Protein AF-A0A9P7G192-F1 (afdb_monomer)

Organism: NCBI:txid117018

Secondary structure (DSSP, 8-state):
--HHHHHHHHHHHHHHHHHHHHHHHHHHHHHHHS--HHHHS--SSEE-SPPPPPPTT---PPPPEEEEEEESS--IIIIIHHHHHHHHHHHHHHHTTT--EEEEEEEGGGGTS-HHHHHHHHHHHHHTT-EEEEPPPTT--S--PPPTT-TTSSSSSS----------------PPPPPP---SSSSHHHHHHHHHHHHHHHHHHHHHHHHHHHHHHHHHHHHHHHHHHHHHHTT-S--PPPPPPPP---------------------------------PPP----------------------------------PPPPS---PPP---HHHHHHHHHHHHHHHTSTTS----EEE-TTTTS--SEEEE--TT-B--TTHHHHHHHHHHH-TTEEEEEEP--EEE-SS--HHHHHHHHHHHHHHHHHHH--TTSS--GGGTPPPP--SSSEEEEHHHHHHT-EE-TTT--EESS-SS-S-HHHHHHHHHHHTT-EEEEE-TTTT-SEEEPPSSHHHHHHHHHHHHHHHHHHHB--GGGHHHH-SB-HHHHHHHTSSS-HHHHHHHHHHHHHHHHHHHHHHHHHHHHHHHHTT-S-HHHHHHHHHHHHHHHIIIIIIHHHHHHHHHHHTTSS-SSSSSSS---

Sequence (644 aa):
MDTRRYAGALRAARCGSAFFFALQIIQNLSMILGPIEQYHANSKYYSAIKPRPLAQGGEHALPHVTIQMPVYKEGLSGVLAPSITSLKRAMQTYARQGGTSSLFVNDDGLRLLPPAARKERLEFYALHSIGWVARPPHGSLGEDEAPNGFVGSEVLDGSEDASSGGGDEEKGHKTQPTPFVRAGRFKKASNMNYALALSMKLEHHLARLIAEQKEAEKEDVEELEQAQAQGQEEGGGTSTPPPPPVPTRTRSAPNLALLGAPAPSTPHSNLNANSSGTSTPPSRDLAPSPSPSAVGPGKTPEDPSSSSSPSPSPSSSPSPSPNTKTPIPVCLEDQALALAVEETWAESVGGAHRPWAGNGRAARMGEIVLIVDSDTVVPEDCLRDAAREMGACPSVAIIQHESADVMQVAHHYFENGIAYFTRRINKCISMGTINDPPACANGEVAPFVGHNAFLRWRALQDAAFVDPADGKEKIWSESNVSEDFDMALRLMGCGYIIRWATYSEGGFKEGVSLSVDDELNRWQKYSYGCSELLFNPIIEWFRRGPFAQQIHRFMWSNAPLHYKVSMMAYMFSYYGIAASVTISVINYILLGFQFGVDGFYMHSFEIWLATTVVFFGSGTVGYSLLQYRLGQKQLVCNNLLWDW

Nearest PDB structures (foldseek):
  4p02-assembly1_A  TM=5.668E-01  e=1.467E-07  Cereibacter sphaeroides 2.4.1
  5ej1-assembly1_A  TM=5.769E-01  e=4.510E-07  Cereibacter sphaeroides 2.4.1
  7sp8-assembly1_A  TM=6.239E-01  e=2.568E-04  Paramecium bursaria Chlorella virus CZ-2
  7sp7-assembly1_A  TM=4.350E-01  e=1.385E-04  Paramecium bursaria Chlorella virus CZ-2
  8viw-assembly1_A  TM=6.783E-01  e=1.167E+00  Pasteurella multocida

Solvent-accessible surface area (backbone atoms only — not comparable to full-atom values): 37774 Å² total; per-residue (Å²): 132,69,66,71,63,54,52,50,57,53,48,53,53,49,51,52,53,52,48,53,53,50,46,50,52,53,34,28,49,39,43,62,71,44,88,61,64,48,63,65,38,67,54,92,15,16,35,33,61,70,58,72,80,78,66,93,86,66,92,70,74,50,65,38,35,19,35,41,29,61,40,55,83,77,46,58,80,82,29,39,49,59,19,51,52,30,46,49,50,18,46,51,54,30,41,77,73,63,25,45,68,36,39,25,34,35,31,47,29,60,73,73,44,56,72,69,64,30,48,56,51,50,51,51,32,57,77,66,63,35,5,38,36,28,58,66,57,71,64,39,55,48,88,76,87,79,64,93,82,41,56,65,72,82,77,69,84,81,76,91,83,81,78,93,75,91,78,80,92,74,88,68,82,76,73,75,63,61,54,37,74,70,49,40,90,80,42,56,41,36,45,51,39,53,48,50,52,43,27,54,39,18,54,52,41,33,54,50,54,53,49,55,51,57,48,52,56,46,52,54,50,52,51,52,52,50,53,54,55,55,61,61,66,75,62,84,65,96,74,83,83,82,82,80,87,79,83,85,85,84,87,83,85,88,83,91,86,87,90,82,87,88,85,90,85,87,87,85,88,80,90,81,88,90,82,89,81,89,82,85,86,85,86,83,89,82,87,89,85,84,87,87,84,91,84,89,89,83,84,86,86,82,87,88,85,90,83,92,88,86,88,85,89,85,84,92,78,85,84,81,81,95,82,77,86,70,75,74,83,73,52,64,41,35,55,13,35,30,52,25,40,50,52,52,16,66,71,24,71,87,58,34,51,59,58,47,50,37,51,28,74,21,43,49,83,33,60,30,34,36,34,37,55,49,53,30,39,50,42,46,60,49,65,51,43,51,50,45,45,44,66,77,35,76,59,46,32,34,44,25,48,47,53,50,29,62,47,78,86,80,82,42,73,69,39,52,51,49,45,52,51,50,34,51,50,45,48,40,36,47,54,16,51,101,78,43,67,44,15,15,34,75,66,28,65,34,78,59,82,75,41,53,26,41,33,30,40,66,49,46,60,74,43,41,43,67,39,89,89,78,68,45,80,37,65,46,45,31,89,48,77,45,30,37,53,52,46,52,52,39,33,46,73,75,68,39,38,42,26,33,31,52,51,62,74,31,39,34,22,38,61,64,59,84,45,70,66,56,43,50,54,51,51,50,49,53,55,47,27,48,43,56,42,48,28,42,61,78,88,43,26,89,81,68,38,57,56,18,70,62,42,55,52,54,75,73,40,94,63,59,69,68,51,53,54,38,51,51,51,55,56,49,44,59,53,51,58,56,45,51,57,54,52,51,52,54,49,52,52,46,55,73,70,64,52,94,49,64,87,63,42,60,63,49,48,52,51,49,53,52,45,50,49,44,55,59,51,46,38,41,50,14,51,37,47,30,38,32,75,73,70,76,44,63,79,86,66,70,51,92,49,83,83,124

pLDDT: mean 71.47, std 22.07, range [24.11, 96.81]

Radius of gyration: 35.16 Å; Cα contacts (8 Å, |Δi|>4): 776; chains: 1; bounding box: 112×97×99 Å

Mean predicted aligned error: 15.81 Å

InterPro domains:
  IPR001173 Glycosyltransferase 2-like [PF13632] (368-590)
  IPR029044 Nucleotide-diphosph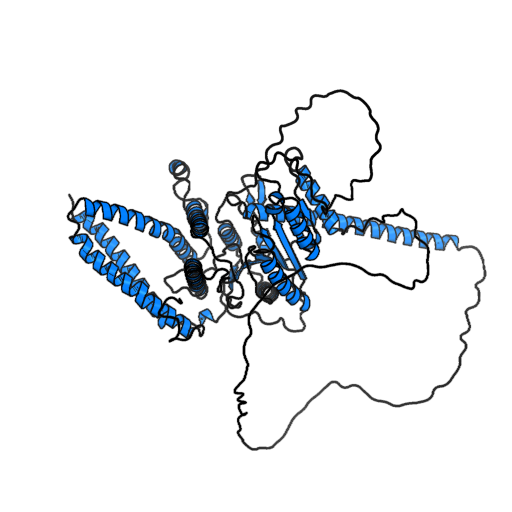o-sugar transferases [G3DSA:3.90.550.10] (335-505)
  IPR029044 Nucleotide-diphospho-sugar transferases [SSF53448] (365-563)

Structure (mmCIF, N/CA/C/O backbone):
data_AF-A0A9P7G192-F1
#
_entry.id   AF-A0A9P7G192-F1
#
loop_
_atom_site.group_PDB
_atom_site.id
_atom_site.type_symbol
_atom_site.label_atom_id
_atom_site.label_alt_id
_atom_site.label_comp_id
_atom_site.label_asym_id
_atom_site.label_entity_id
_atom_site.label_seq_id
_atom_site.pdbx_PDB_ins_code
_atom_site.Cartn_x
_atom_site.Cartn_y
_atom_site.Cartn_z
_atom_site.occupancy
_atom_site.B_iso_or_equiv
_atom_site.auth_seq_id
_atom_site.auth_comp_id
_atom_site.auth_asym_id
_atom_site.auth_atom_id
_atom_site.pdbx_PDB_model_num
ATOM 1 N N . MET A 1 1 ? 49.481 16.734 -20.759 1.00 41.91 1 MET A N 1
ATOM 2 C CA . MET A 1 1 ? 48.474 16.255 -19.786 1.00 41.91 1 MET A CA 1
ATOM 3 C C . MET A 1 1 ? 48.236 14.769 -20.035 1.00 41.91 1 MET A C 1
ATOM 5 O O . MET A 1 1 ? 48.055 14.385 -21.181 1.00 41.91 1 MET A O 1
ATOM 9 N N . ASP A 1 2 ? 48.352 13.946 -18.991 1.00 38.53 2 ASP A N 1
ATOM 10 C CA . ASP A 1 2 ? 48.507 12.480 -19.029 1.00 38.53 2 ASP A CA 1
ATOM 11 C C . ASP A 1 2 ? 47.360 11.704 -19.705 1.00 38.53 2 ASP A C 1
ATOM 13 O O . ASP A 1 2 ? 46.375 11.325 -19.068 1.00 38.53 2 ASP A O 1
ATOM 17 N N . THR A 1 3 ? 47.537 11.332 -20.972 1.00 47.59 3 THR A N 1
ATOM 18 C CA . THR A 1 3 ? 46.657 10.405 -21.714 1.00 47.59 3 THR A CA 1
ATOM 19 C C . THR A 1 3 ? 46.554 9.014 -21.069 1.00 47.59 3 THR A C 1
ATOM 21 O O . THR A 1 3 ? 45.553 8.319 -21.243 1.00 47.59 3 THR A O 1
ATOM 24 N N . ARG A 1 4 ? 47.536 8.606 -20.251 1.00 47.78 4 ARG A N 1
ATOM 25 C CA . ARG A 1 4 ? 47.527 7.313 -19.538 1.00 47.78 4 ARG A CA 1
ATOM 26 C C . ARG A 1 4 ? 46.536 7.255 -18.371 1.00 47.78 4 ARG A C 1
ATOM 28 O O . ARG A 1 4 ? 45.987 6.183 -18.120 1.00 47.78 4 ARG A O 1
ATOM 35 N N . ARG A 1 5 ? 46.263 8.378 -17.691 1.00 45.97 5 ARG A N 1
ATOM 36 C CA . ARG A 1 5 ? 45.274 8.438 -16.594 1.00 45.97 5 ARG A CA 1
ATOM 37 C C . ARG A 1 5 ? 43.837 8.403 -17.127 1.00 45.97 5 ARG A C 1
ATOM 39 O O . ARG A 1 5 ? 43.021 7.648 -16.605 1.00 45.97 5 ARG A O 1
ATOM 46 N N . TYR A 1 6 ? 43.564 9.097 -18.235 1.00 47.22 6 TYR A N 1
ATOM 47 C CA . TYR A 1 6 ? 42.263 9.037 -18.920 1.00 47.22 6 TYR A CA 1
ATOM 48 C C . TYR A 1 6 ? 41.971 7.655 -19.522 1.00 47.22 6 TYR A C 1
ATOM 50 O O . TYR A 1 6 ? 40.838 7.184 -19.466 1.00 47.22 6 TYR A O 1
ATOM 58 N N . ALA A 1 7 ? 42.994 6.944 -20.009 1.00 49.84 7 ALA A N 1
ATOM 59 C CA . ALA A 1 7 ? 42.837 5.590 -20.541 1.00 49.84 7 ALA A CA 1
ATOM 60 C C . ALA A 1 7 ? 42.388 4.555 -19.489 1.00 49.84 7 ALA A C 1
ATOM 62 O O . ALA A 1 7 ? 41.826 3.525 -19.856 1.00 49.84 7 ALA A O 1
ATOM 63 N N . GLY A 1 8 ? 42.652 4.777 -18.196 1.00 48.34 8 GLY A N 1
ATOM 64 C CA . GLY A 1 8 ? 42.184 3.899 -17.114 1.00 48.34 8 GLY A CA 1
ATOM 65 C C . GLY A 1 8 ? 40.683 4.050 -16.860 1.00 48.34 8 GLY A C 1
ATOM 66 O O . GLY A 1 8 ? 39.946 3.069 -16.926 1.00 48.34 8 GLY A O 1
ATOM 67 N N . ALA A 1 9 ? 40.226 5.290 -16.667 1.00 50.97 9 ALA A N 1
ATOM 68 C CA . A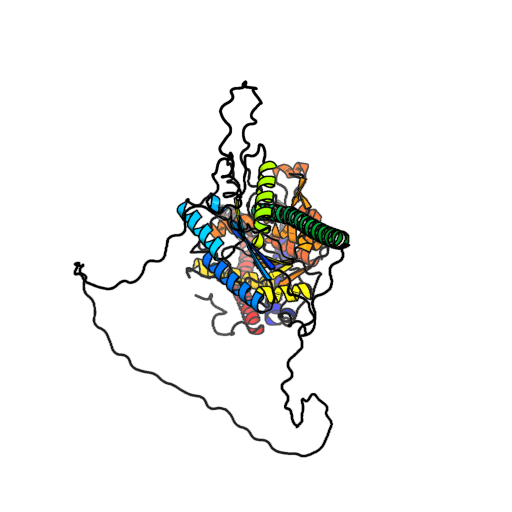LA A 1 9 ? 38.810 5.607 -16.473 1.00 50.97 9 ALA A CA 1
ATOM 69 C C . ALA A 1 9 ? 37.960 5.229 -17.699 1.00 50.97 9 ALA A C 1
ATOM 71 O O . ALA A 1 9 ? 36.893 4.638 -17.557 1.00 50.97 9 ALA A O 1
ATOM 72 N N . LEU A 1 10 ? 38.474 5.473 -18.909 1.00 48.81 10 LEU A N 1
ATOM 73 C CA . LEU A 1 10 ? 37.795 5.105 -20.152 1.00 48.81 10 LEU A CA 1
ATOM 74 C C . LEU A 1 10 ? 37.709 3.580 -20.338 1.00 48.81 10 LEU A C 1
ATOM 76 O O . LEU A 1 10 ? 36.708 3.081 -20.840 1.00 48.81 10 LEU A O 1
ATOM 80 N N . ARG A 1 11 ? 38.723 2.815 -19.901 1.00 52.22 11 ARG A N 1
ATOM 81 C CA . ARG A 1 11 ? 38.672 1.340 -19.904 1.00 52.22 11 ARG A CA 1
ATOM 82 C C . ARG A 1 11 ? 37.676 0.794 -18.884 1.00 52.22 11 ARG A C 1
ATOM 84 O O . ARG A 1 11 ? 36.950 -0.136 -19.214 1.00 52.22 11 ARG A O 1
ATOM 91 N N . ALA A 1 12 ? 37.598 1.386 -17.694 1.00 51.59 12 ALA A N 1
ATOM 92 C CA . ALA A 1 12 ? 36.605 1.012 -16.688 1.00 51.59 12 ALA A CA 1
ATOM 93 C C . ALA A 1 12 ? 35.170 1.309 -17.164 1.00 51.59 12 ALA A C 1
ATOM 95 O O . ALA A 1 12 ? 34.309 0.436 -17.084 1.00 51.59 12 ALA A O 1
ATOM 96 N N . ALA A 1 13 ? 34.933 2.486 -17.756 1.00 52.81 13 ALA A N 1
ATOM 97 C CA . ALA A 1 13 ? 33.640 2.852 -18.342 1.00 52.81 13 ALA A CA 1
ATOM 98 C C . ALA A 1 13 ? 33.243 1.942 -19.524 1.00 52.81 13 ALA A C 1
ATOM 100 O O . ALA A 1 13 ? 32.083 1.542 -19.651 1.00 52.81 13 ALA A O 1
ATOM 101 N N . ARG A 1 14 ? 34.210 1.547 -20.365 1.00 55.25 14 ARG A N 1
ATOM 102 C CA . ARG A 1 14 ? 34.002 0.559 -21.441 1.00 55.25 14 ARG A CA 1
ATOM 103 C C . ARG A 1 14 ? 33.676 -0.834 -20.906 1.00 55.25 14 ARG A C 1
ATOM 105 O O . ARG A 1 14 ? 32.807 -1.504 -21.446 1.00 55.25 14 ARG A O 1
ATOM 112 N N . CYS A 1 15 ? 34.339 -1.265 -19.836 1.00 52.72 15 CYS A N 1
ATOM 113 C CA . CYS A 1 15 ? 34.053 -2.553 -19.208 1.00 52.72 15 CYS A CA 1
ATOM 114 C C . CYS A 1 15 ? 32.639 -2.568 -18.600 1.00 52.72 15 CYS A C 1
ATOM 116 O O . CYS A 1 15 ? 31.897 -3.524 -18.799 1.00 52.72 15 CYS A O 1
ATOM 118 N N . GLY A 1 16 ? 32.231 -1.476 -17.942 1.00 56.81 16 GLY A N 1
ATOM 119 C CA . GLY A 1 16 ? 30.886 -1.335 -17.375 1.00 56.81 16 GLY A CA 1
ATOM 120 C C . GLY A 1 16 ? 29.772 -1.338 -18.427 1.00 56.81 16 GLY A C 1
ATOM 121 O O . GLY A 1 16 ? 28.773 -2.030 -18.259 1.00 56.81 16 GLY A O 1
ATOM 122 N N . SER A 1 17 ? 29.960 -0.628 -19.544 1.00 57.53 17 SER A N 1
ATOM 123 C CA . SER A 1 17 ? 28.989 -0.613 -20.654 1.00 57.53 17 SER A CA 1
ATOM 124 C C . SER A 1 17 ? 28.904 -1.956 -21.388 1.00 57.53 17 SER A C 1
ATOM 126 O O . SER A 1 17 ? 27.804 -2.419 -21.682 1.00 57.53 17 SER A O 1
ATOM 128 N N . ALA A 1 18 ? 30.036 -2.628 -21.617 1.00 60.69 18 ALA A N 1
ATOM 129 C CA . ALA A 1 18 ? 30.051 -3.978 -22.180 1.00 60.69 18 ALA A CA 1
ATOM 130 C C . ALA A 1 18 ? 29.389 -5.006 -21.244 1.00 60.69 18 ALA A C 1
ATOM 132 O O . ALA A 1 18 ? 28.679 -5.893 -21.715 1.00 60.69 18 ALA A O 1
ATOM 133 N N . PHE A 1 19 ? 29.576 -4.868 -19.927 1.00 65.25 19 PHE A N 1
ATOM 134 C CA . PHE A 1 19 ? 28.919 -5.718 -18.936 1.00 65.25 19 PHE A CA 1
ATOM 135 C C . PHE A 1 19 ? 27.403 -5.508 -18.942 1.00 65.25 19 PHE A C 1
ATOM 137 O O . PHE A 1 19 ? 26.665 -6.479 -19.043 1.00 65.25 19 PHE A O 1
ATOM 144 N N . PHE A 1 20 ? 26.931 -4.258 -18.946 1.00 65.62 20 PHE A N 1
ATOM 145 C CA . PHE A 1 20 ? 25.502 -3.940 -19.040 1.00 65.62 20 PHE A CA 1
ATOM 146 C C . PHE A 1 20 ? 24.861 -4.493 -20.323 1.00 65.62 20 PHE A C 1
ATOM 148 O O . PHE A 1 20 ? 23.789 -5.093 -20.287 1.00 65.62 20 PHE A O 1
ATOM 155 N N . PHE A 1 21 ? 25.558 -4.377 -21.454 1.00 66.94 21 PHE A N 1
ATOM 156 C CA . PHE A 1 21 ? 25.118 -4.953 -22.723 1.00 66.94 21 PHE A CA 1
ATOM 157 C C . PHE A 1 21 ? 25.049 -6.489 -22.685 1.00 66.94 21 PHE A C 1
ATOM 159 O O . PHE A 1 21 ? 24.065 -7.080 -23.130 1.00 66.94 21 PHE A O 1
ATOM 166 N N . ALA A 1 22 ? 26.066 -7.146 -22.121 1.00 69.56 22 ALA A N 1
ATOM 167 C CA . ALA A 1 22 ? 26.076 -8.597 -21.953 1.00 69.56 22 ALA A CA 1
ATOM 168 C C . ALA A 1 22 ? 24.949 -9.068 -21.021 1.00 69.56 22 ALA A C 1
ATOM 170 O O . ALA A 1 22 ? 24.269 -10.045 -21.337 1.00 69.56 22 ALA A O 1
ATOM 171 N N . LEU A 1 23 ? 24.703 -8.346 -19.923 1.00 71.25 23 LEU A N 1
ATOM 172 C CA . LEU A 1 23 ? 23.572 -8.602 -19.034 1.00 71.25 23 LEU A CA 1
ATOM 173 C C . LEU A 1 23 ? 22.249 -8.500 -19.794 1.00 71.25 23 LEU A C 1
ATOM 175 O O . LEU A 1 23 ? 21.434 -9.409 -19.675 1.00 71.25 23 LEU A O 1
ATOM 179 N N . GLN A 1 24 ? 22.052 -7.481 -20.635 1.00 71.81 24 GLN A N 1
ATOM 180 C CA . GLN A 1 24 ? 20.818 -7.350 -21.416 1.00 71.81 24 GLN A CA 1
ATOM 181 C C . GLN A 1 24 ? 20.614 -8.513 -22.394 1.00 71.81 24 GLN A C 1
ATOM 183 O O . GLN A 1 24 ? 19.503 -9.020 -22.545 1.00 71.81 24 GLN A O 1
ATOM 188 N N . ILE A 1 25 ? 21.675 -8.973 -23.058 1.00 75.44 25 ILE A N 1
ATOM 189 C CA . ILE A 1 25 ? 21.576 -10.128 -23.959 1.00 75.44 25 ILE A CA 1
ATOM 190 C C . ILE A 1 25 ? 21.211 -11.385 -23.170 1.00 75.44 25 ILE A C 1
ATOM 192 O O . ILE A 1 25 ? 20.279 -12.094 -23.549 1.00 75.44 25 ILE A O 1
ATOM 196 N N . ILE A 1 26 ? 21.905 -11.645 -22.059 1.00 77.81 26 ILE A N 1
ATOM 197 C CA . ILE A 1 26 ? 21.606 -12.778 -21.172 1.00 77.81 26 ILE A CA 1
ATOM 198 C C . ILE A 1 26 ? 20.160 -12.690 -20.683 1.00 77.81 26 ILE A C 1
ATOM 200 O O . ILE A 1 26 ? 19.454 -13.695 -20.656 1.00 77.81 26 ILE A O 1
ATOM 204 N N . GLN A 1 27 ? 19.699 -11.485 -20.362 1.00 75.88 27 GLN A N 1
ATOM 205 C CA . GLN A 1 27 ? 18.340 -11.220 -19.933 1.00 75.88 27 GLN A CA 1
ATOM 206 C C . GLN A 1 27 ? 17.329 -11.609 -21.013 1.00 75.88 27 GLN A C 1
ATOM 208 O O . GLN A 1 27 ? 16.445 -12.426 -20.759 1.00 75.88 27 GLN A O 1
ATOM 213 N N . ASN A 1 28 ? 17.494 -11.096 -22.230 1.00 77.31 28 ASN A N 1
ATOM 214 C CA . ASN A 1 28 ? 16.588 -11.375 -23.342 1.00 77.31 28 ASN A CA 1
ATOM 215 C C . ASN A 1 28 ? 16.582 -12.871 -23.677 1.00 77.31 28 ASN A C 1
ATOM 217 O O . ASN A 1 28 ? 15.519 -13.461 -23.855 1.00 77.31 28 ASN A O 1
ATOM 221 N N . LEU A 1 29 ? 17.749 -13.520 -23.668 1.00 80.31 29 LEU A N 1
ATOM 222 C CA . LEU A 1 29 ? 17.849 -14.971 -23.839 1.00 80.31 29 LEU A CA 1
ATOM 223 C C . LEU A 1 29 ? 17.154 -15.733 -22.706 1.00 80.31 29 LEU A C 1
ATOM 225 O O . LEU A 1 29 ? 16.480 -16.725 -22.972 1.00 80.31 29 LEU A O 1
ATOM 229 N N . SER A 1 30 ? 17.255 -15.262 -21.461 1.00 78.50 30 SER A N 1
ATOM 230 C CA . SER A 1 30 ? 16.561 -15.873 -20.323 1.00 78.50 30 SER A CA 1
ATOM 231 C C . SER A 1 30 ? 15.038 -15.727 -20.419 1.00 78.50 30 SER A C 1
ATOM 233 O O . SER A 1 30 ? 14.325 -16.669 -20.090 1.00 78.50 30 SER A O 1
ATOM 235 N N . MET A 1 31 ? 14.520 -14.621 -20.965 1.00 77.69 31 MET A N 1
ATOM 236 C CA . MET A 1 31 ? 13.085 -14.478 -21.250 1.00 77.69 31 MET A CA 1
ATOM 237 C C . MET A 1 31 ? 12.619 -15.479 -22.319 1.00 77.69 31 MET A C 1
ATOM 239 O O . MET A 1 31 ? 11.548 -16.081 -22.208 1.00 77.69 31 MET A O 1
ATOM 243 N N . ILE A 1 32 ? 13.446 -15.703 -23.344 1.00 79.81 32 ILE A N 1
ATOM 244 C CA . ILE A 1 32 ? 13.108 -16.570 -24.481 1.00 79.81 32 ILE A CA 1
ATOM 245 C C . ILE A 1 32 ? 13.228 -18.058 -24.124 1.00 79.81 32 ILE A C 1
ATOM 247 O O . ILE A 1 32 ? 12.354 -18.841 -24.491 1.00 79.81 32 ILE A O 1
ATOM 251 N N . LEU A 1 33 ? 14.292 -18.455 -23.421 1.00 82.19 33 LEU A N 1
ATOM 252 C CA . LEU A 1 33 ? 14.673 -19.860 -23.212 1.00 82.19 33 LEU A CA 1
ATOM 253 C C . LEU A 1 33 ? 14.662 -20.298 -21.743 1.00 82.19 33 LEU A C 1
ATOM 255 O O . LEU A 1 33 ? 14.671 -21.495 -21.465 1.00 82.19 33 LEU A O 1
ATOM 259 N N . GLY A 1 34 ? 14.662 -19.358 -20.798 1.00 78.44 34 GLY A N 1
ATOM 260 C CA . GLY A 1 34 ? 14.748 -19.656 -19.368 1.00 78.44 34 GLY A CA 1
ATOM 261 C C . GLY A 1 34 ? 13.501 -20.361 -18.827 1.00 78.44 34 GLY A C 1
ATOM 262 O O . GLY A 1 34 ? 12.452 -20.337 -19.476 1.00 78.44 34 GLY A O 1
ATOM 263 N N . PRO A 1 35 ? 13.593 -21.009 -17.656 1.00 79.94 35 PRO A N 1
ATOM 264 C CA . PRO A 1 35 ? 12.461 -21.699 -17.046 1.00 79.94 35 PRO A CA 1
ATOM 265 C C . PRO A 1 35 ? 11.337 -20.712 -16.703 1.00 79.94 35 PRO A C 1
ATOM 267 O O . PRO A 1 35 ? 11.598 -19.558 -16.367 1.00 79.94 35 PRO A O 1
ATOM 270 N N . ILE A 1 36 ? 10.092 -21.178 -16.815 1.00 80.00 36 ILE A N 1
ATOM 271 C CA . ILE A 1 36 ? 8.875 -20.404 -16.508 1.00 80.00 36 ILE A CA 1
ATOM 272 C C . ILE A 1 36 ? 8.055 -21.022 -15.370 1.00 80.00 36 ILE A C 1
ATOM 274 O O . ILE A 1 36 ? 7.099 -20.416 -14.900 1.00 80.00 36 ILE A O 1
ATOM 278 N N . GLU A 1 37 ? 8.414 -22.227 -14.922 1.00 80.25 37 GLU A N 1
ATOM 279 C CA . GLU A 1 37 ? 7.656 -22.980 -13.918 1.00 80.25 37 GLU A CA 1
ATOM 280 C C . GLU A 1 37 ? 7.550 -22.216 -12.597 1.00 80.25 37 GLU A C 1
ATOM 282 O O . GLU A 1 37 ? 6.495 -22.208 -11.965 1.00 80.25 37 GLU A O 1
ATOM 287 N N . GLN A 1 38 ? 8.599 -21.482 -12.228 1.00 79.50 38 GLN A N 1
ATOM 288 C CA . GLN A 1 38 ? 8.620 -20.679 -11.013 1.00 79.50 38 GLN A CA 1
ATOM 289 C C . GLN A 1 38 ? 7.606 -19.522 -11.016 1.00 79.50 38 GLN A C 1
ATOM 291 O O . GLN A 1 38 ? 7.229 -19.050 -9.950 1.00 79.50 38 GLN A O 1
ATOM 296 N N . TYR A 1 39 ? 7.105 -19.105 -12.185 1.00 80.56 39 TYR A N 1
ATOM 297 C CA . TYR A 1 39 ? 6.000 -18.144 -12.270 1.00 80.56 39 TYR A CA 1
ATOM 298 C C . TYR A 1 39 ? 4.639 -18.769 -11.932 1.00 80.56 39 TYR A C 1
ATOM 300 O O . TYR A 1 39 ? 3.711 -18.071 -11.539 1.00 80.56 39 TYR A O 1
ATOM 308 N N . HIS A 1 40 ? 4.504 -20.086 -12.075 1.00 83.25 40 HIS A N 1
ATOM 309 C CA . HIS A 1 40 ? 3.255 -20.809 -11.829 1.00 83.25 40 HIS A CA 1
ATOM 310 C C . HIS A 1 40 ? 3.252 -21.556 -10.490 1.00 83.25 40 HIS A C 1
ATOM 312 O O . HIS A 1 40 ? 2.247 -22.168 -10.131 1.00 83.25 40 HIS A O 1
ATOM 318 N N . ALA A 1 41 ? 4.355 -21.503 -9.742 1.00 85.25 41 ALA A N 1
ATOM 319 C CA . ALA A 1 41 ? 4.523 -22.176 -8.464 1.00 85.25 41 ALA A CA 1
ATOM 320 C C . ALA A 1 41 ? 4.645 -21.170 -7.313 1.00 85.25 41 ALA A C 1
ATOM 322 O O . ALA A 1 41 ? 5.216 -20.091 -7.453 1.00 85.25 41 ALA A O 1
ATOM 323 N N . ASN A 1 42 ? 4.136 -21.548 -6.140 1.00 88.38 42 ASN A N 1
ATOM 324 C CA . ASN A 1 42 ? 4.319 -20.750 -4.932 1.00 88.38 42 ASN A CA 1
ATOM 325 C C . ASN A 1 42 ? 5.753 -20.914 -4.408 1.00 88.38 42 ASN A C 1
ATOM 327 O O . ASN A 1 42 ? 6.287 -22.023 -4.352 1.00 88.38 42 ASN A O 1
ATOM 331 N N . SER A 1 43 ? 6.350 -19.813 -3.968 1.00 87.69 43 SER A N 1
ATOM 332 C CA . SER A 1 43 ? 7.651 -19.760 -3.305 1.00 87.69 43 SER A CA 1
ATOM 333 C C . SER A 1 43 ? 7.514 -19.110 -1.921 1.00 87.69 43 SER A C 1
ATOM 335 O O . SER A 1 43 ? 6.418 -18.785 -1.462 1.00 87.69 43 SER A O 1
ATOM 337 N N . LYS A 1 44 ? 8.633 -18.907 -1.214 1.00 86.94 44 LYS A N 1
ATOM 338 C CA . LYS A 1 44 ? 8.619 -18.225 0.090 1.00 86.94 44 LYS A CA 1
ATOM 339 C C . LYS A 1 44 ? 8.055 -16.800 -0.009 1.00 86.94 44 LYS A C 1
ATOM 341 O O . LYS A 1 44 ? 7.295 -16.402 0.875 1.00 86.94 44 LYS A O 1
ATOM 346 N N . TYR A 1 45 ? 8.427 -16.074 -1.066 1.00 88.44 45 TYR A N 1
ATOM 347 C CA . TYR A 1 45 ? 8.128 -14.653 -1.284 1.00 88.44 45 TYR A CA 1
ATOM 348 C C . TYR A 1 45 ? 7.113 -14.413 -2.417 1.00 88.44 45 TYR A C 1
ATOM 350 O O . TYR A 1 45 ? 6.819 -13.265 -2.736 1.00 88.44 45 TYR A O 1
ATOM 358 N N . TYR A 1 46 ? 6.567 -15.473 -3.022 1.00 89.88 46 TYR A N 1
ATOM 359 C CA . TYR A 1 46 ? 5.710 -15.379 -4.203 1.00 89.88 46 TYR A CA 1
ATOM 360 C C . TYR A 1 46 ? 4.545 -16.369 -4.154 1.00 89.88 46 TYR A C 1
ATOM 362 O O . TYR A 1 46 ? 4.741 -17.540 -3.830 1.00 89.88 46 TYR A O 1
ATOM 370 N N . SER A 1 47 ? 3.353 -15.906 -4.521 1.00 89.50 47 SER A N 1
ATOM 371 C CA . SER A 1 47 ? 2.119 -16.691 -4.525 1.00 89.50 47 SER A CA 1
ATOM 372 C C . SER A 1 47 ? 1.428 -16.585 -5.886 1.00 89.50 47 SER A C 1
ATOM 374 O O . SER A 1 47 ? 0.784 -15.584 -6.197 1.00 89.50 47 SER A O 1
ATOM 376 N N . ALA A 1 48 ? 1.547 -17.645 -6.686 1.00 86.75 48 ALA A N 1
ATOM 377 C CA . ALA A 1 48 ? 0.934 -17.778 -8.009 1.00 86.75 48 ALA A CA 1
ATOM 378 C C . ALA A 1 48 ? -0.404 -18.521 -7.993 1.00 86.75 48 ALA A C 1
ATOM 380 O O . ALA A 1 48 ? -1.264 -18.290 -8.839 1.00 86.75 48 ALA A O 1
ATOM 381 N N . ILE A 1 49 ? -0.577 -19.441 -7.043 1.00 87.25 49 ILE A N 1
ATOM 382 C CA . ILE A 1 49 ? -1.719 -20.353 -6.980 1.00 87.25 49 ILE A CA 1
ATOM 383 C C . ILE A 1 49 ? -2.646 -19.913 -5.853 1.00 87.25 49 ILE A C 1
ATOM 385 O O . ILE A 1 49 ? -2.209 -19.791 -4.704 1.00 87.25 49 ILE A O 1
ATOM 389 N N . LYS A 1 50 ? -3.937 -19.751 -6.173 1.00 87.31 50 LYS A N 1
ATOM 390 C CA . LYS A 1 50 ? -4.982 -19.447 -5.186 1.00 87.31 50 LYS A CA 1
ATOM 391 C C . LYS A 1 50 ? -4.984 -20.490 -4.060 1.00 87.31 50 LYS A C 1
ATOM 393 O O . LYS A 1 50 ? -4.881 -21.693 -4.335 1.00 87.31 50 LYS A O 1
ATOM 398 N N . PRO A 1 51 ? -5.141 -20.071 -2.796 1.00 84.56 51 PRO A N 1
ATOM 399 C CA . PRO A 1 51 ? -5.203 -21.006 -1.687 1.00 84.56 51 PRO A CA 1
ATOM 400 C C . PRO A 1 51 ? -6.437 -21.903 -1.808 1.00 84.56 51 PRO A C 1
ATOM 402 O O . PRO A 1 51 ? -7.539 -21.462 -2.148 1.00 84.56 51 PRO A O 1
ATOM 405 N N . ARG A 1 52 ? -6.246 -23.194 -1.520 1.00 78.75 52 ARG A N 1
ATOM 406 C CA . ARG A 1 52 ? -7.334 -24.176 -1.562 1.00 78.75 52 ARG A CA 1
ATOM 407 C C . ARG A 1 52 ? -8.395 -23.833 -0.511 1.00 78.75 52 ARG A C 1
ATOM 409 O O . ARG A 1 52 ? -8.057 -23.278 0.538 1.00 78.75 52 ARG A O 1
ATOM 416 N N . PRO A 1 53 ? -9.668 -24.193 -0.746 1.00 71.44 53 PRO A N 1
ATOM 417 C CA . PRO A 1 53 ? -10.667 -24.173 0.311 1.00 71.44 53 PRO A CA 1
ATOM 418 C C . PRO A 1 53 ? -10.178 -24.990 1.511 1.00 71.44 53 PRO A C 1
ATOM 420 O O . PRO A 1 53 ? -9.623 -26.077 1.337 1.00 71.44 53 PRO A O 1
ATOM 423 N N . LEU A 1 54 ? -10.374 -24.461 2.719 1.00 61.38 54 LEU A N 1
ATOM 424 C CA . LEU A 1 54 ? -10.147 -25.215 3.951 1.00 61.38 54 LEU A CA 1
ATOM 425 C C . LEU A 1 54 ? -11.014 -26.485 3.911 1.00 61.38 54 LEU A C 1
ATOM 427 O O . LEU A 1 54 ? -12.155 -26.440 3.447 1.00 61.38 54 LEU A O 1
ATOM 431 N N . ALA A 1 55 ? -10.458 -27.622 4.339 1.00 54.66 55 ALA A N 1
ATOM 432 C CA . ALA A 1 55 ? -11.184 -28.889 4.349 1.00 54.66 55 ALA A CA 1
ATOM 433 C C . ALA A 1 55 ? -12.469 -28.749 5.186 1.00 54.66 55 ALA A C 1
ATOM 435 O O . ALA A 1 55 ? -12.426 -28.243 6.309 1.00 54.66 55 ALA A O 1
ATOM 436 N N . GLN A 1 56 ? -13.607 -29.183 4.632 1.00 42.94 56 GLN A N 1
ATOM 437 C CA . GLN A 1 56 ? -14.887 -29.225 5.345 1.00 42.94 56 GLN A CA 1
ATOM 438 C C . GLN A 1 56 ? -14.713 -30.043 6.634 1.00 42.94 56 GLN A C 1
ATOM 440 O O . GLN A 1 56 ? -14.459 -31.243 6.566 1.00 42.94 56 GLN A O 1
ATOM 445 N N . GLY A 1 57 ? -14.810 -29.386 7.793 1.00 43.94 57 GLY A N 1
ATOM 446 C CA . GLY A 1 57 ? -14.690 -30.021 9.112 1.00 43.94 57 GLY A CA 1
ATOM 447 C C . GLY A 1 57 ? -13.732 -29.338 10.093 1.00 43.94 57 GLY A C 1
ATOM 448 O O . GLY A 1 57 ? -13.734 -29.698 11.263 1.00 43.94 57 GLY A O 1
ATOM 449 N N . GLY A 1 58 ? -12.941 -28.349 9.661 1.00 47.94 58 GLY A N 1
ATOM 450 C CA . GLY A 1 58 ? -12.214 -27.468 10.580 1.00 47.94 58 GLY A CA 1
ATOM 451 C C . GLY A 1 58 ? -13.028 -26.213 10.888 1.00 47.94 58 GLY A C 1
ATOM 452 O O . GLY A 1 58 ? -13.200 -25.377 10.005 1.00 47.94 58 GLY A O 1
ATOM 453 N N . GLU A 1 59 ? -13.503 -26.064 12.124 1.00 44.59 59 GLU A N 1
ATOM 454 C CA . GLU A 1 59 ? -14.170 -24.865 12.662 1.00 44.59 59 GLU A CA 1
ATOM 455 C C . GLU A 1 59 ? -13.214 -23.659 12.792 1.00 44.59 59 GLU A C 1
ATOM 457 O O . GLU A 1 59 ? -13.140 -23.011 13.832 1.00 44.59 59 GLU A O 1
ATOM 462 N N . HIS A 1 60 ? -12.440 -23.322 11.760 1.00 55.62 60 HIS A N 1
ATOM 463 C CA . HIS A 1 60 ? -11.769 -22.025 11.738 1.00 55.62 60 HIS A CA 1
ATOM 464 C C . HIS A 1 60 ? -12.728 -21.000 11.144 1.00 55.62 60 HIS A C 1
ATOM 466 O O . HIS A 1 60 ? -12.879 -20.900 9.925 1.00 55.62 60 HIS A O 1
ATOM 472 N N . ALA A 1 61 ? -13.394 -20.254 12.029 1.00 69.69 61 ALA A N 1
ATOM 473 C CA . ALA A 1 61 ? -14.113 -19.045 11.660 1.00 69.69 61 ALA A CA 1
ATOM 474 C C . ALA A 1 61 ? -13.181 -18.146 10.833 1.00 69.69 61 ALA A C 1
ATOM 476 O O . ALA A 1 61 ? -12.038 -17.893 11.219 1.00 69.69 61 ALA A O 1
ATOM 477 N N . LEU A 1 62 ? -13.651 -17.709 9.665 1.00 85.19 62 LEU A N 1
ATOM 478 C CA . LEU A 1 62 ? -12.907 -16.788 8.815 1.00 85.19 62 LEU A CA 1
ATOM 479 C C . LEU A 1 62 ? -12.623 -15.492 9.604 1.00 85.19 62 LEU A C 1
ATOM 481 O O . LEU A 1 62 ? -13.554 -14.946 10.206 1.00 85.19 62 LEU A O 1
ATOM 485 N N . PRO A 1 63 ? -11.372 -14.992 9.623 1.00 91.56 63 PRO A N 1
ATOM 486 C CA . PRO A 1 63 ? -10.993 -13.855 10.457 1.00 91.56 63 PRO A CA 1
ATOM 487 C C . PRO A 1 63 ? -11.724 -12.576 10.042 1.00 91.56 63 PRO A C 1
ATOM 489 O O . PRO A 1 63 ? -12.114 -12.409 8.881 1.00 91.56 63 PRO A O 1
ATOM 492 N N . HIS A 1 64 ? -11.883 -11.644 10.982 1.00 94.31 64 HIS A N 1
ATOM 493 C CA . HIS A 1 64 ? -12.397 -10.318 10.651 1.00 94.31 64 HIS A CA 1
ATOM 494 C C . HIS A 1 64 ? -11.381 -9.553 9.796 1.00 94.31 64 HIS A C 1
ATOM 496 O O . HIS A 1 64 ? -10.212 -9.452 10.181 1.00 94.31 64 HIS A O 1
ATOM 502 N N . VAL A 1 65 ? -11.829 -8.997 8.668 1.00 96.12 65 VAL A N 1
ATOM 503 C CA . VAL A 1 65 ? -10.995 -8.166 7.787 1.00 96.12 65 VAL A CA 1
ATOM 504 C C . VAL A 1 65 ? -11.449 -6.710 7.851 1.00 96.12 65 VAL A C 1
ATOM 506 O O . VAL A 1 65 ? -12.563 -6.391 7.434 1.00 96.12 65 VAL A O 1
ATOM 509 N N . THR A 1 66 ? -10.578 -5.818 8.316 1.00 96.69 66 THR A N 1
ATOM 510 C CA . THR A 1 66 ? -10.818 -4.368 8.269 1.00 96.69 66 THR A CA 1
ATOM 511 C C . THR A 1 66 ? -10.211 -3.799 6.998 1.00 96.69 66 THR A C 1
ATOM 513 O O . THR A 1 66 ? -9.016 -3.932 6.754 1.00 96.69 66 THR A O 1
ATOM 516 N N . ILE A 1 67 ? -11.021 -3.145 6.177 1.00 96.81 67 ILE A N 1
ATOM 517 C CA . ILE A 1 67 ? -10.550 -2.438 4.988 1.00 96.81 67 ILE A CA 1
ATOM 518 C C . ILE A 1 67 ? -10.249 -1.000 5.400 1.00 96.81 67 ILE A C 1
ATOM 520 O O . ILE A 1 67 ? -11.171 -0.271 5.755 1.00 96.81 67 ILE A O 1
ATOM 524 N N . GLN A 1 68 ? -8.983 -0.597 5.361 1.00 95.44 68 GLN A N 1
ATOM 525 C CA . GLN A 1 68 ? -8.548 0.760 5.667 1.00 95.44 68 GLN A CA 1
ATOM 526 C C . GLN A 1 68 ? -8.305 1.542 4.373 1.00 95.44 68 GLN A C 1
ATOM 528 O O . GLN A 1 68 ? -7.498 1.132 3.537 1.00 95.44 68 GLN A O 1
ATOM 533 N N . MET A 1 69 ? -8.988 2.677 4.227 1.00 94.75 69 MET A N 1
ATOM 534 C CA . MET A 1 69 ? -8.922 3.515 3.031 1.00 94.75 69 MET A CA 1
ATOM 535 C C . MET A 1 69 ? -8.580 4.966 3.401 1.00 94.75 69 MET A C 1
ATOM 537 O O . MET A 1 69 ? -9.450 5.698 3.885 1.00 94.75 69 MET A O 1
ATOM 541 N N . PRO A 1 70 ? -7.330 5.418 3.197 1.00 92.31 70 PRO A N 1
ATOM 542 C CA . PRO A 1 70 ? -6.970 6.816 3.381 1.00 92.31 70 PRO A CA 1
ATOM 543 C C . PRO A 1 70 ? -7.526 7.678 2.243 1.00 92.31 70 PRO A C 1
ATOM 545 O O . PRO A 1 70 ? -7.370 7.352 1.071 1.00 92.31 70 PRO A O 1
ATOM 548 N N . VAL A 1 71 ? -8.152 8.803 2.596 1.00 90.31 71 VAL A N 1
ATOM 549 C CA . VAL A 1 71 ? -8.754 9.745 1.645 1.00 90.31 71 VAL A CA 1
ATOM 550 C C . VAL A 1 71 ? -8.382 11.180 2.017 1.00 90.31 71 VAL A C 1
ATOM 552 O O . VAL A 1 71 ? -8.348 11.553 3.194 1.00 90.31 71 VAL A O 1
ATOM 555 N N . TYR A 1 72 ? -8.096 12.008 1.013 1.00 82.69 72 TYR A N 1
ATOM 556 C CA . TYR A 1 72 ? -7.680 13.396 1.193 1.00 82.69 72 TYR A CA 1
ATOM 557 C C . TYR A 1 72 ? -8.500 14.417 0.394 1.00 82.69 72 TYR A C 1
ATOM 559 O O . TYR A 1 72 ? -9.104 15.307 0.988 1.00 82.69 72 TYR A O 1
ATOM 567 N N . LYS A 1 73 ? -8.501 14.355 -0.937 1.00 82.75 73 LYS A N 1
ATOM 568 C CA . LYS A 1 73 ? -9.143 15.356 -1.821 1.00 82.75 73 LYS A CA 1
ATOM 569 C C . LYS A 1 73 ? -10.031 14.734 -2.897 1.00 82.75 73 LYS A C 1
ATOM 571 O O . LYS A 1 73 ? -10.549 15.440 -3.757 1.00 82.75 73 LYS A O 1
ATOM 576 N N . GLU A 1 74 ? -10.202 13.425 -2.853 1.00 85.44 74 GLU A N 1
ATOM 577 C CA . GLU A 1 74 ? -10.894 12.649 -3.864 1.00 85.44 74 GLU A CA 1
ATOM 578 C C . GLU A 1 74 ? -12.401 12.904 -3.800 1.00 85.44 74 GLU A C 1
ATOM 580 O O . GLU A 1 74 ? -12.994 13.048 -2.723 1.00 85.44 74 GLU A O 1
ATOM 585 N N . GLY A 1 75 ? -13.014 13.006 -4.980 1.00 85.38 75 GLY A N 1
ATOM 586 C CA . GLY A 1 75 ? -14.439 13.279 -5.130 1.00 85.38 75 GLY A CA 1
ATOM 587 C C . GLY A 1 75 ? -15.297 12.052 -4.823 1.00 85.38 75 GLY A C 1
ATOM 588 O O . GLY A 1 75 ? -14.914 10.923 -5.130 1.00 85.38 75 GLY A O 1
ATOM 589 N N . LEU A 1 76 ? -16.489 12.285 -4.265 1.00 88.88 76 LEU A N 1
ATOM 590 C CA . LEU A 1 76 ? -17.422 11.219 -3.894 1.00 88.88 76 LEU A CA 1
ATOM 591 C C . LEU A 1 76 ? -17.855 10.390 -5.111 1.00 88.88 76 LEU A C 1
ATOM 593 O O . LEU A 1 76 ? -17.586 9.196 -5.164 1.00 88.88 76 LEU A O 1
ATOM 597 N N . SER A 1 77 ? -18.476 11.022 -6.108 1.00 86.38 77 SER A N 1
ATOM 598 C CA . SER A 1 77 ? -19.096 10.308 -7.233 1.00 86.38 77 SER A CA 1
ATOM 599 C C . SER A 1 77 ? -18.090 9.762 -8.248 1.00 86.38 77 SER A C 1
ATOM 601 O O . SER A 1 77 ? -18.358 8.749 -8.883 1.00 86.38 77 SER A O 1
ATOM 603 N N . GLY A 1 78 ? -16.945 10.433 -8.411 1.00 82.50 78 GLY A N 1
ATOM 604 C CA . GLY A 1 78 ? -15.947 10.071 -9.421 1.00 82.50 78 GLY A CA 1
ATOM 605 C C . GLY A 1 78 ? -14.976 8.977 -8.981 1.00 82.50 78 GLY A C 1
ATOM 606 O O . GLY A 1 78 ? -14.581 8.164 -9.805 1.00 82.50 78 GLY A O 1
ATOM 607 N N . VAL A 1 79 ? -14.597 8.958 -7.699 1.00 86.00 79 VAL A N 1
ATOM 608 C CA . VAL A 1 79 ? -13.502 8.109 -7.199 1.00 86.00 79 VAL A CA 1
ATOM 609 C C . VAL A 1 79 ? -13.987 7.195 -6.077 1.00 86.00 79 VAL A C 1
ATOM 611 O O . VAL A 1 79 ? -13.906 5.977 -6.192 1.00 86.00 79 VAL A O 1
ATOM 614 N N . LEU A 1 80 ? -14.593 7.754 -5.024 1.00 90.75 80 LEU A N 1
ATOM 615 C CA . LEU A 1 80 ? -14.942 6.970 -3.833 1.00 90.75 80 LEU A CA 1
ATOM 616 C C . LEU A 1 80 ? -16.095 5.999 -4.060 1.00 90.75 80 LEU A C 1
ATOM 618 O O . LEU A 1 80 ? -16.015 4.847 -3.643 1.00 90.75 80 LEU A O 1
ATOM 622 N N . ALA A 1 81 ? -17.177 6.440 -4.698 1.00 92.19 81 ALA A N 1
ATOM 623 C CA . ALA A 1 81 ? -18.361 5.611 -4.884 1.00 92.19 81 ALA A CA 1
ATOM 624 C C . ALA A 1 81 ? -18.075 4.350 -5.730 1.00 92.19 81 ALA A C 1
ATOM 626 O O . ALA A 1 81 ? -18.480 3.266 -5.293 1.00 92.19 81 ALA A O 1
ATOM 627 N N . PRO A 1 82 ? -17.348 4.417 -6.869 1.00 91.56 82 PRO A N 1
ATOM 628 C CA . PRO A 1 82 ? -16.929 3.223 -7.609 1.00 91.56 82 PRO A CA 1
ATOM 629 C C . PRO A 1 82 ? -16.074 2.258 -6.774 1.00 91.56 82 PRO A C 1
ATOM 631 O O . PRO A 1 82 ? -16.395 1.066 -6.699 1.00 91.56 82 PRO A O 1
ATOM 634 N N . SER A 1 83 ? -15.046 2.768 -6.091 1.00 92.12 83 SER A N 1
ATOM 635 C CA . SER A 1 83 ? -14.129 1.960 -5.276 1.00 92.12 83 SER A CA 1
ATOM 636 C C . SER A 1 83 ? -14.849 1.295 -4.100 1.00 92.12 83 SER A C 1
ATOM 638 O O . SER A 1 83 ? -14.761 0.082 -3.906 1.00 92.12 83 SER A O 1
ATOM 640 N N . ILE A 1 84 ? -15.672 2.049 -3.364 1.00 94.62 84 ILE A N 1
ATOM 641 C CA . ILE A 1 84 ? -16.475 1.534 -2.245 1.00 94.62 84 ILE A CA 1
ATOM 642 C C . ILE A 1 84 ? -17.490 0.498 -2.732 1.00 94.62 84 ILE A C 1
ATOM 644 O O . ILE A 1 84 ? -17.673 -0.527 -2.077 1.00 94.62 84 ILE A O 1
ATOM 648 N N . THR A 1 85 ? -18.122 0.707 -3.889 1.00 94.44 85 THR A N 1
ATOM 649 C CA . THR A 1 85 ? -19.052 -0.277 -4.467 1.00 94.44 85 THR A CA 1
ATOM 650 C C . THR A 1 85 ? -18.336 -1.591 -4.780 1.00 94.44 85 THR A C 1
ATOM 652 O O . THR A 1 85 ? -18.855 -2.665 -4.468 1.00 94.44 85 THR A O 1
ATOM 655 N N . SER A 1 86 ? -17.126 -1.522 -5.344 1.00 94.25 86 SER A N 1
ATOM 656 C CA . SER A 1 86 ? -16.286 -2.700 -5.582 1.00 94.25 86 SER A CA 1
ATOM 657 C C . SER A 1 86 ? -15.934 -3.419 -4.280 1.00 94.25 86 SER A C 1
ATOM 659 O O . SER A 1 86 ? -16.100 -4.636 -4.183 1.00 94.25 86 SER A O 1
ATOM 661 N N . LEU A 1 87 ? -15.503 -2.673 -3.259 1.00 95.25 87 LEU A N 1
ATOM 662 C CA . LEU A 1 87 ? -15.173 -3.224 -1.944 1.00 95.25 87 LEU A CA 1
ATOM 663 C C . LEU A 1 87 ? -16.399 -3.876 -1.298 1.00 95.25 87 LEU A C 1
ATOM 665 O O . LEU A 1 87 ? -16.302 -4.981 -0.772 1.00 95.25 87 LEU A O 1
ATOM 669 N N . LYS A 1 88 ? -17.580 -3.260 -1.403 1.00 95.19 88 LYS A N 1
ATOM 670 C CA . LYS A 1 88 ? -18.830 -3.821 -0.875 1.00 95.19 88 LYS A CA 1
ATOM 671 C C . LYS A 1 88 ? -19.202 -5.149 -1.526 1.00 95.19 88 LYS A C 1
ATOM 673 O O . LYS A 1 88 ? -19.653 -6.042 -0.810 1.00 95.19 88 LYS A O 1
ATOM 678 N N . ARG A 1 89 ? -18.972 -5.326 -2.831 1.00 95.25 89 ARG A N 1
ATOM 679 C CA . ARG A 1 89 ? -19.164 -6.634 -3.489 1.00 95.25 89 ARG A CA 1
ATOM 680 C C . ARG A 1 89 ? -18.223 -7.690 -2.912 1.00 95.25 89 ARG A C 1
ATOM 682 O O . ARG A 1 89 ? -18.677 -8.783 -2.577 1.00 95.25 89 ARG A O 1
ATOM 689 N N . ALA A 1 90 ? -16.952 -7.345 -2.704 1.00 94.94 90 ALA A N 1
ATOM 690 C CA . ALA A 1 90 ? -15.991 -8.251 -2.076 1.00 94.94 90 ALA A CA 1
ATOM 691 C C . ALA A 1 90 ? -16.378 -8.609 -0.626 1.00 94.94 90 ALA A C 1
ATOM 693 O O . ALA A 1 90 ? -16.372 -9.781 -0.242 1.00 94.94 90 ALA A O 1
ATOM 694 N N . MET A 1 91 ? -16.819 -7.620 0.158 1.00 94.88 91 MET A N 1
ATOM 695 C CA . MET A 1 91 ? -17.326 -7.818 1.523 1.00 94.88 91 MET A CA 1
ATOM 696 C C . MET A 1 91 ? -18.549 -8.747 1.554 1.00 94.88 91 MET A C 1
ATOM 698 O O . MET A 1 91 ? -18.612 -9.658 2.376 1.00 94.88 91 MET A O 1
ATOM 702 N N . GLN A 1 92 ? -19.512 -8.563 0.644 1.00 95.06 92 GLN A N 1
ATOM 703 C CA . GLN A 1 92 ? -20.699 -9.422 0.549 1.00 95.06 92 GLN A CA 1
ATOM 704 C C . GLN A 1 92 ? -20.332 -10.869 0.198 1.00 95.06 92 GLN A C 1
ATOM 706 O O . GLN A 1 92 ? -20.889 -11.814 0.760 1.00 95.06 92 GLN A O 1
ATOM 711 N N . THR A 1 93 ? -19.383 -11.068 -0.717 1.00 92.62 93 THR A N 1
ATOM 712 C CA . THR A 1 93 ? -18.892 -12.403 -1.083 1.00 92.62 93 THR A CA 1
ATOM 713 C C . THR A 1 93 ? -18.165 -13.089 0.071 1.00 92.62 93 THR A C 1
ATOM 715 O O . THR A 1 93 ? -18.353 -14.292 0.269 1.00 92.62 93 THR A O 1
ATOM 718 N N . TYR A 1 94 ? -17.410 -12.339 0.872 1.00 93.50 94 TYR A N 1
ATOM 719 C CA . TYR A 1 94 ? -16.774 -12.848 2.087 1.00 93.50 94 TYR A CA 1
ATOM 720 C C . TYR A 1 94 ? -17.798 -13.204 3.179 1.00 93.50 94 TYR A C 1
ATOM 722 O O . TYR A 1 94 ? -17.729 -14.285 3.768 1.00 93.50 94 TYR A O 1
ATOM 730 N N . ALA A 1 95 ? -18.813 -12.356 3.372 1.00 92.50 95 ALA A N 1
ATOM 731 C CA . ALA A 1 95 ? -19.890 -12.574 4.337 1.00 92.50 95 ALA A CA 1
ATOM 732 C C . ALA A 1 95 ? -20.727 -13.824 4.036 1.00 92.50 95 ALA A C 1
ATOM 734 O O . ALA A 1 95 ? -21.037 -14.597 4.942 1.00 92.50 95 ALA A O 1
ATOM 735 N N . ARG A 1 96 ? -21.020 -14.092 2.754 1.00 89.88 96 ARG A N 1
ATOM 736 C CA . ARG A 1 96 ? -21.718 -15.320 2.316 1.00 89.88 96 ARG A CA 1
ATOM 737 C C . ARG A 1 96 ? -21.001 -16.612 2.716 1.00 89.88 96 ARG A C 1
ATOM 739 O O . ARG A 1 96 ? -21.619 -17.670 2.725 1.00 89.88 96 ARG A O 1
ATOM 746 N N . GLN A 1 97 ? -19.712 -16.533 3.029 1.00 84.81 97 GLN A N 1
ATOM 747 C CA . GLN A 1 97 ? -18.879 -17.673 3.406 1.00 84.81 97 GLN A CA 1
ATOM 748 C C . GLN A 1 97 ? -18.638 -17.757 4.919 1.00 84.81 97 GLN A C 1
ATOM 750 O O . GLN A 1 97 ? -17.869 -18.607 5.360 1.00 84.81 97 GLN A O 1
ATOM 755 N N . GLY A 1 98 ? -19.279 -16.887 5.708 1.00 86.38 98 GLY A N 1
ATOM 756 C CA . GLY A 1 98 ? -19.133 -16.824 7.164 1.00 86.38 98 GLY A CA 1
ATOM 757 C C . GLY A 1 98 ? -18.014 -15.900 7.655 1.00 86.38 98 GLY A C 1
ATOM 758 O O . GLY A 1 98 ? -17.757 -15.859 8.853 1.00 86.38 98 GLY A O 1
ATOM 759 N N . GLY A 1 99 ? -17.347 -15.163 6.760 1.00 88.88 99 GLY A N 1
ATOM 760 C CA . GLY A 1 99 ? -16.384 -14.128 7.138 1.00 88.88 99 GLY A CA 1
ATOM 761 C C . GLY A 1 99 ? -17.068 -12.838 7.580 1.00 88.88 99 GLY A C 1
ATOM 762 O O . GLY A 1 99 ? -18.212 -12.566 7.224 1.00 88.88 99 GLY A O 1
ATOM 763 N N . THR A 1 100 ? -16.367 -12.005 8.344 1.00 93.62 100 THR A N 1
ATOM 764 C CA . THR A 1 100 ? -16.860 -10.672 8.717 1.00 93.62 100 THR A CA 1
ATOM 765 C C . THR A 1 100 ? -15.872 -9.608 8.262 1.00 93.62 100 THR A C 1
ATOM 767 O O . THR A 1 100 ? -14.664 -9.827 8.265 1.00 93.62 100 THR A O 1
ATOM 770 N N . SER A 1 101 ? -16.370 -8.449 7.841 1.00 95.25 101 SER A N 1
ATOM 771 C CA . SER A 1 101 ? -15.510 -7.368 7.357 1.00 95.25 101 SER A CA 1
ATOM 772 C C . SER A 1 101 ? -16.096 -5.998 7.653 1.00 95.25 101 SER A C 1
ATOM 774 O O . SER A 1 101 ? -17.316 -5.830 7.581 1.00 95.25 101 SER A O 1
ATOM 776 N N . SER A 1 102 ? -15.233 -5.024 7.910 1.00 95.94 102 SER A N 1
ATOM 777 C CA . SER A 1 102 ? -15.577 -3.615 8.113 1.00 95.94 102 SER A CA 1
ATOM 778 C C . SER A 1 102 ? -14.859 -2.734 7.087 1.00 95.94 102 SER A C 1
ATOM 780 O O . SER A 1 102 ? -13.859 -3.137 6.494 1.00 95.94 102 SER A O 1
ATOM 782 N N . LEU A 1 103 ? -15.402 -1.543 6.833 1.00 96.19 103 LEU A N 1
ATOM 783 C CA . LEU A 1 103 ? -14.778 -0.535 5.978 1.00 96.19 103 LEU A CA 1
ATOM 784 C C . LEU A 1 103 ? -14.544 0.722 6.810 1.00 96.19 103 LEU A C 1
ATOM 786 O O . LEU A 1 103 ? -15.503 1.300 7.327 1.00 96.19 103 LEU A O 1
ATOM 790 N N . PHE A 1 104 ? -13.279 1.113 6.913 1.00 96.00 104 PHE A N 1
ATOM 791 C CA . PHE A 1 104 ? -12.791 2.207 7.731 1.00 96.00 104 PHE A CA 1
ATOM 792 C C . PHE A 1 104 ? -12.065 3.244 6.870 1.00 96.00 104 PHE A C 1
ATOM 794 O O . PHE A 1 104 ? -11.053 2.948 6.235 1.00 96.00 104 PHE A O 1
ATOM 801 N N . VAL A 1 105 ? -12.600 4.462 6.826 1.00 95.31 105 VAL A N 1
ATOM 802 C CA . VAL A 1 105 ? -12.144 5.529 5.932 1.00 95.31 105 VAL A CA 1
ATOM 803 C C . VAL A 1 105 ? -11.491 6.657 6.723 1.00 95.31 105 VAL A C 1
ATOM 805 O O . VAL A 1 105 ? -12.117 7.311 7.558 1.00 95.31 105 VAL A O 1
ATOM 808 N N . ASN A 1 106 ? -10.227 6.934 6.424 1.00 94.56 106 ASN A N 1
ATOM 809 C CA . ASN A 1 106 ? -9.469 8.008 7.053 1.00 94.56 106 ASN A CA 1
ATOM 810 C C . ASN A 1 106 ? -9.606 9.261 6.181 1.00 94.56 106 ASN A C 1
ATOM 812 O O . ASN A 1 106 ? -8.786 9.499 5.294 1.00 94.56 106 ASN A O 1
ATOM 816 N N . ASP A 1 107 ? -10.664 10.036 6.387 1.00 92.06 107 ASP A N 1
ATOM 817 C CA . ASP A 1 107 ? -11.096 11.092 5.479 1.00 92.06 107 ASP A CA 1
ATOM 818 C C . ASP A 1 107 ? -10.750 12.495 5.981 1.00 92.06 107 ASP A C 1
ATOM 820 O O . ASP A 1 107 ? -11.545 13.201 6.607 1.00 92.06 107 ASP A O 1
ATOM 824 N N . ASP A 1 108 ? -9.555 12.949 5.629 1.00 88.12 108 ASP A N 1
ATOM 825 C CA . ASP A 1 108 ? -9.115 14.312 5.916 1.00 88.12 108 ASP A CA 1
ATOM 826 C C . ASP A 1 108 ? -9.866 15.370 5.077 1.00 88.12 108 ASP A C 1
ATOM 828 O O . ASP A 1 108 ? -9.832 16.560 5.422 1.00 88.12 108 ASP A O 1
ATOM 832 N N . GLY A 1 109 ? -10.510 14.950 3.980 1.00 83.50 109 GLY A N 1
ATOM 833 C CA . GLY A 1 109 ? -11.220 15.795 3.020 1.00 83.50 109 GLY A CA 1
ATOM 834 C C . GLY A 1 109 ? -12.555 16.315 3.534 1.00 83.50 109 GLY A C 1
ATOM 835 O O . GLY A 1 109 ? -12.970 17.407 3.144 1.00 83.50 109 GLY A O 1
ATOM 836 N N . LEU A 1 110 ? -13.184 15.618 4.486 1.00 86.31 110 LEU A N 1
ATOM 837 C CA . LEU A 1 110 ? -14.422 16.074 5.134 1.00 86.31 110 LEU A CA 1
ATOM 838 C C . LEU A 1 110 ? -14.305 17.489 5.719 1.00 86.31 110 LEU A C 1
ATOM 840 O O . LEU A 1 110 ? -15.275 18.247 5.690 1.00 86.31 110 LEU A O 1
ATOM 844 N N . ARG A 1 111 ? -13.114 17.879 6.190 1.00 84.50 111 ARG A N 1
ATOM 845 C CA . ARG A 1 111 ? -12.844 19.230 6.711 1.00 84.50 111 ARG A CA 1
ATOM 846 C C . ARG A 1 111 ? -12.726 20.303 5.629 1.00 84.50 111 ARG A C 1
ATOM 848 O O . ARG A 1 111 ? -12.919 21.475 5.920 1.00 84.50 111 ARG A O 1
ATOM 855 N N . LEU A 1 112 ? -12.386 19.916 4.402 1.00 84.00 112 LEU A N 1
ATOM 856 C CA . LEU A 1 112 ? -12.146 20.834 3.285 1.00 84.00 112 LEU A CA 1
ATOM 857 C C . LEU A 1 112 ? -13.395 21.044 2.423 1.00 84.00 112 LEU A C 1
ATOM 859 O O . LEU A 1 112 ? -13.486 22.032 1.698 1.00 84.00 112 LEU A O 1
ATOM 863 N N . LEU A 1 113 ? -14.345 20.109 2.479 1.00 85.38 113 LEU A N 1
ATOM 864 C CA . LEU A 1 113 ? -15.553 20.163 1.668 1.00 85.38 113 LEU A CA 1
ATOM 865 C C . LEU A 1 113 ? -16.528 21.250 2.153 1.00 85.38 113 LEU A C 1
ATOM 867 O O . LEU A 1 113 ? -16.697 21.425 3.370 1.00 85.38 113 LEU A O 1
ATOM 871 N N . PRO A 1 114 ? -17.235 21.917 1.217 1.00 88.06 114 PRO A N 1
ATOM 872 C CA . PRO A 1 114 ? -18.384 22.758 1.536 1.00 88.06 114 PRO A CA 1
ATOM 873 C C . PRO A 1 114 ? -19.444 21.984 2.339 1.00 88.06 114 PRO A C 1
ATOM 875 O O . PRO A 1 114 ? -19.604 20.782 2.109 1.00 88.06 114 PRO A O 1
ATOM 878 N N . PRO A 1 115 ? -20.227 22.643 3.218 1.00 87.25 115 PRO A N 1
ATOM 879 C CA . PRO A 1 115 ? -21.189 21.964 4.092 1.00 87.25 115 PRO A CA 1
ATOM 880 C C . PRO A 1 115 ? -22.176 21.039 3.363 1.00 87.25 115 PRO A C 1
ATOM 882 O O . PRO A 1 115 ? -22.447 19.941 3.840 1.00 87.25 115 PRO A O 1
ATOM 885 N N . ALA A 1 116 ? -22.663 21.438 2.181 1.00 87.81 116 ALA A N 1
ATOM 886 C CA . ALA A 1 116 ? -23.579 20.626 1.377 1.00 87.81 116 ALA A CA 1
ATOM 887 C C . ALA A 1 116 ? -22.928 19.322 0.876 1.00 87.81 116 ALA A C 1
ATOM 889 O O . ALA A 1 116 ? -23.456 18.240 1.114 1.00 87.81 116 ALA A O 1
ATOM 890 N N . ALA A 1 117 ? -21.743 19.415 0.262 1.00 88.25 117 ALA A N 1
ATOM 891 C CA . ALA A 1 117 ? -20.998 18.252 -0.229 1.00 88.25 117 ALA A CA 1
ATOM 892 C C . ALA A 1 117 ? -20.499 17.354 0.918 1.00 88.25 117 ALA A C 1
ATOM 894 O O . ALA A 1 117 ? -20.426 16.134 0.786 1.00 88.25 117 ALA A O 1
ATOM 895 N N . ARG A 1 118 ? -20.170 17.950 2.073 1.00 90.19 118 ARG A N 1
ATOM 896 C CA . ARG A 1 118 ? -19.823 17.209 3.292 1.00 90.19 118 ARG A CA 1
ATOM 897 C C . ARG A 1 118 ? -21.009 16.385 3.788 1.00 90.19 118 ARG A C 1
ATOM 899 O O . ARG A 1 118 ? -20.826 15.214 4.100 1.00 90.19 118 ARG A O 1
ATOM 906 N N . LYS A 1 119 ? -22.205 16.979 3.848 1.00 89.62 119 LYS A N 1
ATOM 907 C CA . LYS A 1 119 ? -23.427 16.286 4.271 1.00 89.62 119 LYS A CA 1
ATOM 908 C C . LYS A 1 119 ? -23.741 15.100 3.357 1.00 89.62 119 LYS A C 1
ATOM 910 O O . LYS A 1 119 ? -23.919 14.002 3.865 1.00 89.62 119 LYS A O 1
ATOM 915 N N . GLU A 1 120 ? -23.698 15.295 2.040 1.00 91.44 120 GLU A N 1
ATOM 916 C CA . GLU A 1 120 ? -23.888 14.218 1.053 1.00 91.44 120 GLU A CA 1
ATOM 917 C C . GLU A 1 120 ? -22.905 13.053 1.277 1.00 91.44 120 GLU A C 1
ATOM 919 O O . GLU A 1 120 ? -23.280 11.881 1.268 1.00 91.44 120 GLU A O 1
ATOM 924 N N . ARG A 1 121 ? -21.636 13.370 1.556 1.00 92.50 121 ARG A N 1
ATOM 925 C CA . ARG A 1 121 ? -20.595 12.372 1.831 1.00 92.50 121 ARG A CA 1
ATOM 926 C C . ARG A 1 121 ? -20.813 11.619 3.145 1.00 92.50 121 ARG A C 1
ATOM 928 O O . ARG A 1 121 ? -20.604 10.410 3.189 1.00 92.50 121 ARG A O 1
ATOM 935 N N . LEU A 1 122 ? -21.260 12.305 4.195 1.00 91.81 122 LEU A N 1
ATOM 936 C CA . LEU A 1 122 ? -21.602 11.679 5.477 1.00 91.81 122 LEU A CA 1
ATOM 937 C C . LEU A 1 122 ? -22.845 10.789 5.365 1.00 91.81 122 LEU A C 1
ATOM 939 O O . LEU A 1 122 ? -22.843 9.679 5.894 1.00 91.81 122 LEU A O 1
ATOM 943 N N . GLU A 1 123 ? -23.870 11.229 4.634 1.00 92.25 123 GLU A N 1
ATOM 944 C CA . GLU A 1 123 ? -25.056 10.418 4.329 1.00 92.25 123 GLU A CA 1
ATOM 945 C C . GLU A 1 123 ? -24.670 9.157 3.549 1.00 92.25 123 GLU A C 1
ATOM 947 O O . GLU A 1 123 ? -25.127 8.059 3.873 1.00 92.25 123 GLU A O 1
ATOM 952 N N . PHE A 1 124 ? -23.759 9.284 2.580 1.00 93.12 124 PHE A N 1
ATOM 953 C CA . PHE A 1 124 ? -23.224 8.140 1.848 1.00 93.12 124 PHE A CA 1
ATOM 954 C C . PHE A 1 124 ? -22.481 7.154 2.766 1.00 93.12 124 PHE A C 1
ATOM 956 O O . PHE A 1 124 ? -22.680 5.940 2.644 1.00 93.12 124 PHE A O 1
ATOM 963 N N . TYR A 1 125 ? -21.660 7.643 3.704 1.00 94.19 125 TYR A N 1
ATOM 964 C CA . TYR A 1 125 ? -20.974 6.795 4.688 1.00 94.19 125 TYR A CA 1
ATOM 965 C C . TYR A 1 125 ? -21.945 6.098 5.641 1.00 94.19 125 TYR A C 1
ATOM 967 O O . TYR A 1 125 ? -21.792 4.898 5.884 1.00 94.19 125 TYR A O 1
ATOM 975 N N . ALA A 1 126 ? -22.970 6.801 6.121 1.00 91.12 126 ALA A N 1
ATOM 976 C CA . ALA A 1 126 ? -24.007 6.228 6.974 1.00 91.12 126 ALA A CA 1
ATOM 977 C C . ALA A 1 126 ? -24.798 5.129 6.243 1.00 91.12 126 ALA A C 1
ATOM 979 O O . ALA A 1 126 ? -24.935 4.021 6.765 1.00 91.12 126 ALA A O 1
ATOM 980 N N . LEU A 1 127 ? -25.230 5.392 5.002 1.00 92.38 127 LEU A N 1
ATOM 981 C CA . LEU A 1 127 ? -25.969 4.437 4.166 1.00 92.38 127 LEU A CA 1
ATOM 982 C C . LEU A 1 127 ? -25.195 3.131 3.946 1.00 92.38 127 LEU A C 1
ATOM 984 O O . LEU A 1 127 ? -25.778 2.050 3.907 1.00 92.38 127 LEU A O 1
ATOM 988 N N . HIS A 1 128 ? -23.872 3.227 3.821 1.00 92.38 128 HIS A N 1
ATOM 989 C CA . HIS A 1 128 ? -23.000 2.080 3.599 1.00 92.38 128 HIS A CA 1
ATOM 990 C C . HIS A 1 128 ? -22.405 1.510 4.895 1.00 92.38 128 HIS A C 1
ATOM 992 O O . HIS A 1 128 ? -21.549 0.627 4.814 1.00 92.38 128 HIS A O 1
ATOM 998 N N . SER A 1 129 ? -22.825 1.979 6.075 1.00 92.69 129 SER A N 1
ATOM 999 C CA . SER A 1 129 ? -22.280 1.561 7.377 1.00 92.69 129 SER A CA 1
ATOM 1000 C C . SER A 1 129 ? -20.747 1.618 7.415 1.00 92.69 129 SER A C 1
ATOM 1002 O O . SER A 1 129 ? -20.079 0.657 7.803 1.00 92.69 129 SER A O 1
ATOM 1004 N N . ILE A 1 130 ? -20.186 2.739 6.966 1.00 94.56 130 ILE A N 1
ATOM 1005 C CA . ILE A 1 130 ? -18.744 2.989 6.900 1.00 94.56 130 ILE A CA 1
ATOM 1006 C C . ILE A 1 130 ? -18.293 3.685 8.182 1.00 94.56 130 ILE A C 1
ATOM 1008 O O . ILE A 1 130 ? -18.939 4.636 8.622 1.00 94.56 130 ILE A O 1
ATOM 1012 N N . GLY A 1 131 ? -17.206 3.203 8.782 1.00 94.44 131 GLY A N 1
ATOM 1013 C CA . GLY A 1 131 ? -16.519 3.892 9.872 1.00 94.44 131 GLY A CA 1
ATOM 1014 C C . GLY A 1 131 ? -15.629 4.974 9.286 1.00 94.44 131 GLY A C 1
ATOM 1015 O O . GLY A 1 131 ? -14.981 4.735 8.266 1.00 94.44 131 GLY A O 1
ATOM 1016 N N . TRP A 1 132 ? -15.582 6.156 9.888 1.00 94.62 132 TRP A N 1
ATOM 1017 C CA . TRP A 1 132 ? -14.769 7.244 9.347 1.00 94.62 132 TRP A CA 1
ATOM 1018 C C . TRP A 1 132 ? -14.130 8.098 10.436 1.00 94.62 132 TRP A C 1
ATOM 1020 O O . TRP A 1 132 ? -14.672 8.226 11.532 1.00 94.62 132 TRP A O 1
ATOM 1030 N N . VAL A 1 133 ? -12.975 8.688 10.116 1.00 93.75 133 VAL A N 1
ATOM 1031 C CA . VAL A 1 133 ? -12.248 9.640 10.972 1.00 93.75 133 VAL A CA 1
ATOM 1032 C C . VAL A 1 133 ? -11.741 10.800 10.126 1.00 93.75 133 VAL A C 1
ATOM 1034 O O . VAL A 1 133 ? -11.149 10.578 9.075 1.00 93.75 133 VAL A O 1
ATOM 1037 N N . ALA A 1 134 ? -11.926 12.030 10.602 1.00 91.44 134 ALA A N 1
ATOM 1038 C CA . ALA A 1 134 ? -11.434 13.254 9.982 1.00 91.44 134 ALA A CA 1
ATOM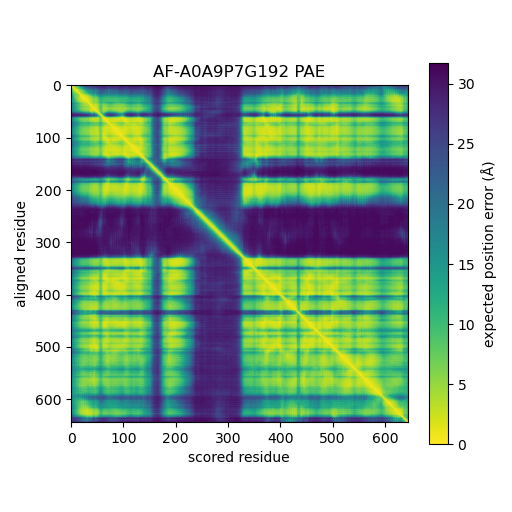 1039 C C . ALA A 1 134 ? -10.674 14.119 10.994 1.00 91.44 134 ALA A C 1
ATOM 1041 O O . ALA A 1 134 ? -11.234 14.628 11.977 1.00 91.44 134 ALA A O 1
ATOM 1042 N N . ARG A 1 135 ? -9.386 14.334 10.721 1.00 90.06 135 ARG A N 1
ATOM 1043 C CA . ARG A 1 135 ? -8.496 15.111 11.592 1.00 90.06 135 ARG A CA 1
ATOM 1044 C C . ARG A 1 135 ? -8.713 16.610 11.418 1.00 90.06 135 ARG A C 1
ATOM 1046 O O . ARG A 1 135 ? -9.034 17.033 10.304 1.00 90.06 135 ARG A O 1
ATOM 1053 N N . PRO A 1 136 ? -8.440 17.435 12.441 1.00 85.50 136 PRO A N 1
ATOM 1054 C CA . PRO A 1 136 ? -8.499 18.890 12.318 1.00 85.50 136 PRO A CA 1
ATOM 1055 C C . PRO A 1 136 ? -7.669 19.430 11.133 1.00 85.50 136 PRO A C 1
ATOM 1057 O O . PRO A 1 136 ? -6.685 18.793 10.718 1.00 85.50 136 PRO A O 1
ATOM 1060 N N . PRO A 1 137 ? -8.066 20.561 10.519 1.00 81.44 137 PRO A N 1
ATOM 1061 C CA . PRO A 1 137 ? -7.311 21.176 9.431 1.00 81.44 137 PRO A CA 1
ATOM 1062 C C . PRO A 1 137 ? -5.883 21.536 9.857 1.00 81.44 137 PRO A C 1
ATOM 1064 O O . PRO A 1 137 ? -5.625 21.932 10.989 1.00 81.44 137 PRO A O 1
ATOM 1067 N N . HIS A 1 138 ? -4.923 21.423 8.939 1.00 80.00 138 HIS A N 1
ATOM 1068 C CA . HIS A 1 138 ? -3.559 21.863 9.232 1.00 80.00 138 HIS A CA 1
ATOM 1069 C C . HIS A 1 138 ? -3.532 23.388 9.406 1.00 80.00 138 HIS A C 1
ATOM 1071 O O . HIS A 1 138 ? -3.966 24.110 8.511 1.00 80.00 138 HIS A O 1
ATOM 1077 N N . GLY A 1 139 ? -3.004 23.863 10.530 1.00 75.06 139 GLY A N 1
ATOM 1078 C CA . GLY A 1 139 ? -2.966 25.278 10.888 1.00 75.06 139 GLY A CA 1
ATOM 1079 C C . GLY A 1 139 ? -4.209 25.789 11.624 1.00 75.06 139 GLY A C 1
ATOM 1080 O O . GLY A 1 139 ? -4.245 26.972 11.946 1.00 75.06 139 GLY A O 1
ATOM 1081 N N . SER A 1 140 ? -5.219 24.950 11.904 1.00 71.81 140 SER A N 1
ATOM 1082 C CA . SER A 1 140 ? -6.428 25.404 12.608 1.00 71.81 140 SER A CA 1
ATOM 1083 C C . SER A 1 140 ? -6.144 25.702 14.080 1.00 71.81 140 SER A C 1
ATOM 1085 O O . SER A 1 140 ? -5.521 24.884 14.763 1.00 71.81 140 SER A O 1
ATOM 1087 N N . LEU A 1 141 ? -6.663 26.828 14.575 1.00 63.34 141 LEU A N 1
ATOM 1088 C CA . LEU A 1 141 ? -6.568 27.241 15.981 1.00 63.34 141 LEU A CA 1
ATOM 1089 C C . LEU A 1 141 ? -7.660 26.624 16.875 1.00 63.34 141 LEU A C 1
ATOM 1091 O O . LEU A 1 141 ? -7.639 26.850 18.076 1.00 63.34 141 LEU A O 1
ATOM 1095 N N . GLY A 1 142 ? -8.535 25.791 16.300 1.00 58.47 142 GLY A N 1
ATOM 1096 C CA . GLY A 1 142 ? -9.535 25.024 17.037 1.00 58.47 142 GLY A CA 1
ATOM 1097 C C . GLY A 1 142 ? -10.824 25.797 17.262 1.00 58.47 142 GLY A C 1
ATOM 1098 O O . GLY A 1 142 ? -10.966 26.425 18.294 1.00 58.47 142 GLY A O 1
ATOM 1099 N N . GLU A 1 143 ? -11.733 25.747 16.287 1.00 53.25 143 GLU A N 1
ATOM 1100 C CA . GLU A 1 143 ? -13.132 26.197 16.378 1.00 53.25 143 GLU A CA 1
ATOM 1101 C C . GLU A 1 143 ? -13.837 25.773 15.072 1.00 53.25 143 GLU A C 1
ATOM 1103 O O . GLU A 1 143 ? -14.045 26.567 14.165 1.00 53.25 143 GLU A O 1
ATOM 1108 N N . ASP A 1 144 ? -14.126 24.477 14.922 1.00 53.56 144 ASP A N 1
ATOM 1109 C CA . ASP A 1 144 ? -14.974 23.980 13.831 1.00 53.56 144 ASP A CA 1
ATOM 1110 C C . ASP A 1 144 ? -16.121 23.174 14.453 1.00 53.56 144 ASP A C 1
ATOM 1112 O O . ASP A 1 144 ? -15.891 22.075 14.973 1.00 53.56 144 ASP A O 1
ATOM 1116 N N . GLU A 1 145 ? -17.348 23.704 14.394 1.00 53.38 145 GLU A N 1
ATOM 1117 C CA . GLU A 1 145 ? -18.554 22.986 14.823 1.00 53.38 145 GLU A CA 1
ATOM 1118 C C . GLU A 1 145 ? -18.680 21.645 14.081 1.00 53.38 145 GLU A C 1
ATOM 1120 O O . GLU A 1 145 ? -18.552 21.564 12.852 1.00 53.38 145 GLU A O 1
ATOM 1125 N N . ALA A 1 146 ? -18.894 20.570 14.844 1.00 53.00 146 ALA A N 1
ATOM 1126 C CA . ALA A 1 146 ? -19.058 19.228 14.301 1.00 53.00 146 ALA A CA 1
ATOM 1127 C C . ALA A 1 146 ? -20.382 19.109 13.518 1.00 53.00 146 ALA A C 1
ATOM 1129 O O . ALA A 1 146 ? -21.392 19.665 13.940 1.00 53.00 146 ALA A O 1
ATOM 1130 N N . PRO A 1 147 ? -20.416 18.390 12.380 1.00 53.88 147 PRO A N 1
ATOM 1131 C CA . PRO A 1 147 ? -21.650 18.195 11.620 1.00 53.88 147 PRO A CA 1
ATOM 1132 C C . PRO A 1 147 ? -22.667 17.306 12.367 1.00 53.88 147 PRO A C 1
ATOM 1134 O O . PRO A 1 147 ? -22.283 16.402 13.109 1.00 53.88 147 PRO A O 1
ATOM 1137 N N . ASN A 1 148 ? -23.967 17.511 12.104 1.00 42.47 148 ASN A N 1
ATOM 1138 C CA . ASN A 1 148 ? -25.054 16.653 12.604 1.00 42.47 148 ASN A CA 1
ATOM 1139 C C . ASN A 1 148 ? -24.826 15.184 12.191 1.00 42.47 148 ASN A C 1
ATOM 1141 O O . ASN A 1 148 ? -24.548 14.910 11.022 1.00 42.47 148 ASN A O 1
ATOM 1145 N N . GLY A 1 149 ? -24.952 14.251 13.144 1.00 43.78 149 GLY A N 1
ATOM 1146 C CA . GLY A 1 149 ? -24.575 12.833 12.984 1.00 43.78 149 GLY A CA 1
ATOM 1147 C C . GLY A 1 149 ? -23.259 12.444 13.677 1.00 43.78 149 GLY A C 1
ATOM 1148 O O . GLY A 1 149 ? -22.769 11.330 13.502 1.00 43.78 149 GLY A O 1
ATOM 1149 N N . PHE A 1 150 ? -22.681 13.362 14.454 1.00 49.47 150 PHE A N 1
ATOM 1150 C CA . PHE A 1 150 ? -21.549 13.113 15.340 1.00 49.47 150 PHE A CA 1
ATOM 1151 C C . PHE A 1 150 ? -21.965 12.262 16.550 1.00 49.47 150 PHE A C 1
ATOM 1153 O O . PHE A 1 150 ? -22.985 12.526 17.194 1.00 49.47 150 PHE A O 1
ATOM 1160 N N . VAL A 1 151 ? -21.135 11.278 16.896 1.00 46.47 151 VAL A N 1
ATOM 1161 C CA . VAL A 1 151 ? -21.264 10.523 18.143 1.00 46.47 151 VAL A CA 1
ATOM 1162 C C . VAL A 1 151 ? -20.990 11.472 19.316 1.00 46.47 151 VAL A C 1
ATOM 1164 O O . VAL A 1 151 ? -19.842 11.779 19.614 1.00 46.47 151 VAL A O 1
ATOM 1167 N N . GLY A 1 152 ? -22.053 11.962 19.957 1.00 39.41 152 GLY A N 1
ATOM 1168 C CA . GLY A 1 152 ? -21.981 12.928 21.060 1.00 39.41 152 GLY A CA 1
ATOM 1169 C C . GLY A 1 152 ? -22.839 14.185 20.880 1.00 39.41 152 GLY A C 1
ATOM 1170 O O . GLY A 1 152 ? -22.892 14.998 21.795 1.00 39.41 152 GLY A O 1
ATOM 1171 N N . SER A 1 153 ? -23.542 14.354 19.750 1.00 34.81 153 SER A N 1
ATOM 1172 C CA . SER A 1 153 ? -24.488 15.475 19.585 1.00 34.81 153 SER A CA 1
ATOM 1173 C C . SER A 1 153 ? -25.760 15.326 20.430 1.00 34.81 153 SER A C 1
ATOM 1175 O O . SER A 1 153 ? -26.411 16.324 20.705 1.00 34.81 153 SER A O 1
ATOM 1177 N N . GLU A 1 154 ? -26.131 14.105 20.828 1.00 36.94 154 GLU A N 1
ATOM 1178 C CA . GLU A 1 154 ? -27.394 13.839 21.541 1.00 36.94 154 GLU A CA 1
ATOM 1179 C C . GLU A 1 154 ? -27.228 13.705 23.064 1.00 36.94 154 GLU A C 1
ATOM 1181 O O . GLU A 1 154 ? -28.217 13.641 23.785 1.00 36.94 154 GLU A O 1
ATOM 1186 N N . VAL A 1 155 ? -25.991 13.692 23.576 1.00 35.75 155 VAL A N 1
ATOM 1187 C CA . VAL A 1 155 ? -25.713 13.515 25.017 1.00 35.75 155 VAL A CA 1
ATOM 1188 C C . VAL A 1 155 ? -25.691 14.859 25.771 1.00 35.75 155 VAL A C 1
ATOM 1190 O O . VAL A 1 155 ? -25.628 14.878 26.994 1.00 35.75 155 VAL A O 1
ATOM 1193 N N . LEU A 1 156 ? -25.787 15.996 25.069 1.00 34.06 156 LEU A N 1
ATOM 1194 C CA . LEU A 1 156 ? -25.580 17.334 25.645 1.00 34.06 156 LEU A CA 1
ATOM 1195 C C . LEU A 1 156 ? -26.807 18.263 25.646 1.00 34.06 156 LEU A C 1
ATOM 1197 O O . LEU A 1 156 ? -26.649 19.442 25.929 1.00 34.06 156 LEU A O 1
ATOM 1201 N N . ASP A 1 157 ? -28.023 17.757 25.428 1.00 27.42 157 ASP A N 1
ATOM 1202 C CA . ASP A 1 157 ? -29.256 18.573 25.523 1.00 27.42 157 ASP A CA 1
ATOM 1203 C C . ASP A 1 157 ? -29.946 18.486 26.907 1.00 27.42 157 ASP A C 1
ATOM 1205 O O . ASP A 1 157 ? -31.132 18.772 27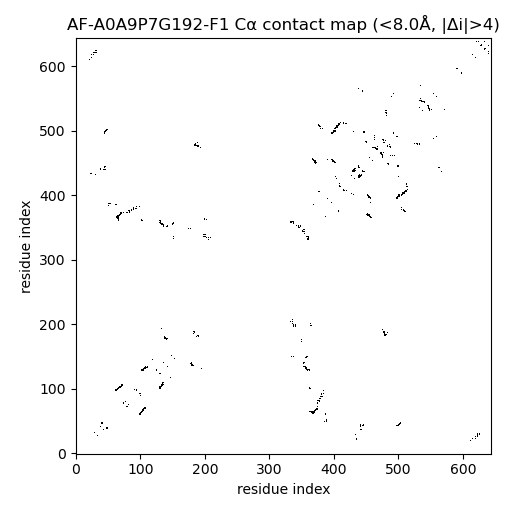.056 1.00 27.42 157 ASP A O 1
ATOM 1209 N N . GLY A 1 158 ? -29.217 18.058 27.946 1.00 28.33 158 GLY A N 1
ATOM 1210 C CA . GLY A 1 158 ? -29.780 17.698 29.255 1.00 28.33 158 GLY A CA 1
ATOM 1211 C C . GLY A 1 158 ? -29.481 18.628 30.435 1.00 28.33 158 GLY A C 1
ATOM 1212 O O . GLY A 1 158 ? -29.796 18.253 31.562 1.00 28.33 158 GLY A O 1
ATOM 1213 N N . SER A 1 159 ? -28.864 19.797 30.241 1.00 28.83 159 SER A N 1
ATOM 1214 C CA . SER A 1 159 ? -28.600 20.715 31.362 1.00 28.83 159 SER A CA 1
ATOM 1215 C C . SER A 1 159 ? -28.524 22.182 30.935 1.00 28.83 159 SER A C 1
ATOM 1217 O O . SER A 1 159 ? -27.469 22.812 31.009 1.00 28.83 159 SER A O 1
ATOM 1219 N N . GLU A 1 160 ? -29.653 22.747 30.521 1.00 33.44 160 GLU A N 1
ATOM 1220 C CA . GLU A 1 160 ? -29.898 24.178 30.700 1.00 33.44 160 GLU A CA 1
ATOM 1221 C C . GLU A 1 160 ? -30.645 24.340 32.022 1.00 33.44 160 GLU A C 1
ATOM 1223 O O . GLU A 1 160 ? -31.823 24.023 32.085 1.00 33.44 160 GLU A O 1
ATOM 1228 N N . ASP A 1 161 ? -29.925 24.713 33.085 1.00 28.44 161 ASP A N 1
ATOM 1229 C CA . ASP A 1 161 ? -30.431 25.494 34.226 1.00 28.44 161 ASP A CA 1
ATOM 1230 C C . ASP A 1 161 ? -29.327 25.636 35.291 1.00 28.44 161 ASP A C 1
ATOM 1232 O O . ASP A 1 161 ? -29.239 24.880 36.258 1.00 28.44 161 ASP A O 1
ATOM 1236 N N . ALA A 1 162 ? -28.467 26.645 35.134 1.00 28.81 162 ALA A N 1
ATOM 1237 C CA . ALA A 1 162 ? -27.746 27.229 36.262 1.00 28.81 162 ALA A CA 1
ATOM 1238 C C . ALA A 1 162 ? -27.508 28.721 36.005 1.00 28.81 162 ALA A C 1
ATOM 1240 O O . ALA A 1 162 ? -26.688 29.144 35.194 1.00 28.81 162 ALA A O 1
ATOM 1241 N N . SER A 1 163 ? -28.308 29.503 36.716 1.00 27.62 163 SER A N 1
ATOM 1242 C CA . SER A 1 163 ? -28.366 30.953 36.764 1.00 27.62 163 SER A CA 1
ATOM 1243 C C . SER A 1 163 ? -27.027 31.648 37.017 1.00 27.62 163 SER A C 1
ATOM 1245 O O . SER A 1 163 ? -26.200 31.195 37.806 1.00 27.62 163 SER A O 1
ATOM 1247 N N . SER A 1 164 ? -26.931 32.844 36.439 1.00 33.12 164 SER A N 1
ATOM 1248 C CA . SER A 1 164 ? -26.032 33.949 36.770 1.00 33.12 164 SER A CA 1
ATOM 1249 C C . SER A 1 164 ? -25.554 33.998 38.231 1.00 33.12 164 SER A C 1
ATOM 1251 O O . SER A 1 164 ? -26.345 34.242 39.144 1.00 33.12 164 SER A O 1
ATOM 1253 N N . GLY A 1 165 ? -24.241 33.900 38.425 1.00 25.56 165 GLY A N 1
ATOM 1254 C CA . GLY A 1 165 ? -23.548 34.277 39.654 1.00 25.56 165 GLY A CA 1
ATOM 1255 C C . GLY A 1 165 ? -22.224 34.941 39.290 1.00 25.56 165 GLY A C 1
ATOM 1256 O O . GLY A 1 165 ? -21.355 34.301 38.710 1.00 25.56 165 GLY A O 1
ATOM 1257 N N . GLY A 1 166 ? -22.104 36.241 39.563 1.00 32.91 166 GLY A N 1
ATOM 1258 C CA . GLY A 1 166 ? -20.866 36.992 39.367 1.00 32.91 166 GLY A CA 1
ATOM 1259 C C . GLY A 1 166 ? -19.783 36.556 40.355 1.00 32.91 166 GLY A C 1
ATOM 1260 O O . GLY A 1 166 ? -20.072 36.328 41.528 1.00 32.91 166 GLY A O 1
ATOM 1261 N N . GLY A 1 167 ? -18.545 36.470 39.872 1.00 25.66 167 GLY A N 1
ATOM 1262 C CA . GLY A 1 167 ? -17.365 36.171 40.677 1.00 25.66 167 GLY A CA 1
ATOM 1263 C C . GLY A 1 167 ? -16.080 36.355 39.870 1.00 25.66 167 GLY A C 1
ATOM 1264 O O . GLY A 1 167 ? -15.826 35.600 38.941 1.00 25.66 167 GLY A O 1
ATOM 1265 N N . ASP A 1 168 ? -15.359 37.418 40.220 1.00 27.28 168 ASP A N 1
ATOM 1266 C CA . ASP A 1 168 ? -13.935 37.739 40.063 1.00 27.28 168 ASP A CA 1
ATOM 1267 C C . ASP A 1 168 ? -13.112 37.137 38.905 1.00 27.28 168 ASP A C 1
ATOM 1269 O O . ASP A 1 168 ? -12.807 35.948 38.830 1.00 27.28 168 ASP A O 1
ATOM 1273 N N . GLU A 1 169 ? -12.635 38.049 38.049 1.00 33.75 169 GLU A N 1
ATOM 1274 C CA . GLU A 1 169 ? -11.573 37.839 37.066 1.00 33.75 169 GLU A CA 1
ATOM 1275 C C . GLU A 1 169 ? -10.253 37.431 37.742 1.00 33.75 169 GLU A C 1
ATOM 1277 O O . GLU A 1 169 ? -9.406 38.268 38.069 1.00 33.75 169 GLU A O 1
ATOM 1282 N N . GLU A 1 170 ? -10.015 36.130 37.874 1.00 30.83 170 GLU A N 1
ATOM 1283 C CA . GLU A 1 170 ? -8.663 35.618 38.063 1.00 30.83 170 GLU A CA 1
ATOM 1284 C C . GLU A 1 170 ? -8.001 35.469 36.683 1.00 30.83 170 GLU A C 1
ATOM 1286 O O . GLU A 1 170 ? -8.369 34.626 35.860 1.00 30.83 170 GLU A O 1
ATOM 1291 N N . LYS A 1 171 ? -7.033 36.349 36.390 1.00 32.84 171 LYS A N 1
ATOM 1292 C CA . LYS A 1 171 ? -6.215 36.331 35.166 1.00 32.84 171 LYS A CA 1
ATOM 1293 C C . LYS A 1 171 ? -5.303 35.098 35.143 1.00 32.84 171 LYS A C 1
ATOM 1295 O O . LYS A 1 171 ? -4.091 35.202 35.322 1.00 32.84 171 LYS A O 1
ATOM 1300 N N . GLY A 1 172 ? -5.884 33.937 34.862 1.00 31.02 172 GLY A N 1
ATOM 1301 C CA . GLY A 1 172 ? -5.163 32.774 34.367 1.00 31.02 172 GLY A CA 1
ATOM 1302 C C . GLY A 1 172 ? -4.592 33.090 32.986 1.00 31.02 172 GLY A C 1
ATOM 1303 O O . GLY A 1 172 ? -5.298 33.555 32.091 1.00 31.02 172 GLY A O 1
ATOM 1304 N N . HIS A 1 173 ? -3.292 32.881 32.820 1.00 35.09 173 HIS A N 1
ATOM 1305 C CA . HIS A 1 173 ? -2.570 33.040 31.563 1.00 35.09 173 HIS A CA 1
ATOM 1306 C C . HIS A 1 173 ? -3.176 32.090 30.508 1.00 35.09 173 HIS A C 1
ATOM 1308 O O . HIS A 1 173 ? -2.774 30.932 30.424 1.00 35.09 173 HIS A O 1
ATOM 1314 N N . LYS A 1 174 ? -4.178 32.541 29.732 1.00 39.97 174 LYS A N 1
ATOM 1315 C CA . LYS A 1 174 ? -4.737 31.770 28.609 1.00 39.97 174 LYS A CA 1
ATOM 1316 C C . LYS A 1 174 ? -3.606 31.524 27.617 1.00 39.97 174 LYS A C 1
ATOM 1318 O O . LYS A 1 174 ? -3.169 32.438 26.918 1.00 39.97 174 LYS A O 1
ATOM 1323 N N . THR A 1 175 ? -3.082 30.305 27.621 1.00 45.56 175 THR A N 1
ATOM 1324 C CA . THR A 1 175 ? -2.070 29.866 26.666 1.00 45.56 175 THR A CA 1
ATOM 1325 C C . THR A 1 175 ? -2.691 30.004 25.279 1.00 45.56 175 THR A C 1
ATOM 1327 O O . THR A 1 175 ? -3.768 29.467 25.038 1.00 45.56 175 THR A O 1
ATOM 1330 N N . GLN A 1 176 ? -2.071 30.796 24.402 1.00 49.56 176 GLN A N 1
ATOM 1331 C CA . GLN A 1 176 ? -2.528 30.964 23.019 1.00 49.56 176 GLN A CA 1
ATOM 1332 C C . GLN A 1 176 ? -2.744 29.574 22.391 1.00 49.56 176 GLN A C 1
ATOM 1334 O O . GLN A 1 176 ? -1.846 28.732 22.524 1.00 49.56 176 GLN A O 1
ATOM 1339 N N . PRO A 1 177 ? -3.892 29.304 21.739 1.00 58.19 177 PRO A N 1
ATOM 1340 C CA . PRO A 1 177 ? -4.135 28.009 21.123 1.00 58.19 177 PRO A CA 1
ATOM 1341 C C . PRO A 1 177 ? -3.058 27.761 20.070 1.00 58.19 177 PRO A C 1
ATOM 1343 O O . PRO A 1 177 ? -2.837 28.567 19.166 1.00 58.19 177 PRO A O 1
ATOM 1346 N N . THR A 1 178 ? -2.325 26.662 20.218 1.00 67.81 178 THR A N 1
ATOM 1347 C CA . THR A 1 178 ? -1.307 26.295 19.231 1.00 67.81 178 THR A CA 1
ATOM 1348 C C . THR A 1 178 ? -2.000 25.768 17.970 1.00 67.81 178 THR A C 1
ATOM 1350 O O . THR A 1 178 ? -3.009 25.070 18.074 1.00 67.81 178 THR A O 1
ATOM 1353 N N . PRO A 1 179 ? -1.526 26.106 16.760 1.00 74.94 179 PRO A N 1
ATOM 1354 C CA . PRO A 1 179 ? -2.143 25.616 15.532 1.00 74.94 179 PRO A CA 1
ATOM 1355 C C . PRO A 1 179 ? -1.961 24.099 15.396 1.00 74.94 179 PRO A C 1
ATOM 1357 O O . PRO A 1 179 ? -0.876 23.576 15.651 1.00 74.94 179 PRO A O 1
ATOM 1360 N N . PHE A 1 180 ? -2.996 23.387 14.938 1.00 76.56 180 PHE A N 1
ATOM 1361 C CA . PHE A 1 180 ? -2.898 21.943 14.714 1.00 76.56 180 PHE A CA 1
ATOM 1362 C C . PHE A 1 180 ? -1.947 21.627 13.558 1.00 76.56 180 PHE A C 1
ATOM 1364 O O . PHE A 1 180 ? -2.204 21.976 12.402 1.00 76.56 180 PHE A O 1
ATOM 1371 N N . VAL A 1 181 ? -0.862 20.910 13.833 1.00 75.81 181 VAL A N 1
ATOM 1372 C CA . VAL A 1 181 ? 0.101 20.500 12.808 1.00 75.81 181 VAL A CA 1
ATOM 1373 C C . VAL A 1 181 ? -0.148 19.040 12.444 1.00 75.81 181 VAL A C 1
ATOM 1375 O O . VAL A 1 181 ? 0.251 18.130 13.162 1.00 75.81 181 VAL A O 1
ATOM 1378 N N . ARG A 1 182 ? -0.777 18.798 11.284 1.00 78.88 182 ARG A N 1
ATOM 1379 C CA . ARG A 1 182 ? -0.775 17.456 10.668 1.00 78.88 182 ARG A CA 1
ATOM 1380 C C . ARG A 1 182 ? 0.669 17.023 10.410 1.00 78.88 182 ARG A C 1
ATOM 1382 O O . ARG A 1 182 ? 1.333 17.657 9.587 1.00 78.88 182 ARG A O 1
ATOM 1389 N N . ALA A 1 183 ? 1.113 15.983 11.109 1.00 66.12 183 ALA A N 1
ATOM 1390 C CA . ALA A 1 183 ? 2.479 15.489 11.056 1.00 66.12 183 ALA A CA 1
ATOM 1391 C C . ALA A 1 183 ? 2.812 14.820 9.712 1.00 66.12 183 ALA A C 1
ATOM 1393 O O . ALA A 1 183 ? 1.939 14.373 8.959 1.00 66.12 183 ALA A O 1
ATOM 1394 N N . GLY A 1 184 ? 4.110 14.766 9.430 1.00 60.06 184 GLY A N 1
ATOM 1395 C CA . GLY A 1 184 ? 4.679 14.173 8.228 1.00 60.06 184 GLY A CA 1
ATOM 1396 C C . GLY A 1 184 ? 4.547 15.015 6.960 1.00 60.06 184 GLY A C 1
ATOM 1397 O O . GLY A 1 184 ? 3.627 15.816 6.780 1.00 60.06 184 GLY A O 1
ATOM 1398 N N . ARG A 1 185 ? 5.498 14.817 6.042 1.00 63.34 185 ARG A N 1
ATOM 1399 C CA . ARG A 1 185 ? 5.595 15.595 4.793 1.00 63.34 185 ARG A CA 1
ATOM 1400 C C . ARG A 1 185 ? 4.433 15.310 3.837 1.00 63.34 185 ARG A C 1
ATOM 1402 O O . ARG A 1 185 ? 3.900 16.240 3.238 1.00 63.34 185 ARG A O 1
ATOM 1409 N N . PHE A 1 186 ? 4.010 14.045 3.735 1.00 58.78 186 PHE A N 1
ATOM 1410 C CA . PHE A 1 186 ? 2.965 13.595 2.801 1.00 58.78 186 PHE A CA 1
ATOM 1411 C C . PHE A 1 186 ? 1.634 13.203 3.454 1.00 58.78 186 PHE A C 1
ATOM 1413 O O . PHE A 1 186 ? 0.723 12.775 2.755 1.00 58.78 186 PHE A O 1
ATOM 1420 N N . LYS A 1 187 ? 1.476 13.432 4.766 1.00 72.44 187 LYS A N 1
ATOM 1421 C CA . LYS A 1 187 ? 0.232 13.336 5.564 1.00 72.44 187 LYS A CA 1
ATOM 1422 C C . LYS A 1 187 ? -0.549 12.000 5.532 1.00 72.44 187 LYS A C 1
ATOM 1424 O O . LYS A 1 187 ? -1.366 11.839 6.438 1.00 72.44 187 LYS A O 1
ATOM 1429 N N . LYS A 1 188 ? -0.300 11.059 4.599 1.00 83.19 188 LYS A N 1
ATOM 1430 C CA . LYS A 1 188 ? -0.936 9.721 4.481 1.00 83.19 188 LYS A CA 1
ATOM 1431 C C . LYS A 1 188 ? -0.624 8.853 5.700 1.00 83.19 188 LYS A C 1
ATOM 1433 O O . LYS A 1 188 ? -1.542 8.525 6.444 1.00 83.19 188 LYS A O 1
ATOM 1438 N N . ALA A 1 189 ? 0.659 8.597 5.971 1.00 85.25 189 ALA A N 1
ATOM 1439 C CA . ALA A 1 189 ? 1.125 7.872 7.159 1.00 85.25 189 ALA A CA 1
ATOM 1440 C C . ALA A 1 189 ? 0.530 8.429 8.462 1.00 85.25 189 ALA A C 1
ATOM 1442 O O . ALA A 1 189 ? -0.042 7.696 9.263 1.00 85.25 189 ALA A O 1
ATOM 1443 N N . SER A 1 190 ? 0.571 9.755 8.627 1.00 86.81 190 SER A N 1
ATOM 1444 C CA . SER A 1 190 ? 0.013 10.415 9.808 1.00 86.81 190 SER A CA 1
ATOM 1445 C C . SER A 1 190 ? -1.516 10.320 9.889 1.00 86.81 190 SER A C 1
ATOM 1447 O O . SER A 1 190 ? -2.076 10.253 10.981 1.00 86.81 190 SER A O 1
ATOM 1449 N N . ASN A 1 191 ? -2.220 10.302 8.752 1.00 89.62 191 ASN A N 1
ATOM 1450 C CA . ASN A 1 191 ? -3.670 10.088 8.718 1.00 89.62 191 ASN A CA 1
ATOM 1451 C C . ASN A 1 191 ? -4.029 8.669 9.177 1.00 89.62 191 ASN A C 1
ATOM 1453 O O . ASN A 1 191 ? -4.945 8.471 9.976 1.00 89.62 191 ASN A O 1
ATOM 1457 N N . MET A 1 192 ? -3.258 7.683 8.717 1.00 89.81 192 MET A N 1
ATOM 1458 C CA . MET A 1 192 ? -3.408 6.293 9.136 1.00 89.81 192 MET A CA 1
ATOM 1459 C C . MET A 1 192 ? -3.111 6.124 10.624 1.00 89.81 192 MET A C 1
ATOM 1461 O O . MET A 1 192 ? -3.963 5.613 11.344 1.00 89.81 192 MET A O 1
ATOM 1465 N N . ASN A 1 193 ? -1.975 6.631 11.111 1.00 91.69 193 ASN A N 1
ATOM 1466 C CA . ASN A 1 193 ? -1.620 6.573 12.532 1.00 91.69 193 ASN A CA 1
ATOM 1467 C C . ASN A 1 193 ? -2.666 7.228 13.431 1.00 91.69 193 ASN A C 1
ATOM 1469 O O . ASN A 1 193 ? -3.014 6.657 14.457 1.00 91.69 193 ASN A O 1
ATOM 1473 N N . TYR A 1 194 ? -3.190 8.395 13.053 1.00 90.88 194 TYR A N 1
ATOM 1474 C CA . TYR A 1 194 ? -4.194 9.085 13.861 1.00 90.88 194 TYR A CA 1
ATOM 1475 C C . TYR A 1 194 ? -5.472 8.255 14.012 1.00 90.88 194 TYR A C 1
ATOM 1477 O O . TYR A 1 194 ? -6.012 8.133 15.108 1.00 90.88 194 TYR A O 1
ATOM 1485 N N . ALA A 1 195 ? -5.950 7.659 12.918 1.00 92.50 195 ALA A N 1
ATOM 1486 C CA . ALA A 1 195 ? -7.142 6.823 12.965 1.00 92.50 195 ALA A CA 1
ATOM 1487 C C . ALA A 1 195 ? -6.892 5.503 13.706 1.00 92.50 195 ALA A C 1
ATOM 1489 O O . ALA A 1 195 ? -7.764 5.051 14.439 1.00 92.50 195 ALA A O 1
ATOM 1490 N N . LEU A 1 196 ? -5.704 4.905 13.553 1.00 92.81 196 LEU A N 1
ATOM 1491 C CA . LEU A 1 196 ? -5.308 3.712 14.307 1.00 92.81 196 LEU A CA 1
ATOM 1492 C C . LEU A 1 196 ? -5.213 4.012 15.806 1.00 92.81 196 LEU A C 1
ATOM 1494 O O . LEU A 1 196 ? -5.722 3.236 16.604 1.00 92.81 196 LEU A O 1
ATOM 1498 N N . ALA A 1 197 ? -4.639 5.151 16.196 1.00 91.81 197 ALA A N 1
ATOM 1499 C CA . ALA A 1 197 ? -4.581 5.577 17.592 1.00 91.81 197 ALA A CA 1
ATOM 1500 C C . ALA A 1 197 ? -5.987 5.770 18.181 1.00 91.81 197 ALA A C 1
ATOM 1502 O O . ALA A 1 197 ? -6.264 5.287 19.277 1.00 91.81 197 ALA A O 1
ATOM 1503 N N . LEU A 1 198 ? -6.895 6.409 17.434 1.00 92.50 198 LEU A N 1
ATOM 1504 C CA . LEU A 1 198 ? -8.290 6.555 17.855 1.00 92.50 198 LEU A CA 1
ATOM 1505 C C . LEU A 1 198 ? -9.002 5.198 17.961 1.00 92.50 198 LEU A C 1
ATOM 1507 O O . LEU A 1 198 ? -9.747 4.972 18.909 1.00 92.50 198 LEU A O 1
ATOM 1511 N N . SER A 1 199 ? -8.746 4.282 17.024 1.00 93.56 199 SER A N 1
ATOM 1512 C CA . SER A 1 199 ? -9.288 2.920 17.055 1.00 93.56 199 SER A CA 1
ATOM 1513 C C . SER A 1 199 ? -8.793 2.130 18.273 1.00 93.56 199 SER A C 1
ATOM 1515 O O . SER A 1 199 ? -9.579 1.473 18.949 1.00 93.56 199 SER A O 1
ATOM 1517 N N . MET A 1 200 ? -7.512 2.259 18.632 1.00 92.38 200 MET A N 1
ATOM 1518 C CA . MET A 1 200 ? -6.957 1.625 19.834 1.00 92.38 200 MET A CA 1
ATOM 1519 C C . MET A 1 200 ? -7.588 2.171 21.124 1.00 92.38 200 MET A C 1
ATOM 1521 O O . MET A 1 200 ? -7.904 1.393 22.024 1.00 92.38 200 MET A O 1
ATOM 1525 N N . LYS A 1 201 ? -7.824 3.488 21.207 1.00 93.44 201 LYS A N 1
ATOM 1526 C CA . LYS A 1 201 ? -8.559 4.111 22.325 1.00 93.44 201 LYS A CA 1
ATOM 1527 C C . LYS A 1 201 ? -10.010 3.642 22.392 1.00 93.44 201 LYS A C 1
ATOM 1529 O O . LYS A 1 201 ? -10.515 3.339 23.470 1.00 93.44 201 LYS A O 1
ATOM 1534 N N . LEU A 1 202 ? -10.664 3.517 21.237 1.00 93.69 202 LEU A N 1
ATOM 1535 C CA . LEU A 1 202 ? -12.005 2.947 21.140 1.00 93.69 202 LEU A CA 1
ATOM 1536 C C . LEU A 1 202 ? -12.043 1.524 21.697 1.00 93.69 202 LEU A C 1
ATOM 1538 O O . LEU A 1 202 ? -12.917 1.236 22.507 1.00 93.69 202 LEU A O 1
ATOM 1542 N N . GLU A 1 203 ? -11.108 0.646 21.320 1.00 93.25 203 GLU A N 1
ATOM 1543 C CA . GLU A 1 203 ? -11.069 -0.728 21.847 1.00 93.25 203 GLU A CA 1
ATOM 1544 C C . GLU A 1 203 ? -10.840 -0.742 23.367 1.00 93.25 203 GLU A C 1
ATOM 1546 O O . GLU A 1 203 ? -11.458 -1.541 24.072 1.00 93.25 203 GLU A O 1
ATOM 1551 N N . HIS A 1 204 ? -10.019 0.174 23.895 1.00 93.56 204 HIS A N 1
ATOM 1552 C CA . HIS A 1 204 ? -9.816 0.321 25.338 1.00 93.56 204 HIS A CA 1
ATOM 1553 C C . HIS A 1 204 ? -11.115 0.716 26.058 1.00 93.56 204 HIS A C 1
ATOM 1555 O O . HIS A 1 204 ? -11.519 0.062 27.023 1.00 93.56 204 HIS A O 1
ATOM 1561 N N . HIS A 1 205 ? -11.794 1.769 25.596 1.00 92.88 205 HIS A N 1
ATOM 1562 C CA . HIS A 1 205 ? -13.052 2.211 26.201 1.00 92.88 205 HIS A CA 1
ATOM 1563 C C . HIS A 1 205 ? -14.172 1.190 26.027 1.00 92.88 205 HIS A C 1
ATOM 1565 O O . HIS A 1 205 ? -14.948 0.986 26.957 1.00 92.88 205 HIS A O 1
ATOM 1571 N N . LEU A 1 206 ? -14.231 0.512 24.882 1.00 92.75 206 LEU A N 1
ATOM 1572 C CA . LEU A 1 206 ? -15.194 -0.552 24.632 1.00 92.75 206 LEU A CA 1
ATOM 1573 C C . LEU A 1 206 ? -14.985 -1.718 25.602 1.00 92.75 206 LEU A C 1
ATOM 1575 O O . LEU A 1 206 ? -15.952 -2.205 26.181 1.00 92.75 206 LEU A O 1
ATOM 1579 N N . ALA A 1 207 ? -13.736 -2.137 25.831 1.00 92.50 207 ALA A N 1
ATOM 1580 C CA . ALA A 1 207 ? -13.425 -3.179 26.805 1.00 92.50 207 ALA A CA 1
ATOM 1581 C C . ALA A 1 207 ? -13.863 -2.788 28.225 1.00 92.50 207 ALA A C 1
ATOM 1583 O O . ALA A 1 207 ? -14.410 -3.627 28.943 1.00 92.50 207 ALA A O 1
ATOM 1584 N N . ARG A 1 208 ? -13.680 -1.516 28.605 1.00 93.44 208 ARG A N 1
ATOM 1585 C CA . ARG A 1 208 ? -14.145 -0.981 29.890 1.00 93.44 208 ARG A CA 1
ATOM 1586 C C . ARG A 1 208 ? -15.674 -0.990 30.001 1.00 93.44 208 ARG A C 1
ATOM 1588 O O . ARG A 1 208 ? -16.187 -1.538 30.965 1.00 93.44 208 ARG A O 1
ATOM 1595 N N . LEU A 1 209 ? -16.390 -0.466 29.003 1.00 91.69 209 LEU A N 1
ATOM 1596 C CA . LEU A 1 209 ? -17.862 -0.443 28.996 1.00 91.69 209 LEU A CA 1
ATOM 1597 C C . LEU A 1 209 ? -18.457 -1.860 29.041 1.00 91.69 209 LEU A C 1
ATOM 1599 O O . LEU A 1 209 ? -19.429 -2.103 29.747 1.00 91.69 209 LEU A O 1
ATOM 1603 N N . ILE A 1 210 ? -17.851 -2.818 28.330 1.00 91.69 210 ILE A N 1
ATOM 1604 C CA . ILE A 1 210 ? -18.262 -4.230 28.379 1.00 91.69 210 ILE A CA 1
ATOM 1605 C C . ILE A 1 210 ? -18.028 -4.827 29.774 1.00 91.69 210 ILE A C 1
ATOM 1607 O O . ILE A 1 210 ? -18.811 -5.667 30.214 1.00 91.69 210 ILE A O 1
ATOM 1611 N N . ALA A 1 211 ? -16.944 -4.452 30.459 1.00 90.69 211 ALA A N 1
ATOM 1612 C CA . ALA A 1 211 ? -16.682 -4.911 31.821 1.00 90.69 211 ALA A CA 1
ATOM 1613 C C . ALA A 1 211 ? -17.707 -4.337 32.811 1.00 90.69 211 ALA A C 1
ATOM 1615 O O . ALA A 1 211 ? -18.296 -5.109 33.560 1.00 90.69 211 ALA A O 1
ATOM 1616 N N . GLU A 1 212 ? -17.984 -3.033 32.733 1.00 90.62 212 GLU A N 1
ATOM 1617 C CA . GLU A 1 212 ? -18.991 -2.343 33.555 1.00 90.62 212 GLU A CA 1
ATOM 1618 C C . GLU A 1 212 ? -20.391 -2.951 33.363 1.00 90.62 212 GLU A C 1
ATOM 1620 O O . GLU A 1 212 ? -21.088 -3.224 34.335 1.00 90.62 212 GLU A O 1
ATOM 1625 N N . GLN A 1 213 ? -20.787 -3.260 32.121 1.00 87.62 213 GLN A N 1
ATOM 1626 C CA . GLN A 1 213 ? -22.060 -3.939 31.857 1.00 87.62 213 GLN A CA 1
ATOM 1627 C C . GLN A 1 213 ? -22.127 -5.343 32.455 1.00 87.62 213 GLN A C 1
ATOM 1629 O O . GLN A 1 213 ? -23.149 -5.718 33.015 1.00 87.62 213 GLN A O 1
ATOM 1634 N N . LYS A 1 214 ? -21.043 -6.120 32.360 1.00 87.94 214 LYS A N 1
ATOM 1635 C CA . LYS A 1 214 ? -20.986 -7.461 32.960 1.00 87.94 214 LYS A CA 1
ATOM 1636 C C . LYS A 1 214 ? -21.017 -7.425 34.483 1.00 87.9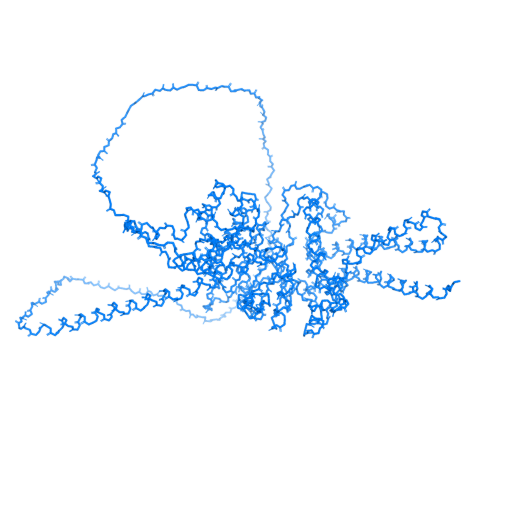4 214 LYS A C 1
ATOM 1638 O O . LYS A 1 214 ? -21.406 -8.418 35.087 1.00 87.94 214 LYS A O 1
ATOM 1643 N N . GLU A 1 215 ? -20.523 -6.356 35.097 1.00 89.06 215 GLU A N 1
ATOM 1644 C CA . GLU A 1 215 ? -20.611 -6.154 36.544 1.00 89.06 215 GLU A CA 1
ATOM 1645 C C . GLU A 1 215 ? -22.040 -5.785 36.945 1.00 89.06 215 GLU A C 1
ATOM 1647 O O . GLU A 1 215 ? -22.599 -6.469 37.796 1.00 89.06 215 GLU A O 1
ATOM 1652 N N . ALA A 1 216 ? -22.676 -4.841 36.247 1.00 86.00 216 ALA A N 1
ATOM 1653 C CA . ALA A 1 216 ? -24.084 -4.502 36.466 1.00 86.00 216 ALA A CA 1
ATOM 1654 C C . ALA A 1 216 ? -25.019 -5.716 36.281 1.00 86.00 216 ALA A C 1
ATOM 1656 O O . ALA A 1 216 ? -25.866 -5.983 37.126 1.00 86.00 216 ALA A O 1
ATOM 1657 N N . GLU A 1 217 ? -24.808 -6.524 35.234 1.00 85.19 217 GLU A N 1
ATOM 1658 C CA . GLU A 1 217 ? -25.578 -7.760 35.013 1.00 85.19 217 GLU A CA 1
ATOM 1659 C C . GLU A 1 217 ? -25.387 -8.789 36.140 1.00 85.19 217 GLU A C 1
ATOM 1661 O O . GLU A 1 217 ? -26.297 -9.568 36.421 1.00 85.19 217 GLU A O 1
ATOM 1666 N N . LYS A 1 218 ? -24.215 -8.830 36.789 1.00 85.69 218 LYS A N 1
ATOM 1667 C CA . LYS A 1 218 ? -23.990 -9.710 37.946 1.00 85.69 218 LYS A CA 1
ATOM 1668 C C . LYS A 1 218 ? -24.687 -9.185 39.191 1.00 85.69 218 LYS A C 1
ATOM 1670 O O . LYS A 1 218 ? -25.285 -9.988 39.896 1.00 85.69 218 LYS A O 1
ATOM 1675 N N . GLU A 1 219 ? -24.621 -7.880 39.440 1.00 85.06 219 GLU A N 1
ATOM 1676 C CA . GLU A 1 219 ? -25.312 -7.240 40.565 1.00 85.06 219 GLU A CA 1
ATOM 1677 C C . GLU A 1 219 ? -26.829 -7.459 40.468 1.00 85.06 219 GLU A C 1
ATOM 1679 O O . GLU A 1 219 ? -27.437 -7.895 41.444 1.00 85.06 219 GLU A O 1
ATOM 1684 N N . ASP A 1 220 ? -27.415 -7.304 39.275 1.00 84.62 220 ASP A N 1
ATOM 1685 C CA . ASP A 1 220 ? -28.840 -7.569 39.028 1.00 84.62 220 ASP A CA 1
ATOM 1686 C C . ASP A 1 220 ? -29.216 -9.039 39.302 1.00 84.62 220 ASP A C 1
ATOM 1688 O O . ASP A 1 220 ? -30.267 -9.335 39.878 1.00 84.62 220 ASP A O 1
ATOM 1692 N N . VAL A 1 221 ? -28.368 -9.992 38.891 1.00 84.88 221 VAL A N 1
ATOM 1693 C CA . VAL A 1 221 ? -28.597 -11.428 39.134 1.00 84.88 221 VAL A CA 1
ATOM 1694 C C . VAL A 1 221 ? -28.460 -11.764 40.619 1.00 84.88 221 VAL A C 1
ATOM 1696 O O . VAL A 1 221 ? -29.293 -12.501 41.148 1.00 84.88 221 VAL A O 1
ATOM 1699 N N . GLU A 1 222 ? -27.462 -11.209 41.307 1.00 83.12 222 GLU A N 1
ATOM 1700 C CA . GLU A 1 222 ? -27.271 -11.396 42.748 1.00 83.12 222 GLU A CA 1
ATOM 1701 C C . GLU A 1 222 ? -28.422 -10.779 43.559 1.00 83.12 222 GLU A C 1
ATOM 1703 O O . GLU A 1 222 ? -28.891 -11.395 44.518 1.00 83.12 222 GLU A O 1
ATOM 1708 N N . GLU A 1 223 ? -28.936 -9.611 43.163 1.00 83.88 223 GLU A N 1
ATOM 1709 C CA . GLU A 1 223 ? -30.090 -8.970 43.805 1.00 83.88 223 GLU A CA 1
ATOM 1710 C C . GLU A 1 223 ? -31.379 -9.784 43.589 1.00 83.88 223 GLU A C 1
ATOM 1712 O O . GLU A 1 223 ? -32.160 -9.980 44.526 1.00 83.88 223 GLU A O 1
ATOM 1717 N N . LEU A 1 224 ? -31.572 -10.359 42.395 1.00 80.62 224 LEU A N 1
ATOM 1718 C CA . LEU A 1 224 ? -32.679 -11.281 42.114 1.00 80.62 224 LEU A CA 1
ATOM 1719 C C . LEU A 1 224 ? -32.573 -12.589 42.913 1.00 80.62 224 LEU A C 1
ATOM 1721 O O . LEU A 1 224 ? -33.590 -13.073 43.417 1.00 80.62 224 LEU A O 1
ATOM 1725 N N . GLU A 1 225 ? -31.376 -13.162 43.057 1.00 80.81 225 GLU A N 1
ATOM 1726 C CA . GLU A 1 225 ? -31.149 -14.358 43.881 1.00 80.81 225 GLU A CA 1
ATOM 1727 C C . GLU A 1 225 ? -31.379 -14.070 45.374 1.00 80.81 225 GLU A C 1
ATOM 1729 O O . GLU A 1 225 ? -32.023 -14.866 46.065 1.00 80.81 225 GLU A O 1
ATOM 1734 N N . GLN A 1 226 ? -30.942 -12.909 45.874 1.00 76.12 226 GLN A N 1
ATOM 1735 C CA . GLN A 1 226 ? -31.193 -12.477 47.253 1.00 76.12 226 GLN A CA 1
ATOM 1736 C C . GLN A 1 226 ? -32.681 -12.207 47.513 1.00 76.12 226 GLN A C 1
ATOM 1738 O O . GLN A 1 226 ? -33.206 -12.627 48.548 1.00 76.12 226 GLN A O 1
ATOM 1743 N N . ALA A 1 227 ? -33.393 -11.589 46.567 1.00 77.06 227 ALA A N 1
ATOM 1744 C CA . ALA A 1 227 ? -34.839 -11.386 46.655 1.00 77.06 227 ALA A CA 1
ATOM 1745 C C . ALA A 1 227 ? -35.616 -12.718 46.622 1.00 77.06 227 ALA A C 1
ATOM 1747 O O . ALA A 1 227 ? -36.606 -12.882 47.341 1.00 77.06 227 ALA A O 1
ATOM 1748 N N . GLN A 1 228 ? -35.156 -13.703 45.840 1.00 73.00 228 GLN A N 1
ATOM 1749 C CA . GLN A 1 228 ? -35.733 -15.053 45.827 1.00 73.00 228 GLN A CA 1
ATOM 1750 C C . GLN A 1 228 ? -35.465 -15.821 47.131 1.00 73.00 228 GLN A C 1
ATOM 1752 O O . GLN A 1 228 ? -36.352 -16.539 47.601 1.00 73.00 228 GLN A O 1
ATOM 1757 N N . ALA A 1 229 ? -34.291 -15.644 47.743 1.00 71.69 229 ALA A N 1
ATOM 1758 C CA . ALA A 1 229 ? -33.959 -16.240 49.037 1.00 71.69 229 ALA A CA 1
ATOM 1759 C C . ALA A 1 229 ? -34.780 -15.624 50.188 1.00 71.69 229 ALA A C 1
ATOM 1761 O O . ALA A 1 229 ? -35.326 -16.357 51.013 1.00 71.69 229 ALA A O 1
ATOM 1762 N N . GLN A 1 230 ? -34.956 -14.297 50.205 1.00 62.31 230 GLN A N 1
ATOM 1763 C CA . GLN A 1 230 ? -35.794 -13.609 51.199 1.00 62.31 230 GLN A CA 1
ATOM 1764 C C . GLN A 1 230 ? -37.285 -13.956 51.041 1.00 62.31 230 GLN A C 1
ATOM 1766 O O . GLN A 1 230 ? -37.986 -14.163 52.032 1.00 62.31 230 GLN A O 1
ATOM 1771 N N . GLY A 1 231 ? -37.763 -14.133 49.803 1.00 58.59 231 GLY A N 1
ATOM 1772 C CA . GLY A 1 231 ? -39.129 -14.589 49.523 1.00 58.59 231 GLY A CA 1
ATOM 1773 C C . GLY A 1 231 ? -39.428 -16.036 49.949 1.00 58.59 231 GLY A C 1
ATOM 1774 O O . GLY A 1 231 ? -40.599 -16.398 50.079 1.00 58.59 231 GLY A O 1
ATOM 1775 N N . GLN A 1 232 ? -38.408 -16.869 50.189 1.00 53.19 232 GLN A N 1
ATOM 1776 C CA . GLN A 1 232 ? -38.582 -18.227 50.724 1.00 53.19 232 GLN A CA 1
ATOM 1777 C C . GLN A 1 232 ? -38.601 -18.283 52.260 1.00 53.19 232 GLN A C 1
ATOM 1779 O O . GLN A 1 232 ? -39.223 -19.195 52.808 1.00 53.19 232 GLN A O 1
ATOM 1784 N N . GLU A 1 233 ? -38.005 -17.317 52.967 1.00 53.12 233 GLU A N 1
ATOM 1785 C CA . GLU A 1 233 ? -38.022 -17.279 54.439 1.00 53.12 233 GLU A CA 1
ATOM 1786 C C . GLU A 1 233 ? -39.302 -16.643 55.019 1.00 53.12 233 GLU A C 1
ATOM 1788 O O . GLU A 1 233 ? -39.771 -17.075 56.074 1.00 53.12 233 GLU A O 1
ATOM 1793 N N . GLU A 1 234 ? -39.959 -15.714 54.312 1.00 48.03 234 GLU A N 1
ATOM 1794 C CA . GLU A 1 234 ? -41.241 -15.125 54.759 1.00 48.03 234 GLU A CA 1
ATOM 1795 C C . GLU A 1 234 ? -42.482 -16.008 54.478 1.00 48.03 234 GLU A C 1
ATOM 1797 O O . GLU A 1 234 ? -43.593 -15.702 54.915 1.00 48.03 234 GLU A O 1
ATOM 1802 N N . GLY A 1 235 ? -42.311 -17.161 53.819 1.00 43.44 235 GLY A N 1
ATOM 1803 C CA . GLY A 1 235 ? -43.377 -18.134 53.526 1.00 43.44 235 GLY A CA 1
ATOM 1804 C C . GLY A 1 235 ? -43.703 -19.128 54.653 1.00 43.44 235 GLY A C 1
ATOM 1805 O O . GLY A 1 235 ? -44.490 -20.055 54.450 1.00 43.44 235 GLY A O 1
ATOM 1806 N N . GLY A 1 236 ? -43.117 -18.970 55.844 1.00 38.47 236 GLY A N 1
ATOM 1807 C CA . GLY A 1 236 ? -43.330 -19.823 57.021 1.00 38.47 236 GLY A CA 1
ATOM 1808 C C . GLY A 1 236 ? -44.627 -19.542 57.794 1.00 38.47 236 GLY A C 1
ATOM 1809 O O . GLY A 1 236 ? -44.598 -19.430 59.016 1.00 38.47 236 GLY A O 1
ATOM 1810 N N . GLY A 1 237 ? -45.766 -19.411 57.109 1.00 43.66 237 GLY A N 1
ATOM 1811 C CA . GLY A 1 237 ? -47.080 -19.180 57.718 1.00 43.66 237 GLY A CA 1
ATOM 1812 C C . GLY A 1 237 ? -48.140 -20.098 57.114 1.00 43.66 237 GLY A C 1
ATOM 1813 O O . GLY A 1 237 ? -48.497 -19.970 55.949 1.00 43.66 237 GLY A O 1
ATOM 1814 N N . THR A 1 238 ? -48.638 -21.041 57.916 1.00 49.69 238 THR A N 1
ATOM 1815 C CA . THR A 1 238 ? -49.642 -22.066 57.581 1.00 49.69 238 THR A CA 1
ATOM 1816 C C . THR A 1 238 ? -50.752 -21.598 56.632 1.00 49.69 238 THR A C 1
ATOM 1818 O O . THR A 1 238 ? -51.665 -20.883 57.042 1.00 49.69 238 THR A O 1
ATOM 1821 N N . SER A 1 239 ? -50.759 -22.116 55.403 1.00 41.56 239 SER A N 1
ATOM 1822 C CA . SER A 1 239 ? -51.983 -22.297 54.621 1.00 41.56 239 SER A CA 1
ATOM 1823 C C . SER A 1 239 ? -51.862 -23.543 53.741 1.00 41.56 239 SER A C 1
ATOM 1825 O O . SER A 1 239 ? -50.802 -23.887 53.224 1.00 41.56 239 SER A O 1
ATOM 1827 N N . THR A 1 240 ? -52.949 -24.301 53.697 1.00 45.22 240 THR A N 1
ATOM 1828 C CA . THR A 1 240 ? -53.103 -25.601 53.042 1.00 45.22 240 THR A CA 1
ATOM 1829 C C . THR A 1 240 ? -52.947 -25.512 51.517 1.00 45.22 240 THR A C 1
ATOM 1831 O O . THR A 1 240 ? -53.349 -24.513 50.922 1.00 45.22 240 THR A O 1
ATOM 1834 N N . PRO A 1 241 ? -52.416 -26.554 50.847 1.00 49.34 241 PRO A N 1
ATOM 1835 C CA . PRO A 1 241 ? -52.222 -26.525 49.400 1.00 49.34 241 PRO A CA 1
ATOM 1836 C C . PRO A 1 241 ? -53.565 -26.669 48.655 1.00 49.34 241 PRO A C 1
ATOM 1838 O O . PRO A 1 241 ? -54.406 -27.472 49.076 1.00 49.34 241 PRO A O 1
ATOM 1841 N N . PRO A 1 242 ? -53.786 -25.960 47.531 1.00 56.47 242 PRO A N 1
ATOM 1842 C CA . PRO A 1 242 ? -54.891 -26.267 46.630 1.00 56.47 242 PRO A CA 1
ATOM 1843 C C . PRO A 1 242 ? -54.595 -27.558 45.836 1.00 56.47 242 PRO A C 1
ATOM 1845 O O . PRO A 1 242 ? -53.431 -27.887 45.593 1.00 56.47 242 PRO A O 1
ATOM 1848 N N . PRO A 1 243 ? -55.627 -28.324 45.433 1.00 52.84 243 PRO A N 1
ATOM 1849 C CA . PRO A 1 243 ? -55.445 -29.614 44.775 1.00 52.84 243 PRO A CA 1
ATOM 1850 C C . PRO A 1 243 ? -54.952 -29.462 43.322 1.00 52.84 243 PRO A C 1
ATOM 1852 O O . PRO A 1 243 ? -55.240 -28.454 42.673 1.00 52.84 243 PRO A O 1
ATOM 1855 N N . PRO A 1 244 ? -54.250 -30.474 42.775 1.00 53.47 244 PRO A N 1
ATOM 1856 C CA . PRO A 1 244 ? -53.761 -30.453 41.399 1.00 53.47 244 PRO A CA 1
ATOM 1857 C C . PRO A 1 244 ? -54.904 -30.618 40.379 1.00 53.47 244 PRO A C 1
ATOM 1859 O O . PRO A 1 244 ? -55.891 -31.306 40.665 1.00 53.47 244 PRO A O 1
ATOM 1862 N N . PRO A 1 245 ? -54.778 -30.061 39.159 1.00 46.31 245 PRO A N 1
ATOM 1863 C CA . PRO A 1 245 ? -55.740 -30.310 38.096 1.00 46.31 245 PRO A CA 1
ATOM 1864 C C . PRO A 1 245 ? -55.635 -31.760 37.600 1.00 46.31 245 PRO A C 1
ATOM 1866 O O . PRO A 1 245 ? -54.579 -32.243 37.192 1.00 46.31 245 PRO A O 1
ATOM 1869 N N . VAL A 1 246 ? -56.772 -32.453 37.633 1.00 40.38 246 VAL A N 1
ATOM 1870 C CA . VAL A 1 246 ? -56.973 -33.796 37.080 1.00 40.38 246 VAL A CA 1
ATOM 1871 C C . VAL A 1 246 ? -56.897 -33.740 35.545 1.00 40.38 246 VAL A C 1
ATOM 1873 O O . VAL A 1 246 ? -57.641 -32.969 34.938 1.00 40.38 246 VAL A O 1
ATOM 1876 N N . PRO A 1 247 ? -56.078 -34.577 34.881 1.00 37.78 247 PRO A N 1
ATOM 1877 C CA . PRO A 1 247 ? -56.065 -34.673 33.427 1.00 37.78 247 PRO A CA 1
ATOM 1878 C C . PRO A 1 247 ? -57.246 -35.523 32.937 1.00 37.78 247 PRO A C 1
ATOM 1880 O O . PRO A 1 247 ? -57.371 -36.709 33.258 1.00 37.78 247 PRO A O 1
ATOM 1883 N N . THR A 1 248 ? -58.124 -34.930 32.129 1.00 34.25 248 THR A N 1
ATOM 1884 C CA . THR A 1 248 ? -59.215 -35.652 31.467 1.00 34.25 248 THR A CA 1
ATOM 1885 C C . THR A 1 248 ? -58.653 -36.477 30.310 1.00 34.25 248 THR A C 1
ATOM 1887 O O . THR A 1 248 ? -58.239 -35.964 29.275 1.00 34.25 248 THR A O 1
ATOM 1890 N N . ARG A 1 249 ? -58.632 -37.794 30.504 1.00 31.64 249 ARG A N 1
ATOM 1891 C CA . ARG A 1 249 ? -58.258 -38.800 29.511 1.00 31.64 249 ARG A CA 1
ATOM 1892 C C . ARG A 1 249 ? -59.421 -39.013 28.537 1.00 31.64 249 ARG A C 1
ATOM 1894 O O . ARG A 1 249 ? -60.445 -39.562 28.933 1.00 31.64 249 ARG A O 1
ATOM 1901 N N . THR A 1 250 ? -59.243 -38.690 27.258 1.00 31.52 250 THR A N 1
ATOM 1902 C CA . THR A 1 250 ? -59.955 -39.385 26.172 1.00 31.52 250 THR A CA 1
ATOM 1903 C C . THR A 1 250 ? -58.966 -40.233 25.380 1.00 31.52 250 THR A C 1
ATOM 1905 O O . THR A 1 250 ? -57.789 -39.923 25.228 1.00 31.52 250 THR A O 1
ATOM 1908 N N . ARG A 1 251 ? -59.443 -41.421 25.031 1.00 31.34 251 ARG A N 1
ATOM 1909 C CA . ARG A 1 251 ? -58.700 -42.631 24.689 1.00 31.34 251 ARG A CA 1
ATOM 1910 C C . ARG A 1 251 ? -58.979 -42.928 23.219 1.00 31.34 251 ARG A C 1
ATOM 1912 O O . ARG A 1 251 ? -60.148 -42.986 22.862 1.00 31.34 251 ARG A O 1
ATOM 1919 N N . SER A 1 252 ? -57.955 -43.180 22.407 1.00 29.97 252 SER A N 1
ATOM 1920 C CA . SER A 1 252 ? -57.946 -44.259 21.398 1.00 29.97 252 SER A CA 1
ATOM 1921 C C . SER A 1 252 ? -56.680 -44.208 20.533 1.00 29.97 252 SER A C 1
ATOM 1923 O O . SER A 1 252 ? -56.492 -43.324 19.712 1.00 29.97 252 SER A O 1
ATOM 1925 N N . ALA A 1 253 ? -55.815 -45.204 20.722 1.00 32.59 253 ALA A N 1
ATOM 1926 C CA . ALA A 1 253 ? -55.034 -45.797 19.635 1.00 32.59 253 ALA A CA 1
ATOM 1927 C C . ALA A 1 253 ? -55.874 -46.972 19.064 1.00 32.59 253 ALA A C 1
ATOM 1929 O O . ALA A 1 253 ? -56.805 -47.399 19.766 1.00 32.59 253 ALA A O 1
ATOM 1930 N N . PRO A 1 254 ? -55.586 -47.529 17.864 1.00 44.59 254 PRO A N 1
ATOM 1931 C CA . PRO A 1 254 ? -54.405 -48.399 17.734 1.00 44.59 254 PRO A CA 1
ATOM 1932 C C . PRO A 1 254 ? -53.681 -48.456 16.359 1.00 44.59 254 PRO A C 1
ATOM 1934 O O . PRO A 1 254 ? -54.260 -48.223 15.307 1.00 44.59 254 PRO A O 1
ATOM 1937 N N . ASN A 1 255 ? -52.427 -48.930 16.449 1.00 31.33 255 ASN A N 1
ATOM 1938 C CA . ASN A 1 255 ? -51.652 -49.808 15.545 1.00 31.33 255 ASN A CA 1
ATOM 1939 C C . ASN A 1 255 ? -51.027 -49.343 14.200 1.00 31.33 255 ASN A C 1
ATOM 1941 O O . ASN A 1 255 ? -51.684 -49.281 13.172 1.00 31.33 255 ASN A O 1
ATOM 1945 N N . LEU A 1 256 ? -49.680 -49.268 14.240 1.00 29.03 256 LEU A N 1
ATOM 1946 C CA . LEU A 1 256 ? -48.696 -50.173 13.590 1.00 29.03 256 LEU A CA 1
ATOM 1947 C C . LEU A 1 256 ? -48.404 -50.077 12.066 1.00 29.03 256 LEU A C 1
ATOM 1949 O O . LEU A 1 256 ? -49.181 -50.579 11.264 1.00 29.03 256 LEU A O 1
ATOM 1953 N N . ALA A 1 257 ? -47.202 -49.576 11.712 1.00 29.72 257 ALA A N 1
ATOM 1954 C CA . ALA A 1 257 ? -46.186 -50.121 10.764 1.00 29.72 257 ALA A CA 1
ATOM 1955 C C . ALA A 1 257 ? -45.199 -48.985 10.362 1.00 29.72 257 ALA A C 1
ATOM 1957 O O . ALA A 1 257 ? -45.652 -47.948 9.900 1.00 29.72 257 ALA A O 1
ATOM 1958 N N . LEU A 1 258 ? -43.906 -48.958 10.723 1.00 28.72 258 LEU A N 1
ATOM 1959 C CA . LEU A 1 258 ? -42.718 -49.755 10.337 1.00 28.72 258 LEU A CA 1
ATOM 1960 C C . LEU A 1 258 ? -41.911 -49.149 9.148 1.00 28.72 258 LEU A C 1
ATOM 1962 O O . LEU A 1 258 ? -42.449 -49.005 8.059 1.00 28.72 258 LEU A O 1
ATOM 1966 N N . LEU A 1 259 ? -40.598 -48.941 9.399 1.00 31.23 259 LEU A N 1
ATOM 1967 C CA . LEU A 1 259 ? -39.433 -48.667 8.510 1.00 31.23 259 LEU A CA 1
ATOM 1968 C C . LEU A 1 259 ? -39.271 -47.238 7.948 1.00 31.23 259 LEU A C 1
ATOM 1970 O O . LEU A 1 259 ? -40.209 -46.669 7.419 1.00 31.23 259 LEU A O 1
ATOM 1974 N N . GLY A 1 260 ? -38.100 -46.591 7.956 1.00 29.59 260 GLY A N 1
ATOM 1975 C CA . GLY A 1 260 ? -36.729 -46.987 8.310 1.00 29.59 260 GLY A CA 1
ATOM 1976 C C . GLY A 1 260 ? -35.734 -46.140 7.490 1.00 29.59 260 GLY A C 1
ATOM 1977 O O . GLY A 1 260 ? -35.880 -46.037 6.277 1.00 29.59 260 GLY A O 1
ATOM 1978 N N . ALA A 1 261 ? -34.756 -45.506 8.143 1.00 34.06 261 ALA A N 1
ATOM 1979 C CA . ALA A 1 261 ? -33.655 -44.771 7.502 1.00 34.06 261 ALA A CA 1
ATOM 1980 C C . ALA A 1 261 ? -32.633 -45.719 6.837 1.00 34.06 261 ALA A C 1
ATOM 1982 O O . ALA A 1 261 ? -32.604 -46.902 7.188 1.00 34.06 261 ALA A O 1
ATOM 1983 N N . PRO A 1 262 ? -31.725 -45.207 5.979 1.00 39.56 262 PRO A N 1
ATOM 1984 C CA . PRO A 1 262 ? -30.430 -45.875 5.848 1.00 39.56 262 PRO A CA 1
ATOM 1985 C C . PRO A 1 262 ? -29.202 -44.948 5.789 1.00 39.56 262 PRO A C 1
ATOM 1987 O O . PRO A 1 262 ? -29.207 -43.874 5.190 1.00 39.56 262 PRO A O 1
ATOM 1990 N N . ALA A 1 263 ? -28.114 -45.473 6.354 1.00 26.88 263 ALA A N 1
ATOM 1991 C CA . ALA A 1 263 ? -26.708 -45.234 6.015 1.00 26.88 263 ALA A CA 1
ATOM 1992 C C . ALA A 1 263 ? -25.970 -46.610 6.137 1.00 26.88 263 ALA A C 1
ATOM 1994 O O . ALA A 1 263 ? -26.622 -47.596 6.483 1.00 26.88 263 ALA A O 1
ATOM 1995 N N . PRO A 1 264 ? -24.669 -46.761 5.813 1.00 46.75 264 PRO A N 1
ATOM 1996 C CA . PRO A 1 264 ? -24.187 -47.442 4.604 1.00 46.75 264 PRO A CA 1
ATOM 1997 C C . PRO A 1 264 ? -23.376 -48.736 4.862 1.00 46.75 264 PRO A C 1
ATOM 1999 O O . PRO A 1 264 ? -22.913 -48.973 5.973 1.00 46.75 264 PRO A O 1
ATOM 2002 N N . SER A 1 265 ? -23.135 -49.553 3.821 1.00 26.42 265 SER A N 1
ATOM 2003 C CA . SER A 1 265 ? -21.904 -50.369 3.643 1.00 26.42 265 SER A CA 1
ATOM 2004 C C . SER A 1 265 ? -21.894 -51.193 2.333 1.00 26.42 265 SER A C 1
ATOM 2006 O O . SER A 1 265 ? -22.893 -51.768 1.919 1.00 26.42 265 SER A O 1
ATOM 2008 N N . THR A 1 266 ? -20.724 -51.220 1.688 1.00 30.27 266 THR A N 1
ATOM 2009 C CA . THR A 1 266 ? -20.240 -52.051 0.550 1.00 30.27 266 THR A CA 1
ATOM 2010 C C . THR A 1 266 ? -19.942 -53.510 0.976 1.00 30.27 266 THR A C 1
ATOM 2012 O O . THR A 1 266 ? -19.692 -53.669 2.174 1.00 30.27 266 THR A O 1
ATOM 2015 N N . PRO A 1 267 ? -19.876 -54.567 0.101 1.00 41.31 267 PRO A N 1
ATOM 2016 C CA . PRO A 1 267 ? -18.759 -54.778 -0.864 1.00 41.31 267 PRO A CA 1
ATOM 2017 C C . PRO A 1 267 ? -18.968 -55.643 -2.159 1.00 41.31 267 PRO A C 1
ATOM 2019 O O . PRO A 1 267 ? -19.834 -56.499 -2.248 1.00 41.31 267 PRO A O 1
ATOM 2022 N N . HIS A 1 268 ? -18.049 -55.413 -3.120 1.00 29.20 268 HIS A N 1
ATOM 2023 C CA . HIS A 1 268 ? -17.355 -56.274 -4.121 1.00 29.20 268 HIS A CA 1
ATOM 2024 C C . HIS A 1 268 ? -18.015 -57.290 -5.107 1.00 29.20 268 HIS A C 1
ATOM 2026 O O . HIS A 1 268 ? -18.496 -58.346 -4.718 1.00 29.20 268 HIS A O 1
ATOM 2032 N N . SER A 1 269 ? -17.648 -57.078 -6.396 1.00 28.02 269 SER A N 1
ATOM 2033 C CA . SER A 1 269 ? -17.286 -58.031 -7.494 1.00 28.02 269 SER A CA 1
ATOM 2034 C C . SER A 1 269 ? -18.419 -58.840 -8.170 1.00 28.02 269 SER A C 1
ATOM 2036 O O . SER A 1 269 ? -19.301 -59.324 -7.485 1.00 28.02 269 SER A O 1
ATOM 2038 N N . ASN A 1 270 ? -18.498 -59.068 -9.493 1.00 27.58 270 ASN A N 1
ATOM 2039 C CA . ASN A 1 270 ? -17.487 -59.249 -10.546 1.00 27.58 270 ASN A CA 1
ATOM 2040 C C . ASN A 1 270 ? -18.147 -59.217 -11.960 1.00 27.58 270 ASN A C 1
ATOM 2042 O O . ASN A 1 270 ? -19.279 -59.670 -12.078 1.00 27.58 270 ASN A O 1
ATOM 2046 N N . LEU A 1 271 ? -17.360 -58.845 -12.994 1.00 28.67 271 LEU A N 1
ATOM 2047 C CA . LEU A 1 271 ? -17.446 -59.201 -14.444 1.00 28.67 271 LEU A CA 1
ATOM 2048 C C . LEU A 1 271 ? -18.709 -58.720 -15.227 1.00 28.67 271 LEU A C 1
ATOM 2050 O O . LEU A 1 271 ? -19.822 -58.869 -14.758 1.00 28.67 271 LEU A O 1
ATOM 2054 N N . ASN A 1 272 ? -18.680 -58.169 -16.451 1.00 27.83 272 ASN A N 1
ATOM 2055 C CA . ASN A 1 272 ? -17.826 -58.442 -17.604 1.00 27.83 272 ASN A CA 1
ATOM 2056 C C . ASN A 1 272 ? -17.972 -57.345 -18.703 1.00 27.83 272 ASN A C 1
ATOM 2058 O O . ASN A 1 272 ? -19.046 -56.788 -18.897 1.00 27.83 272 ASN A O 1
ATOM 2062 N N . ALA A 1 273 ? -16.861 -57.112 -19.405 1.00 27.53 273 ALA A N 1
ATOM 2063 C CA . ALA A 1 273 ? -16.592 -56.610 -20.764 1.00 27.53 273 ALA A CA 1
ATOM 2064 C C . ALA A 1 273 ? -17.646 -55.919 -21.686 1.00 27.53 273 ALA A C 1
ATOM 2066 O O . ALA A 1 273 ? -18.712 -56.454 -21.968 1.00 27.53 273 ALA A O 1
ATOM 2067 N N . ASN A 1 274 ? -17.130 -54.870 -22.359 1.00 28.36 274 ASN A N 1
ATOM 2068 C CA . ASN A 1 274 ? -17.180 -54.541 -23.805 1.00 28.36 274 ASN A CA 1
ATOM 2069 C C . ASN A 1 274 ? -17.949 -53.304 -24.331 1.00 28.36 274 ASN A C 1
ATOM 2071 O O . ASN A 1 274 ? -19.168 -53.202 -24.268 1.00 28.36 274 ASN A O 1
ATOM 2075 N N . SER A 1 275 ? -17.163 -52.515 -25.086 1.00 29.78 275 SER A N 1
ATOM 2076 C CA . SER A 1 275 ? -17.443 -51.823 -26.363 1.00 29.78 275 SER A CA 1
ATOM 2077 C C . SER A 1 275 ? -17.578 -50.284 -26.391 1.00 29.78 275 SER A C 1
ATOM 2079 O O . SER A 1 275 ? -18.555 -49.679 -25.977 1.00 29.78 275 SER A O 1
ATOM 2081 N N . SER A 1 276 ? -16.504 -49.697 -26.933 1.00 27.98 276 SER A N 1
ATOM 2082 C CA . SER A 1 276 ? -16.359 -48.551 -27.851 1.00 27.98 276 SER A CA 1
ATOM 2083 C C . SER A 1 276 ? -17.592 -47.880 -28.487 1.00 27.98 276 SER A C 1
ATOM 2085 O O . SER A 1 276 ? -18.454 -48.563 -29.032 1.00 27.98 276 SER A O 1
ATOM 2087 N N . GLY A 1 277 ? -17.516 -46.546 -28.636 1.00 27.64 277 GLY A N 1
ATOM 2088 C CA . GLY A 1 277 ? -18.254 -45.739 -29.631 1.00 27.64 277 GLY A CA 1
ATOM 2089 C C . GLY A 1 277 ? -18.445 -44.281 -29.173 1.00 27.64 277 GLY A C 1
ATOM 2090 O O . GLY A 1 277 ? -19.278 -44.023 -28.320 1.00 27.64 277 GLY A O 1
ATOM 2091 N N . THR A 1 278 ? -17.544 -43.341 -29.477 1.00 27.28 278 THR A N 1
ATOM 2092 C CA . THR A 1 278 ? -17.625 -42.349 -30.580 1.00 27.28 278 THR A CA 1
ATOM 2093 C C . THR A 1 278 ? -18.969 -41.611 -30.708 1.00 27.28 278 THR A C 1
ATOM 2095 O O . THR A 1 278 ? -19.913 -42.207 -31.202 1.00 27.28 278 THR A O 1
ATOM 2098 N N . SER A 1 279 ? -19.021 -40.304 -30.386 1.00 28.73 279 SER A N 1
ATOM 2099 C CA . SER A 1 279 ? -19.581 -39.241 -31.261 1.00 28.73 279 SER A CA 1
ATOM 2100 C C . SER A 1 279 ? -19.719 -37.871 -30.561 1.00 28.73 279 SER A C 1
ATOM 2102 O O . SER A 1 279 ? -20.401 -37.734 -29.551 1.00 28.73 279 SER A O 1
ATOM 2104 N N . THR A 1 280 ? -19.076 -36.875 -31.173 1.00 33.09 280 THR A N 1
ATOM 2105 C CA . THR A 1 280 ? -19.344 -35.419 -31.250 1.00 33.09 280 THR A CA 1
ATOM 2106 C C . THR A 1 280 ? -20.716 -34.866 -30.810 1.00 33.09 280 THR A C 1
ATOM 2108 O O . THR A 1 280 ? -21.735 -35.450 -31.173 1.00 33.09 280 THR A O 1
ATOM 2111 N N . PRO A 1 281 ? -20.778 -33.643 -30.235 1.00 37.47 281 PRO A N 1
ATOM 2112 C CA . PRO A 1 281 ? -21.970 -32.791 -30.277 1.00 37.47 281 PRO A CA 1
ATOM 2113 C C . PRO A 1 281 ? -21.939 -31.812 -31.478 1.00 37.47 281 PRO A C 1
ATOM 2115 O O . PRO A 1 281 ? -20.855 -31.362 -31.859 1.00 37.47 281 PRO A O 1
ATOM 2118 N N . PRO A 1 282 ? -23.091 -31.453 -32.085 1.00 39.62 282 PRO A N 1
ATOM 2119 C CA . PRO A 1 282 ? -23.139 -30.530 -33.213 1.00 39.62 282 PRO A CA 1
ATOM 2120 C C . PRO A 1 282 ? -23.316 -29.064 -32.791 1.00 39.62 282 PRO A C 1
ATOM 2122 O O . PRO A 1 282 ? -24.027 -28.733 -31.840 1.00 39.62 282 PRO A O 1
ATOM 2125 N N . SER A 1 283 ? -22.686 -28.201 -33.583 1.00 29.02 283 SER A N 1
ATOM 2126 C CA . SER A 1 283 ? -22.806 -26.746 -33.636 1.00 29.02 283 SER A CA 1
ATOM 2127 C C . SER A 1 283 ? -24.231 -26.281 -33.958 1.00 29.02 283 SER A C 1
ATOM 2129 O O . SER A 1 283 ? -24.941 -26.914 -34.741 1.00 29.02 283 SER A O 1
ATOM 2131 N N . ARG A 1 284 ? -24.632 -25.129 -33.406 1.00 33.00 284 ARG A N 1
ATOM 2132 C CA . ARG A 1 284 ? -25.796 -24.356 -33.860 1.00 33.00 284 ARG A CA 1
ATOM 2133 C C . ARG A 1 284 ? -25.337 -22.999 -34.382 1.00 33.00 284 ARG A C 1
ATOM 2135 O O . ARG A 1 284 ? -24.948 -22.134 -33.604 1.00 33.00 284 ARG A O 1
ATOM 2142 N N . ASP A 1 285 ? -25.425 -22.860 -35.699 1.00 28.22 285 ASP A N 1
ATOM 2143 C CA . ASP A 1 285 ? -25.397 -21.609 -36.448 1.00 28.22 285 ASP A CA 1
ATOM 2144 C C . ASP A 1 285 ? -26.700 -20.824 -36.238 1.00 28.22 285 ASP A C 1
ATOM 2146 O O . ASP A 1 285 ? -27.791 -21.391 -36.324 1.00 28.22 285 ASP A O 1
ATOM 2150 N N . LEU A 1 286 ? -26.594 -19.509 -36.040 1.00 32.34 286 LEU A N 1
ATOM 2151 C CA . LEU A 1 286 ? -27.678 -18.554 -36.277 1.00 32.34 286 LEU A CA 1
ATOM 2152 C C . LEU A 1 286 ? -27.094 -17.319 -36.972 1.00 32.34 286 LEU A C 1
ATOM 2154 O O . LEU A 1 286 ? -26.352 -16.541 -36.377 1.00 32.34 286 LEU A O 1
ATOM 2158 N N . ALA A 1 287 ? -27.435 -17.175 -38.252 1.00 30.47 287 ALA A N 1
ATOM 2159 C CA . ALA A 1 287 ? -27.236 -15.970 -39.050 1.00 30.47 287 ALA A CA 1
ATOM 2160 C C . ALA A 1 287 ? -28.435 -14.997 -38.889 1.00 30.47 287 ALA A C 1
ATOM 2162 O O . ALA A 1 287 ? -29.503 -15.428 -38.444 1.00 30.47 287 ALA A O 1
ATOM 2163 N N . PRO A 1 288 ? -28.283 -13.699 -39.233 1.00 40.66 288 PRO A N 1
ATOM 2164 C CA . PRO A 1 288 ? -29.134 -12.615 -38.728 1.00 40.66 288 PRO A CA 1
ATOM 2165 C C . PRO A 1 288 ? -30.065 -11.970 -39.780 1.00 40.66 288 PRO A C 1
ATOM 2167 O O . PRO A 1 288 ? -30.008 -12.309 -40.962 1.00 40.66 288 PRO A O 1
ATOM 2170 N N . SER A 1 289 ? -30.815 -10.950 -39.316 1.00 28.22 289 SER A N 1
ATOM 2171 C CA . SER A 1 289 ? -31.463 -9.810 -40.027 1.00 28.22 289 SER A CA 1
ATOM 2172 C C . SER A 1 289 ? -33.009 -9.807 -40.023 1.00 28.22 289 SER A C 1
ATOM 2174 O O . SER A 1 289 ? -33.591 -10.865 -39.782 1.00 28.22 289 SER A O 1
ATOM 2176 N N . PRO A 1 290 ? -33.708 -8.674 -40.311 1.00 44.41 290 PRO A N 1
ATOM 2177 C CA . PRO A 1 290 ? -33.242 -7.298 -40.580 1.00 44.41 290 PRO A CA 1
ATOM 2178 C C . PRO A 1 290 ? -34.001 -6.166 -39.826 1.00 44.41 290 PRO A C 1
ATOM 2180 O O . PRO A 1 290 ? -35.043 -6.360 -39.206 1.00 44.41 290 PRO A O 1
ATOM 2183 N N . SER A 1 291 ? -33.457 -4.951 -39.938 1.00 29.88 291 SER A N 1
ATOM 2184 C CA . SER A 1 291 ? -34.011 -3.628 -39.582 1.00 29.88 291 SER A CA 1
ATOM 2185 C C . SER A 1 291 ? -35.160 -3.168 -40.511 1.00 29.88 291 SER A C 1
ATOM 2187 O O . SER A 1 291 ? -35.355 -3.764 -41.572 1.00 29.88 291 SER A O 1
ATOM 2189 N N . PRO A 1 292 ? -35.878 -2.067 -40.177 1.00 41.91 292 PRO A N 1
ATOM 2190 C CA . PRO A 1 292 ? -35.707 -0.850 -40.996 1.00 41.91 292 PRO A CA 1
ATOM 2191 C C . PRO A 1 292 ? -35.804 0.522 -40.265 1.00 41.91 292 PRO A C 1
ATOM 2193 O O . PRO A 1 292 ? -36.645 0.754 -39.406 1.00 41.91 292 PRO A O 1
ATOM 2196 N N . SER A 1 293 ? -34.899 1.414 -40.685 1.00 29.28 293 SER A N 1
ATOM 2197 C CA . SER A 1 293 ? -34.948 2.860 -41.013 1.00 29.28 293 SER A CA 1
ATOM 2198 C C . SER A 1 293 ? -35.937 3.888 -40.396 1.00 29.28 293 SER A C 1
ATOM 2200 O O . SER A 1 293 ? -37.124 3.882 -40.691 1.00 29.28 293 SER A O 1
ATOM 2202 N N . ALA A 1 294 ? -35.341 4.886 -39.715 1.00 29.58 294 ALA A N 1
ATOM 2203 C CA . ALA A 1 294 ? -35.338 6.356 -39.945 1.00 29.58 294 ALA A CA 1
ATOM 2204 C C . ALA A 1 294 ? -36.628 7.186 -40.185 1.00 29.58 294 ALA A C 1
ATOM 2206 O O . ALA A 1 294 ? -37.237 7.036 -41.234 1.00 29.58 294 ALA A O 1
ATOM 2207 N N . VAL A 1 295 ? -36.863 8.223 -39.345 1.00 31.78 295 VAL A N 1
ATOM 2208 C CA . VAL A 1 295 ? -37.314 9.606 -39.696 1.00 31.78 295 VAL A CA 1
ATOM 2209 C C . VAL A 1 295 ? -36.857 10.601 -38.594 1.00 31.78 295 VAL A C 1
ATOM 2211 O O . VAL A 1 295 ? -36.819 10.248 -37.421 1.00 31.78 295 VAL A O 1
ATOM 2214 N N . GLY A 1 296 ? -36.460 11.821 -38.994 1.00 28.86 296 GLY A N 1
ATOM 2215 C CA . GLY A 1 296 ? -35.870 12.902 -38.181 1.00 28.86 296 GLY A CA 1
ATOM 2216 C C . GLY A 1 296 ? -36.839 13.858 -37.433 1.00 28.86 296 GLY A C 1
ATOM 2217 O O . GLY A 1 296 ? -37.995 13.506 -37.218 1.00 28.86 296 GLY A O 1
ATOM 2218 N N . PRO A 1 297 ? -36.372 15.057 -37.001 1.00 45.12 297 PRO A N 1
ATOM 2219 C CA . PRO A 1 297 ? -36.693 15.634 -35.683 1.00 45.12 297 PRO A CA 1
ATOM 2220 C C . PRO A 1 297 ? -37.615 16.874 -35.694 1.00 45.12 297 PRO A C 1
ATOM 2222 O O . PRO A 1 297 ? -37.718 17.572 -36.701 1.00 45.12 297 PRO A O 1
ATOM 2225 N N . GLY A 1 298 ? -38.187 17.236 -34.532 1.00 27.14 298 GLY A N 1
ATOM 2226 C CA . GLY A 1 298 ? -38.756 18.576 -34.328 1.00 27.14 298 GLY A CA 1
ATOM 2227 C C . GLY A 1 298 ? -39.615 18.805 -33.071 1.00 27.14 298 GLY A C 1
ATOM 2228 O O . GLY A 1 298 ? -40.714 18.284 -32.987 1.00 27.14 298 GLY A O 1
ATOM 2229 N N . LYS A 1 299 ? -39.118 19.716 -32.215 1.00 27.19 299 LYS A N 1
ATOM 2230 C CA . LYS A 1 299 ? -39.810 20.761 -31.416 1.00 27.19 299 LYS A CA 1
ATOM 2231 C C . LYS A 1 299 ? -40.768 20.404 -30.255 1.00 27.19 299 LYS A C 1
ATOM 2233 O O . LYS A 1 299 ? -41.739 19.677 -30.395 1.00 27.19 299 LYS A O 1
ATOM 2238 N N . THR A 1 300 ? -40.486 21.079 -29.135 1.00 28.17 300 THR A N 1
ATOM 2239 C CA . THR A 1 300 ? -41.315 21.387 -27.949 1.00 28.17 300 THR A CA 1
ATOM 2240 C C . THR A 1 300 ? -42.636 22.097 -28.316 1.00 28.17 300 THR A C 1
ATOM 2242 O O . THR A 1 300 ? -42.708 22.687 -29.400 1.00 28.17 300 THR A O 1
ATOM 2245 N N . PRO A 1 301 ? -43.688 22.055 -27.461 1.00 35.09 301 PRO A N 1
ATOM 2246 C CA . PRO A 1 301 ? -43.846 23.074 -26.405 1.00 35.09 301 PRO A CA 1
ATOM 2247 C C . PRO A 1 301 ? -44.547 22.608 -25.099 1.00 35.09 301 PRO A C 1
ATOM 2249 O O . PRO A 1 301 ? -44.902 21.448 -24.925 1.00 35.09 301 PRO A O 1
ATOM 2252 N N . GLU A 1 302 ? -44.657 23.591 -24.207 1.00 27.94 302 GLU A N 1
ATOM 2253 C CA . GLU A 1 302 ? -45.099 23.691 -22.809 1.00 27.94 302 GLU A CA 1
ATOM 2254 C C . GLU A 1 302 ? -46.557 23.278 -22.477 1.00 27.94 302 GLU A C 1
ATOM 2256 O O . GLU A 1 302 ? -47.395 23.097 -23.360 1.00 27.94 302 GLU A O 1
ATOM 2261 N N . ASP A 1 303 ? -46.814 23.174 -21.162 1.00 29.36 303 ASP A N 1
ATOM 2262 C CA . ASP A 1 303 ? -48.065 22.858 -20.438 1.00 29.36 303 ASP A CA 1
ATOM 2263 C C . ASP A 1 303 ? -49.306 23.699 -20.834 1.00 29.36 303 ASP A C 1
ATOM 2265 O O . ASP A 1 303 ? -49.182 24.791 -21.395 1.00 29.36 303 ASP A O 1
ATOM 2269 N N . PRO A 1 304 ? -50.533 23.261 -20.459 1.00 34.41 304 PRO A N 1
ATOM 2270 C CA . PRO A 1 304 ? -51.127 23.843 -19.247 1.00 34.41 304 PRO A CA 1
ATOM 2271 C C . PRO A 1 304 ? -52.001 22.901 -18.385 1.00 34.41 304 PRO A C 1
ATOM 2273 O O . PRO A 1 304 ? -52.455 21.827 -18.769 1.00 34.41 304 PRO A O 1
ATOM 2276 N N . SER A 1 305 ? -52.249 23.403 -17.180 1.00 26.38 305 SER A N 1
ATOM 2277 C CA . SER A 1 305 ? -52.927 22.864 -16.001 1.00 26.38 305 SER A CA 1
ATOM 2278 C C . SER A 1 305 ? -54.439 22.550 -16.077 1.00 26.38 305 SER A C 1
ATOM 2280 O O . SER A 1 305 ? -55.206 23.250 -16.732 1.00 26.38 305 SER A O 1
ATOM 2282 N N . SER A 1 306 ? -54.851 21.680 -15.136 1.00 26.38 306 SER A N 1
ATOM 2283 C CA . SER A 1 306 ? -56.090 21.679 -14.313 1.00 26.38 306 SER A CA 1
ATOM 2284 C C . SER A 1 306 ? -57.382 20.995 -14.811 1.00 26.38 306 SER A C 1
ATOM 2286 O O . SER A 1 306 ? -58.004 21.412 -15.782 1.00 26.38 306 SER A O 1
ATOM 2288 N N . SER A 1 307 ? -57.862 19.998 -14.045 1.00 26.52 307 SER A N 1
ATOM 2289 C CA . SER A 1 307 ? -59.242 19.930 -13.502 1.00 26.52 307 SER A CA 1
ATOM 2290 C C . SER A 1 307 ? -59.483 18.709 -12.572 1.00 26.52 307 SER A C 1
ATOM 2292 O O . SER A 1 307 ? -59.240 17.562 -12.926 1.00 26.52 307 SER A O 1
ATOM 2294 N N . SER A 1 308 ? -59.952 19.032 -11.357 1.00 25.62 308 SER A N 1
ATOM 2295 C CA . SER A 1 308 ? -60.762 18.317 -10.330 1.00 25.62 308 SER A CA 1
ATOM 2296 C C . SER A 1 308 ? -61.731 17.221 -10.837 1.00 25.62 308 SER A C 1
ATOM 2298 O O . SER A 1 308 ? -62.252 17.409 -11.929 1.00 25.62 308 SER A O 1
ATOM 2300 N N . SER A 1 309 ? -62.193 16.145 -10.159 1.00 25.95 309 SER A N 1
ATOM 2301 C CA . SER A 1 309 ? -62.413 15.679 -8.749 1.00 25.95 309 SER A CA 1
ATOM 2302 C C . SER A 1 309 ? -63.185 14.303 -8.829 1.00 25.95 309 SER A C 1
ATOM 2304 O O . SER A 1 309 ? -63.508 13.934 -9.959 1.00 25.95 309 SER A O 1
ATOM 2306 N N . PRO A 1 310 ? -63.725 13.612 -7.776 1.00 36.91 310 PRO A N 1
ATOM 2307 C CA . PRO A 1 310 ? -63.314 13.335 -6.374 1.00 36.91 310 PRO A CA 1
ATOM 2308 C C . PRO A 1 310 ? -63.557 11.862 -5.851 1.00 36.91 310 PRO A C 1
ATOM 2310 O O . PRO A 1 310 ? -64.235 11.061 -6.491 1.00 36.91 310 PRO A O 1
ATOM 2313 N N . SER A 1 311 ? -63.132 11.613 -4.588 1.00 24.11 311 SER A N 1
ATOM 2314 C CA . SER A 1 311 ? -63.671 10.667 -3.551 1.00 24.11 311 SER A CA 1
ATOM 2315 C C . SER A 1 311 ? -63.145 9.210 -3.478 1.00 24.11 311 SER A C 1
ATOM 2317 O O . SER A 1 311 ? -62.784 8.672 -4.520 1.00 24.11 311 SER A O 1
ATOM 2319 N N . PRO A 1 312 ? -63.211 8.488 -2.318 1.00 30.23 312 PRO A N 1
ATOM 2320 C CA . PRO A 1 312 ? -63.560 8.876 -0.933 1.00 30.23 312 PRO A CA 1
ATOM 2321 C C . PRO A 1 312 ? -62.535 8.438 0.156 1.00 30.23 312 PRO A C 1
ATOM 2323 O O . PRO A 1 312 ? -61.679 7.582 -0.048 1.00 30.23 312 PRO A O 1
ATOM 2326 N N . SER A 1 313 ? -62.672 9.007 1.355 1.00 25.70 313 SER A N 1
ATOM 2327 C CA . SER A 1 313 ? -62.021 8.595 2.612 1.00 25.70 313 SER A CA 1
ATOM 2328 C C . SER A 1 313 ? -62.692 7.367 3.257 1.00 25.70 313 SER A C 1
ATOM 2330 O O . SER A 1 313 ? -63.855 7.077 2.965 1.00 25.70 313 SER A O 1
ATOM 2332 N N . PRO A 1 314 ? -61.995 6.668 4.181 1.00 30.95 314 PRO A N 1
ATOM 2333 C CA . PRO A 1 314 ? -62.562 6.587 5.533 1.00 30.95 314 PRO A CA 1
ATOM 2334 C C . PRO A 1 314 ? -61.553 6.584 6.706 1.00 30.95 314 PRO A C 1
ATOM 2336 O O . PRO A 1 314 ? -60.399 6.189 6.592 1.00 30.95 314 PRO A O 1
ATOM 2339 N N . SER A 1 315 ? -62.122 6.951 7.860 1.00 25.80 315 SER A N 1
ATOM 2340 C CA . SER A 1 315 ? -61.805 6.579 9.251 1.00 25.80 315 SER A CA 1
ATOM 2341 C C . SER A 1 315 ? -60.533 7.097 9.937 1.00 25.80 315 SER A C 1
ATOM 2343 O O . SER A 1 315 ? -59.414 6.656 9.705 1.00 25.80 315 SER A O 1
ATOM 2345 N N . SER A 1 316 ? -60.808 7.973 10.902 1.00 28.59 316 SER A N 1
ATOM 2346 C CA . SER A 1 316 ? -59.993 8.449 12.014 1.00 28.59 316 SER A CA 1
ATOM 2347 C C . SER A 1 316 ? -59.751 7.385 13.096 1.00 28.59 316 SER A C 1
ATOM 2349 O O . SER A 1 316 ? -60.704 6.778 13.587 1.00 28.59 316 SER A O 1
ATOM 2351 N N . SER A 1 317 ? -58.507 7.292 13.563 1.00 27.62 317 SER A N 1
ATOM 2352 C CA . SER A 1 317 ? -58.101 6.707 14.854 1.00 27.62 317 SER A CA 1
ATOM 2353 C C . SER A 1 317 ? -57.048 7.622 15.508 1.00 27.62 317 SER A C 1
ATOM 2355 O O . SER A 1 317 ? -56.393 8.383 14.792 1.00 27.62 317 SER A O 1
ATOM 2357 N N . PRO A 1 318 ? -56.947 7.646 16.850 1.00 28.59 318 PRO A N 1
ATOM 2358 C CA . PRO A 1 318 ? -56.501 8.816 17.602 1.00 28.59 318 PRO A CA 1
ATOM 2359 C C . PRO A 1 318 ? -54.981 9.012 17.574 1.00 28.59 318 PRO A C 1
ATOM 2361 O O . PRO A 1 318 ? -54.203 8.063 17.610 1.00 28.59 318 PRO A O 1
ATOM 2364 N N . SER A 1 319 ? -54.584 10.280 17.548 1.00 24.47 319 SER A N 1
ATOM 2365 C CA . SER A 1 319 ? -53.217 10.780 17.696 1.00 24.47 319 SER A CA 1
ATOM 2366 C C . SER A 1 319 ? -52.582 10.364 19.032 1.00 24.47 319 SER A C 1
ATOM 2368 O O . SER A 1 319 ? -53.222 10.571 20.068 1.00 24.47 319 SER A O 1
ATOM 2370 N N . PRO A 1 320 ? -51.328 9.874 19.060 1.00 27.70 320 PRO A N 1
ATOM 2371 C CA . PRO A 1 320 ? -50.562 9.799 20.293 1.00 27.70 320 PRO A CA 1
ATOM 2372 C C . PRO A 1 320 ? -49.987 11.181 20.639 1.00 27.70 320 PRO A C 1
ATOM 2374 O O . PRO A 1 320 ? -49.569 11.951 19.774 1.00 27.70 320 PRO A O 1
ATOM 2377 N N . SER A 1 321 ? -50.013 11.488 21.930 1.00 26.98 321 SER A N 1
ATOM 2378 C CA . SER A 1 321 ? -49.511 12.698 22.577 1.00 26.98 321 SER A CA 1
ATOM 2379 C C . SER A 1 321 ? -48.025 12.973 22.273 1.00 26.98 321 SER A C 1
ATOM 2381 O O . SER A 1 321 ? -47.254 12.026 22.107 1.00 26.98 321 SER A O 1
ATOM 2383 N N . PRO A 1 322 ? -47.574 14.242 22.274 1.00 39.50 322 PRO A N 1
ATOM 2384 C CA . PRO A 1 322 ? -46.172 14.586 22.090 1.00 39.50 322 PRO A CA 1
ATOM 2385 C C . PRO A 1 322 ? -45.468 14.574 23.451 1.00 39.50 322 PRO A C 1
ATOM 2387 O O . PRO A 1 322 ? -45.711 15.461 24.259 1.00 39.50 322 PRO A O 1
ATOM 2390 N N . ASN A 1 323 ? -44.664 13.546 23.729 1.00 38.72 323 ASN A N 1
ATOM 2391 C CA . ASN A 1 323 ? -43.493 13.566 24.628 1.00 38.72 323 ASN A CA 1
ATOM 2392 C C . ASN A 1 323 ? -43.198 12.162 25.151 1.00 38.72 323 ASN A C 1
ATOM 2394 O O . ASN A 1 323 ? -43.623 11.796 26.241 1.00 38.72 323 ASN A O 1
ATOM 2398 N N . THR A 1 324 ? -42.404 11.403 24.403 1.00 27.02 324 THR A N 1
ATOM 2399 C CA . THR A 1 324 ? -41.281 10.638 24.964 1.00 27.02 324 THR A CA 1
ATOM 2400 C C . THR A 1 324 ? -40.360 10.317 23.790 1.00 27.02 324 THR A C 1
ATOM 2402 O O . THR A 1 324 ? -40.602 9.374 23.041 1.00 27.02 324 THR A O 1
ATOM 2405 N N . LYS A 1 325 ? -39.323 11.131 23.560 1.00 31.97 325 LYS A N 1
ATOM 2406 C CA . LYS A 1 325 ? -38.163 10.641 22.810 1.00 31.97 325 LYS A CA 1
ATOM 2407 C C . LYS A 1 325 ? -37.502 9.623 23.737 1.00 31.97 325 LYS A C 1
ATOM 2409 O O . LYS A 1 325 ? -36.735 10.006 24.609 1.00 31.97 325 LYS A O 1
ATOM 2414 N N . THR A 1 326 ? -37.859 8.347 23.628 1.00 27.36 326 THR A N 1
ATOM 2415 C CA . THR A 1 326 ? -36.976 7.288 24.126 1.00 27.36 326 THR A CA 1
ATOM 2416 C C . THR A 1 326 ? -35.644 7.474 23.401 1.00 27.36 326 THR A C 1
ATOM 2418 O O . THR A 1 326 ? -35.666 7.458 22.164 1.00 27.36 326 THR A O 1
ATOM 2421 N N . PRO A 1 327 ? -34.522 7.720 24.104 1.00 37.12 327 PRO A N 1
ATOM 2422 C CA . PRO A 1 327 ? -33.231 7.803 23.446 1.00 37.12 327 PRO A CA 1
ATOM 2423 C C . PRO A 1 327 ? -33.023 6.499 22.680 1.00 37.12 327 PRO A C 1
ATOM 2425 O O . PRO A 1 327 ? -33.255 5.414 23.218 1.00 37.12 327 PRO A O 1
ATOM 2428 N N . ILE A 1 328 ? -32.664 6.606 21.400 1.00 40.59 328 ILE A N 1
ATOM 2429 C CA . ILE A 1 328 ? -32.235 5.448 20.619 1.00 40.59 328 ILE A CA 1
ATOM 2430 C C . ILE A 1 328 ? -31.101 4.811 21.433 1.00 40.59 328 ILE A C 1
ATOM 2432 O O . ILE A 1 328 ? -30.197 5.549 21.827 1.00 40.59 328 ILE A O 1
ATOM 2436 N N . PRO A 1 329 ? -31.135 3.504 21.749 1.00 46.53 329 PRO A N 1
ATOM 2437 C CA . PRO A 1 329 ? -30.035 2.877 22.465 1.00 46.53 329 PRO A CA 1
ATOM 2438 C C . PRO A 1 329 ? -28.770 3.047 21.622 1.00 46.53 329 PRO A C 1
ATOM 2440 O O . PRO A 1 329 ? -28.622 2.430 20.566 1.00 46.53 329 PRO A O 1
ATOM 2443 N N . VAL A 1 330 ? -27.902 3.963 22.053 1.00 63.84 330 VAL A N 1
ATOM 2444 C CA . VAL A 1 330 ? -26.625 4.236 21.401 1.00 63.84 330 VAL A CA 1
ATOM 2445 C C . VAL A 1 330 ? -25.805 2.955 21.501 1.00 63.84 330 VAL A C 1
ATOM 2447 O O . VAL A 1 330 ? -25.669 2.377 22.578 1.00 63.84 330 VAL A O 1
ATOM 2450 N N . CYS A 1 331 ? -25.311 2.476 20.362 1.00 83.12 331 CYS A N 1
ATOM 2451 C CA . CYS A 1 331 ? -24.477 1.283 20.288 1.00 83.12 331 CYS A CA 1
ATOM 2452 C C . CYS A 1 331 ? -23.253 1.471 21.204 1.00 83.12 331 CYS A C 1
ATOM 2454 O O . CYS A 1 331 ? -22.659 2.550 21.208 1.00 83.12 331 CYS A O 1
ATOM 2456 N N . LEU A 1 332 ? -22.847 0.449 21.964 1.00 88.38 332 LEU A N 1
ATOM 2457 C CA . LEU A 1 332 ? -21.714 0.563 22.901 1.00 88.38 332 LEU A CA 1
ATOM 2458 C C . LEU A 1 332 ? -20.424 0.973 22.197 1.00 88.38 332 LEU A C 1
ATOM 2460 O O . LEU A 1 332 ? -19.624 1.730 22.738 1.00 88.38 332 LEU A O 1
ATOM 2464 N N . GLU A 1 333 ? -20.236 0.506 20.967 1.00 90.19 333 GLU A N 1
ATOM 2465 C CA . GLU A 1 333 ? -19.118 0.886 20.114 1.00 90.19 333 GLU A CA 1
ATOM 2466 C C . GLU A 1 333 ? -19.148 2.368 19.741 1.00 90.19 333 GLU A C 1
ATOM 2468 O O . GLU A 1 333 ? -18.093 2.996 19.673 1.00 90.19 333 GLU A O 1
ATOM 2473 N N . ASP A 1 334 ? -20.333 2.940 19.515 1.00 89.19 334 ASP A N 1
ATOM 2474 C CA . ASP A 1 334 ? -20.466 4.375 19.277 1.00 89.19 334 ASP A CA 1
ATOM 2475 C C . ASP A 1 334 ? -20.186 5.137 20.574 1.00 89.19 334 ASP A C 1
ATOM 2477 O O . ASP A 1 334 ? -19.378 6.056 20.569 1.00 89.19 334 ASP A O 1
ATOM 2481 N N . GLN A 1 335 ? -20.719 4.707 21.718 1.00 89.25 335 GLN A N 1
ATOM 2482 C CA . GLN A 1 335 ? -20.384 5.322 23.007 1.00 89.25 335 GLN A CA 1
ATOM 2483 C C . GLN A 1 335 ? -18.869 5.286 23.297 1.00 89.25 335 GLN A C 1
ATOM 2485 O O . GLN A 1 335 ? -18.291 6.296 23.702 1.00 89.25 335 GLN A O 1
ATOM 2490 N N . ALA A 1 336 ? -18.206 4.159 23.028 1.00 91.50 336 ALA A N 1
ATOM 2491 C CA . ALA A 1 336 ? -16.758 4.017 23.151 1.00 91.50 336 ALA A CA 1
ATOM 2492 C C . ALA A 1 336 ? -15.995 4.943 22.190 1.00 91.50 336 ALA A C 1
ATOM 2494 O O . ALA A 1 336 ? -14.992 5.541 22.585 1.00 91.50 336 ALA A O 1
ATOM 2495 N N . LEU A 1 337 ? -16.476 5.104 20.950 1.00 91.94 337 LEU A N 1
ATOM 2496 C CA . LEU A 1 337 ? -15.901 6.054 19.996 1.00 91.94 337 LEU A CA 1
ATOM 2497 C C . LEU A 1 337 ? -16.015 7.496 20.502 1.00 91.94 337 LEU A C 1
ATOM 2499 O O . LEU A 1 337 ? -15.061 8.259 20.361 1.00 91.94 337 LEU A O 1
ATOM 2503 N N . ALA A 1 338 ? -17.149 7.860 21.106 1.00 89.44 338 ALA A N 1
ATOM 2504 C CA . ALA A 1 338 ? -17.358 9.183 21.696 1.00 89.44 338 ALA A CA 1
ATOM 2505 C C . ALA A 1 338 ? -16.303 9.461 22.770 1.00 89.44 338 ALA A C 1
ATOM 2507 O O . ALA A 1 338 ? -15.610 10.474 22.714 1.00 89.44 338 ALA A O 1
ATOM 2508 N N . LEU A 1 339 ? -16.129 8.517 23.700 1.00 90.44 339 LEU A N 1
ATOM 2509 C CA . LEU A 1 339 ? -15.135 8.613 24.768 1.00 90.44 339 LEU A CA 1
ATOM 2510 C C . LEU A 1 339 ? -13.709 8.721 24.213 1.00 90.44 339 LEU A C 1
ATOM 2512 O O . LEU A 1 339 ? -12.943 9.561 24.673 1.00 90.44 339 LEU A O 1
ATOM 2516 N N . ALA A 1 340 ? -13.375 7.950 23.174 1.00 91.56 340 ALA A N 1
ATOM 2517 C CA . ALA A 1 340 ? -12.068 8.021 22.518 1.00 91.56 340 ALA A CA 1
ATOM 2518 C C . ALA A 1 340 ? -11.815 9.385 21.844 1.00 91.56 340 ALA A C 1
ATOM 2520 O O . ALA A 1 340 ? -10.683 9.887 21.832 1.00 91.56 340 ALA A O 1
ATOM 2521 N N . VAL A 1 341 ? -12.857 9.998 21.270 1.00 89.75 341 VAL A N 1
ATOM 2522 C CA . VAL A 1 341 ? -12.787 11.352 20.702 1.00 89.75 341 VAL A CA 1
ATOM 2523 C C . VAL A 1 341 ? -12.591 12.391 21.803 1.00 89.75 341 VAL A C 1
ATOM 2525 O O . VAL A 1 341 ? -11.737 13.262 21.639 1.00 89.75 341 VAL A O 1
ATOM 2528 N N . GLU A 1 342 ? -13.315 12.279 22.917 1.00 89.12 342 GLU A N 1
ATOM 2529 C CA . GLU A 1 342 ? -13.154 13.158 24.082 1.00 89.12 342 GLU A CA 1
ATOM 2530 C C . GLU A 1 342 ? -11.758 13.040 24.702 1.00 89.12 342 GLU A C 1
ATOM 2532 O O . GLU A 1 342 ? -11.106 14.053 24.939 1.00 89.12 342 GLU A O 1
ATOM 2537 N N . GLU A 1 343 ? -11.238 11.825 24.877 1.00 89.44 343 GLU A N 1
ATOM 2538 C CA . GLU A 1 343 ? -9.873 11.598 25.363 1.00 89.44 343 GLU A CA 1
ATOM 2539 C C . GLU A 1 343 ? -8.838 12.228 24.417 1.00 89.44 343 GLU A C 1
ATOM 2541 O O . GLU A 1 343 ? -7.909 12.915 24.841 1.00 89.44 343 GLU A O 1
ATOM 2546 N N . THR A 1 344 ? -9.010 12.045 23.106 1.00 87.81 344 THR A N 1
ATOM 2547 C CA . THR A 1 344 ? -8.113 12.634 22.099 1.00 87.81 344 THR A CA 1
ATOM 2548 C C . THR A 1 344 ? -8.200 14.159 22.068 1.00 87.81 344 THR A C 1
ATOM 2550 O O . THR A 1 344 ? -7.199 14.833 21.814 1.00 87.81 344 THR A O 1
ATOM 2553 N N . TRP A 1 345 ? -9.377 14.715 22.341 1.00 85.25 345 TRP A N 1
ATOM 2554 C CA . TRP A 1 345 ? -9.566 16.151 22.477 1.00 85.25 345 TRP A CA 1
ATOM 2555 C C . TRP A 1 345 ? -8.908 16.681 23.759 1.00 85.25 345 TRP A C 1
ATOM 2557 O O . TRP A 1 345 ? -8.177 17.670 23.691 1.00 85.25 345 TRP A O 1
ATOM 2567 N N . ALA A 1 346 ? -9.069 15.997 24.891 1.00 85.50 346 ALA A N 1
ATOM 2568 C CA . ALA A 1 346 ? -8.446 16.361 26.163 1.00 85.50 346 ALA A CA 1
ATOM 2569 C C . ALA A 1 346 ? -6.907 16.321 26.104 1.00 85.50 346 ALA A C 1
ATOM 2571 O O . ALA A 1 346 ? -6.243 17.173 26.692 1.00 85.50 346 ALA A O 1
ATOM 2572 N N . GLU A 1 347 ? -6.332 15.380 25.351 1.00 83.06 347 GLU A N 1
ATOM 2573 C CA . GLU A 1 347 ? -4.886 15.311 25.093 1.00 83.06 347 GLU A CA 1
ATOM 2574 C C . GLU A 1 347 ? -4.365 16.413 24.160 1.00 83.06 347 GLU A C 1
ATOM 2576 O O . GLU A 1 347 ? -3.153 16.646 24.090 1.00 83.06 347 GLU A O 1
ATOM 2581 N N . SER A 1 348 ? -5.244 17.070 23.398 1.00 77.50 348 SER A N 1
ATOM 2582 C CA . SER A 1 348 ? -4.826 18.162 22.520 1.00 77.50 348 SER A CA 1
ATOM 2583 C C . SER A 1 348 ? -4.375 19.369 23.345 1.00 77.50 348 SER A C 1
ATOM 2585 O O . SER A 1 348 ? -4.951 19.685 24.386 1.00 77.50 348 SER A O 1
ATOM 2587 N N . VAL A 1 349 ? -3.329 20.062 22.885 1.00 66.56 349 VAL A N 1
ATOM 2588 C CA . VAL A 1 349 ? -2.743 21.203 23.603 1.00 66.56 349 VAL A CA 1
ATOM 2589 C C . VAL A 1 349 ? -3.808 22.284 23.817 1.00 66.56 349 VAL A C 1
ATOM 2591 O O . VAL A 1 349 ? -4.198 22.971 22.875 1.00 66.56 349 VAL A O 1
ATOM 2594 N N . GLY A 1 350 ? -4.268 22.427 25.063 1.00 60.34 350 GLY A N 1
ATOM 2595 C CA . GLY A 1 350 ? -5.292 23.398 25.455 1.00 60.34 350 GLY A CA 1
ATOM 2596 C C . GLY A 1 350 ? -6.732 23.009 25.102 1.00 60.34 350 GLY A C 1
ATOM 2597 O O . GLY A 1 350 ? -7.588 23.887 25.124 1.00 60.34 350 GLY A O 1
ATOM 2598 N N . GLY A 1 351 ? -7.012 21.744 24.759 1.00 63.50 351 GLY A N 1
ATOM 2599 C CA . GLY A 1 351 ? -8.368 21.314 24.405 1.00 63.50 351 GLY A CA 1
ATOM 2600 C C . GLY A 1 351 ? -8.902 22.023 23.158 1.00 63.50 351 GLY A C 1
ATOM 2601 O O . GLY A 1 351 ? -10.073 22.379 23.100 1.00 63.50 351 GLY A O 1
ATOM 2602 N N . ALA A 1 352 ? -8.053 22.274 22.160 1.00 66.88 352 ALA A N 1
ATOM 2603 C CA . ALA A 1 352 ? -8.431 23.031 20.965 1.00 66.88 352 ALA A CA 1
ATOM 2604 C C . ALA A 1 352 ? -8.784 22.134 19.761 1.00 66.88 352 ALA A C 1
ATOM 2606 O O . ALA A 1 352 ? -9.494 22.555 18.849 1.00 66.88 352 ALA A O 1
ATOM 2607 N N . HIS A 1 353 ? -8.295 20.890 19.707 1.00 77.94 353 HIS A N 1
ATOM 2608 C CA . HIS A 1 353 ? -8.297 20.105 18.464 1.00 77.94 353 HIS A CA 1
ATOM 2609 C C . HIS A 1 353 ? -9.135 18.833 18.572 1.00 77.94 353 HIS A C 1
ATOM 2611 O O . HIS A 1 353 ? -8.610 17.740 18.774 1.00 77.94 353 HIS A O 1
ATOM 2617 N N . ARG A 1 354 ? -10.449 18.968 18.373 1.00 82.31 354 ARG A N 1
ATOM 2618 C CA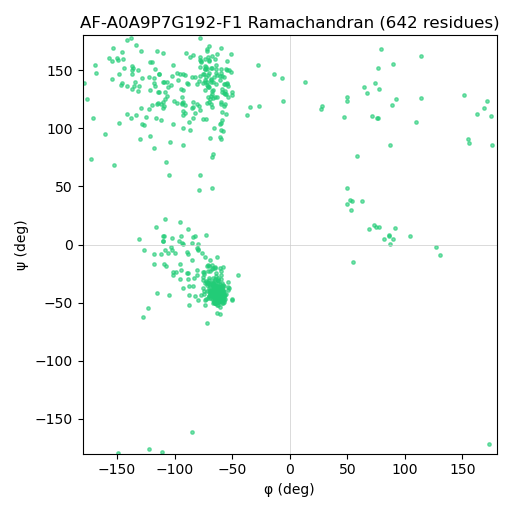 . ARG A 1 354 ? -11.384 17.835 18.394 1.00 82.31 354 ARG A CA 1
ATOM 2619 C C . ARG A 1 354 ? -11.440 17.107 17.039 1.00 82.31 354 ARG A C 1
ATOM 2621 O O . ARG A 1 354 ? -11.766 17.744 16.026 1.00 82.31 354 ARG A O 1
ATOM 2628 N N . PRO A 1 355 ? -11.160 15.791 16.969 1.00 87.00 355 PRO A N 1
ATOM 2629 C CA . PRO A 1 355 ? -11.395 15.015 15.755 1.00 87.00 355 PRO A CA 1
ATOM 2630 C C . PRO A 1 355 ? -12.883 14.826 15.474 1.00 87.00 355 PRO A C 1
ATOM 2632 O O . PRO A 1 355 ? -13.719 14.914 16.369 1.00 87.00 355 PRO A O 1
ATOM 2635 N N . TRP A 1 356 ? -13.214 14.533 14.218 1.00 89.69 356 TRP A N 1
ATOM 2636 C CA . TRP A 1 356 ? -14.540 14.022 13.877 1.00 89.69 356 TRP A CA 1
ATOM 2637 C C . TRP A 1 356 ? -14.430 12.540 13.567 1.00 89.69 356 TRP A C 1
ATOM 2639 O O . TRP A 1 356 ? -13.512 12.136 12.856 1.00 89.69 356 TRP A O 1
ATOM 2649 N N . ALA A 1 357 ? -15.354 11.747 14.087 1.00 90.62 357 ALA A N 1
ATOM 2650 C CA . ALA A 1 357 ? -15.439 10.331 13.789 1.00 90.62 357 ALA A CA 1
ATOM 2651 C C . ALA A 1 357 ? -16.896 9.869 13.852 1.00 90.62 357 ALA A C 1
ATOM 2653 O O . ALA A 1 357 ? -17.729 10.514 14.494 1.00 90.62 357 ALA A O 1
ATOM 2654 N N . GLY A 1 358 ? -17.197 8.752 13.198 1.00 89.94 358 GLY A N 1
ATOM 2655 C CA . GLY A 1 358 ? -18.519 8.140 13.258 1.00 89.94 358 GLY A CA 1
ATOM 2656 C C . GLY A 1 358 ? -18.488 6.642 12.985 1.00 89.94 358 GLY A C 1
ATOM 2657 O O . GLY A 1 358 ? -17.560 6.146 12.341 1.00 89.94 358 GLY A O 1
ATOM 2658 N N . ASN A 1 359 ? -19.535 5.956 13.458 1.00 89.06 359 ASN A N 1
ATOM 2659 C CA . ASN A 1 359 ? -19.748 4.512 13.335 1.00 89.06 359 ASN A CA 1
ATOM 2660 C C . ASN A 1 359 ? -18.598 3.694 13.954 1.00 89.06 359 ASN A C 1
ATOM 2662 O O . ASN A 1 359 ? -17.744 3.124 13.262 1.00 89.06 359 ASN A O 1
ATOM 2666 N N . GLY A 1 360 ? -18.603 3.636 15.287 1.00 87.06 360 GLY A N 1
ATOM 2667 C CA . GLY A 1 360 ? -17.586 2.984 16.109 1.00 87.06 360 GLY A CA 1
ATOM 2668 C C . GLY A 1 360 ? -17.423 1.502 15.804 1.00 87.06 360 GLY A C 1
ATOM 2669 O O . GLY A 1 360 ? -16.302 1.002 15.800 1.00 87.06 360 GLY A O 1
ATOM 2670 N N . ARG A 1 361 ? -18.503 0.803 15.432 1.00 89.69 361 ARG A N 1
ATOM 2671 C CA . ARG A 1 361 ? -18.446 -0.624 15.078 1.00 89.69 361 ARG A CA 1
ATOM 2672 C C . ARG A 1 361 ? -17.516 -0.896 13.893 1.00 89.69 361 ARG A C 1
ATOM 2674 O O . ARG A 1 361 ? -16.789 -1.887 13.903 1.00 89.69 361 ARG A O 1
ATOM 2681 N N . ALA A 1 362 ? -17.545 -0.041 12.872 1.00 91.44 362 ALA A N 1
ATOM 2682 C CA . ALA A 1 362 ? -16.710 -0.187 11.679 1.00 91.44 362 ALA A CA 1
ATOM 2683 C C . AL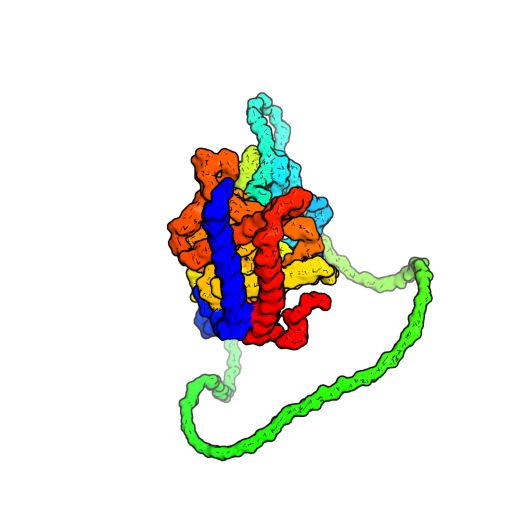A A 1 362 ? -15.301 0.416 11.835 1.00 91.44 362 ALA A C 1
ATOM 2685 O O . ALA A 1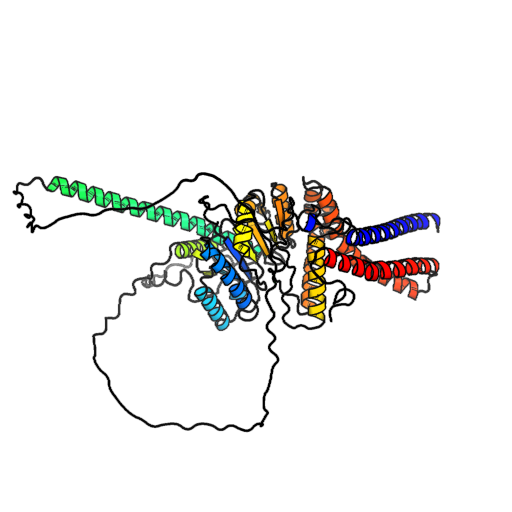 362 ? -14.433 0.121 11.019 1.00 91.44 362 ALA A O 1
ATOM 2686 N N . ALA A 1 363 ? -15.066 1.226 12.873 1.00 91.00 363 ALA A N 1
ATOM 2687 C CA . ALA A 1 363 ? -13.758 1.804 13.194 1.00 91.00 363 ALA A CA 1
ATOM 2688 C C . ALA A 1 363 ? -12.808 0.832 13.923 1.00 91.00 363 ALA A C 1
ATOM 2690 O O . ALA A 1 363 ? -11.656 1.176 14.177 1.00 91.00 363 ALA A O 1
ATOM 2691 N N . ARG A 1 364 ? -13.277 -0.373 14.259 1.00 93.31 364 ARG A N 1
ATOM 2692 C CA . ARG A 1 364 ? -12.514 -1.432 14.933 1.00 93.31 364 ARG A CA 1
ATOM 2693 C C . ARG A 1 364 ? -11.519 -2.125 13.998 1.00 93.31 364 ARG A C 1
ATOM 2695 O O . ARG A 1 364 ? -11.796 -2.328 12.810 1.00 93.31 364 ARG A O 1
ATOM 2702 N N . MET A 1 365 ? -10.383 -2.546 14.551 1.00 93.44 365 MET A N 1
ATOM 2703 C CA . MET A 1 365 ? -9.337 -3.258 13.808 1.00 93.44 365 MET A CA 1
ATOM 2704 C C . MET A 1 365 ? -9.500 -4.777 13.919 1.00 93.44 365 MET A C 1
ATOM 2706 O O . MET A 1 365 ? -9.476 -5.350 15.005 1.00 93.44 365 MET A O 1
ATOM 2710 N N . GLY A 1 366 ? -9.645 -5.435 12.770 1.00 91.25 366 GLY A N 1
ATOM 2711 C CA . GLY A 1 366 ? -9.659 -6.885 12.633 1.00 91.25 366 GLY A CA 1
ATOM 2712 C C . GLY A 1 366 ? -8.271 -7.509 12.693 1.00 91.25 366 GLY A C 1
ATOM 2713 O O . GLY A 1 366 ? -7.250 -6.828 12.752 1.00 91.25 366 GLY A O 1
ATOM 2714 N N . GLU A 1 367 ? -8.229 -8.839 12.619 1.00 93.50 367 GLU A N 1
ATOM 2715 C CA . GLU A 1 367 ? -6.969 -9.591 12.585 1.00 93.50 367 GLU A CA 1
ATOM 2716 C C . GLU A 1 367 ? -6.165 -9.300 11.306 1.00 93.50 367 GLU A C 1
ATOM 2718 O O . GLU A 1 367 ? -4.929 -9.273 11.323 1.00 93.50 367 GLU A O 1
ATOM 2723 N N . ILE A 1 368 ? -6.875 -9.065 10.199 1.00 96.25 368 ILE A N 1
ATOM 2724 C CA . ILE A 1 368 ? -6.303 -8.720 8.899 1.00 96.25 368 ILE A CA 1
ATOM 2725 C C . ILE A 1 368 ? -6.776 -7.323 8.506 1.00 96.25 368 ILE A C 1
ATOM 2727 O O . ILE A 1 368 ? -7.958 -6.997 8.620 1.00 96.25 368 ILE A O 1
ATOM 2731 N N . VAL A 1 369 ? -5.851 -6.518 7.995 1.00 96.38 369 VAL A N 1
ATOM 2732 C CA . VAL A 1 369 ? -6.102 -5.170 7.489 1.00 96.38 369 VAL A CA 1
ATOM 2733 C C . VAL A 1 369 ? -5.826 -5.143 5.994 1.00 96.38 369 VAL A C 1
ATOM 2735 O O . VAL A 1 369 ? -4.712 -5.429 5.571 1.00 96.38 369 VAL A O 1
ATOM 2738 N N . LEU A 1 370 ? -6.820 -4.800 5.183 1.00 96.31 370 LEU A N 1
ATOM 2739 C CA . LEU A 1 370 ? -6.630 -4.524 3.762 1.00 96.31 370 LEU A CA 1
ATOM 2740 C C . LEU A 1 370 ? -6.410 -3.021 3.583 1.00 96.31 370 LEU A C 1
ATOM 2742 O O . LEU A 1 370 ? -7.331 -2.250 3.841 1.00 96.31 370 LEU A O 1
ATOM 2746 N N . ILE A 1 371 ? -5.226 -2.608 3.129 1.00 94.62 371 ILE A N 1
ATOM 2747 C CA . ILE A 1 371 ? -4.964 -1.210 2.762 1.00 94.62 371 ILE A CA 1
ATOM 2748 C C . ILE A 1 371 ? -5.199 -1.032 1.272 1.00 94.62 371 ILE A C 1
ATOM 2750 O O . ILE A 1 371 ? -4.557 -1.691 0.450 1.00 94.62 371 ILE A O 1
ATOM 2754 N N . VAL A 1 372 ? -6.118 -0.132 0.937 1.00 92.50 372 VAL A N 1
ATOM 2755 C CA . VAL A 1 372 ? -6.524 0.160 -0.439 1.00 92.50 372 VAL A CA 1
ATOM 2756 C C . VAL A 1 372 ? -6.613 1.668 -0.624 1.00 92.50 372 VAL A C 1
ATOM 2758 O O . VAL A 1 372 ? -7.144 2.372 0.235 1.00 92.50 372 VAL A O 1
ATOM 2761 N N . ASP A 1 373 ? -6.087 2.151 -1.747 1.00 90.00 373 ASP A N 1
ATOM 2762 C CA . ASP A 1 373 ? -6.208 3.553 -2.129 1.00 90.00 373 ASP A CA 1
ATOM 2763 C C . ASP A 1 373 ? -7.611 3.843 -2.674 1.00 90.00 373 ASP A C 1
ATOM 2765 O O . ASP A 1 373 ? -8.360 2.959 -3.096 1.00 90.00 373 ASP A O 1
ATOM 2769 N N . SER A 1 374 ? -8.004 5.109 -2.609 1.00 87.00 374 SER A N 1
ATOM 2770 C CA . SER A 1 374 ? -9.387 5.529 -2.813 1.00 87.00 374 SER A CA 1
ATOM 2771 C C . SER A 1 374 ? -9.891 5.369 -4.258 1.00 87.00 374 SER A C 1
ATOM 2773 O O . SER A 1 374 ? -11.100 5.385 -4.494 1.00 87.00 374 SER A O 1
ATOM 2775 N N . ASP A 1 375 ? -8.987 5.145 -5.211 1.00 86.25 375 ASP A N 1
ATOM 2776 C CA . ASP A 1 375 ? -9.187 5.004 -6.658 1.00 86.25 375 ASP A CA 1
ATOM 2777 C C . ASP A 1 375 ? -8.992 3.565 -7.172 1.00 86.25 375 ASP A C 1
ATOM 2779 O O . ASP A 1 375 ? -8.731 3.335 -8.354 1.00 86.25 375 ASP A O 1
ATOM 2783 N N . THR A 1 376 ? -9.120 2.579 -6.284 1.00 88.56 376 THR A N 1
ATOM 2784 C CA . THR A 1 376 ? -8.881 1.170 -6.606 1.00 88.56 376 THR A CA 1
ATOM 2785 C C . THR A 1 376 ? -10.168 0.348 -6.708 1.00 88.56 376 THR A C 1
ATOM 2787 O O . THR A 1 376 ? -11.064 0.418 -5.864 1.00 88.56 376 THR A O 1
ATOM 2790 N N . VAL A 1 377 ? -10.203 -0.553 -7.694 1.00 90.19 377 VAL A N 1
ATOM 2791 C CA . VAL A 1 377 ? -11.170 -1.659 -7.786 1.00 90.19 377 VAL A CA 1
ATOM 2792 C C . VAL A 1 377 ? -10.511 -2.971 -7.373 1.00 90.19 377 VAL A C 1
ATOM 2794 O O . VAL A 1 377 ? -9.383 -3.266 -7.763 1.00 90.19 377 VAL A O 1
ATOM 2797 N N . VAL A 1 378 ? -11.235 -3.770 -6.589 1.00 92.19 378 VAL A N 1
ATOM 2798 C CA . VAL A 1 378 ? -10.744 -5.041 -6.037 1.00 92.19 378 VAL A CA 1
ATOM 2799 C C . VAL A 1 378 ? -11.557 -6.233 -6.553 1.00 92.19 378 VAL A C 1
ATOM 2801 O O . VAL A 1 378 ? -12.760 -6.091 -6.799 1.00 92.19 378 VAL A O 1
ATOM 2804 N N . PRO A 1 379 ? -10.955 -7.432 -6.662 1.00 92.56 379 PRO A N 1
ATOM 2805 C CA . PRO A 1 379 ? -11.694 -8.628 -7.043 1.00 92.56 379 PRO A CA 1
ATOM 2806 C C . PRO A 1 379 ? -12.626 -9.090 -5.914 1.00 92.56 379 PRO A C 1
ATOM 2808 O O . PRO A 1 379 ? -12.283 -8.998 -4.739 1.00 92.56 379 PRO A O 1
ATOM 2811 N N . GLU A 1 380 ? -13.788 -9.651 -6.259 1.00 91.94 380 GLU A N 1
ATOM 2812 C CA . GLU A 1 380 ? -14.819 -10.027 -5.271 1.00 91.94 380 GLU A CA 1
ATOM 2813 C C . GLU A 1 380 ? -14.359 -11.095 -4.265 1.00 91.94 380 GLU A C 1
ATOM 2815 O O . GLU A 1 380 ? -14.819 -11.139 -3.128 1.00 91.94 380 GLU A O 1
ATOM 2820 N N . ASP A 1 381 ? -13.432 -11.955 -4.674 1.00 90.25 381 ASP A N 1
ATOM 2821 C CA . ASP A 1 381 ? -12.930 -13.065 -3.866 1.00 90.25 381 ASP A CA 1
ATOM 2822 C C . ASP A 1 381 ? -11.673 -12.714 -3.045 1.00 90.25 381 ASP A C 1
ATOM 2824 O O . ASP A 1 381 ? -11.161 -13.563 -2.309 1.00 90.25 381 ASP A O 1
ATOM 2828 N N . CYS A 1 382 ? -11.170 -11.476 -3.137 1.00 92.75 382 CYS A N 1
ATOM 2829 C CA . CYS A 1 382 ? -9.855 -11.111 -2.603 1.00 92.75 382 CYS A CA 1
ATOM 2830 C C . CYS A 1 382 ? -9.724 -11.329 -1.089 1.00 92.75 382 CYS A C 1
ATOM 2832 O O . CYS A 1 382 ? -8.730 -11.893 -0.637 1.00 92.75 382 CYS A O 1
ATOM 2834 N N . LEU A 1 383 ? -10.746 -10.947 -0.312 1.00 93.75 383 LEU A N 1
ATOM 2835 C CA . LEU A 1 383 ? -10.732 -11.042 1.152 1.00 93.75 383 LEU A CA 1
ATOM 2836 C C . LEU A 1 383 ? -10.608 -12.497 1.609 1.00 93.75 383 LEU A C 1
ATOM 2838 O O . LEU A 1 383 ? -9.855 -12.813 2.527 1.00 93.75 383 LEU A O 1
ATOM 2842 N N . ARG A 1 384 ? -11.326 -13.396 0.930 1.00 90.75 384 ARG A N 1
ATOM 2843 C CA . ARG A 1 384 ? -11.301 -14.834 1.201 1.00 90.75 384 ARG A CA 1
ATOM 2844 C C . ARG A 1 384 ? -9.936 -15.424 0.901 1.00 90.75 384 ARG A C 1
ATOM 2846 O O . ARG A 1 384 ? -9.414 -16.193 1.709 1.00 90.75 384 ARG A O 1
ATOM 2853 N N . ASP A 1 385 ? -9.414 -15.133 -0.283 1.00 91.44 385 ASP A N 1
ATOM 2854 C CA . ASP A 1 385 ? -8.173 -15.736 -0.750 1.00 91.44 385 ASP A CA 1
ATOM 2855 C C . ASP A 1 385 ? -7.011 -15.277 0.145 1.00 91.44 385 ASP A C 1
ATOM 2857 O O . ASP A 1 385 ? -6.276 -16.115 0.669 1.00 91.44 385 ASP A O 1
ATOM 2861 N N . ALA A 1 386 ? -6.944 -13.986 0.478 1.00 92.56 386 ALA A N 1
ATOM 2862 C CA . ALA A 1 386 ? -5.962 -13.472 1.428 1.00 92.56 386 ALA A CA 1
ATOM 2863 C C . ALA A 1 386 ? -6.118 -14.078 2.833 1.00 92.56 386 ALA A C 1
ATOM 2865 O O . ALA A 1 386 ? -5.137 -14.556 3.404 1.00 92.56 386 ALA A O 1
ATOM 2866 N N . ALA A 1 387 ? -7.340 -14.144 3.376 1.00 92.31 387 ALA A N 1
ATOM 2867 C CA . ALA A 1 387 ? -7.587 -14.731 4.695 1.00 92.31 387 ALA A CA 1
ATOM 2868 C C . ALA A 1 387 ? -7.126 -16.195 4.782 1.00 92.31 387 ALA A C 1
ATOM 2870 O O . ALA A 1 387 ? -6.521 -16.605 5.775 1.00 92.31 387 ALA A O 1
ATOM 2871 N N . ARG A 1 388 ? -7.352 -16.985 3.726 1.00 90.06 388 ARG A N 1
ATOM 2872 C CA . ARG A 1 388 ? -6.897 -18.382 3.658 1.00 90.06 388 ARG A CA 1
ATOM 2873 C C . ARG A 1 388 ? -5.383 -18.497 3.565 1.00 90.06 388 ARG A C 1
ATOM 2875 O O . ARG A 1 388 ? -4.807 -19.358 4.227 1.00 90.06 388 ARG A O 1
ATOM 2882 N N . GLU A 1 389 ? -4.733 -17.659 2.764 1.00 90.94 389 GLU A N 1
ATOM 2883 C CA . GLU A 1 389 ? -3.275 -17.682 2.648 1.00 90.94 389 GLU A CA 1
ATOM 2884 C C . GLU A 1 389 ? -2.595 -17.276 3.962 1.00 90.94 389 GLU A C 1
ATOM 2886 O O . GLU A 1 389 ? -1.665 -17.952 4.416 1.00 90.94 389 GLU A O 1
ATOM 2891 N N . MET A 1 390 ? -3.090 -16.218 4.606 1.00 91.62 390 MET A N 1
ATOM 2892 C CA . MET A 1 390 ? -2.591 -15.769 5.905 1.00 91.62 390 MET A CA 1
ATOM 2893 C C . MET A 1 390 ? -2.900 -16.787 7.009 1.00 91.62 390 MET A C 1
ATOM 2895 O O . MET A 1 390 ? -2.076 -16.978 7.902 1.00 91.62 390 MET A O 1
ATOM 2899 N N . GLY A 1 391 ? -4.031 -17.491 6.944 1.00 88.69 391 GLY A N 1
ATOM 2900 C CA . GLY A 1 391 ? -4.328 -18.600 7.855 1.00 88.69 391 GLY A CA 1
ATOM 2901 C C . GLY A 1 391 ? -3.384 -19.793 7.663 1.00 88.69 391 GLY A C 1
ATOM 2902 O O . GLY A 1 391 ? -2.892 -20.361 8.634 1.00 88.69 391 GLY A O 1
ATOM 2903 N N . ALA A 1 392 ? -3.071 -20.144 6.412 1.00 88.00 392 ALA A N 1
ATOM 2904 C CA . ALA A 1 392 ? -2.171 -21.253 6.094 1.00 88.00 392 ALA A CA 1
ATOM 2905 C C . ALA A 1 392 ? -0.706 -20.966 6.464 1.00 88.00 392 ALA A C 1
ATOM 2907 O O . ALA A 1 392 ? 0.051 -21.894 6.750 1.00 88.00 392 ALA A O 1
ATOM 2908 N N . CYS A 1 393 ? -0.287 -19.697 6.441 1.00 88.81 393 CYS A N 1
ATOM 2909 C CA . CYS A 1 393 ? 1.082 -19.303 6.749 1.00 88.81 393 CYS A CA 1
ATOM 2910 C C . CYS A 1 393 ? 1.132 -18.155 7.775 1.00 88.81 393 CYS A C 1
ATOM 2912 O O . CYS A 1 393 ? 1.180 -16.981 7.393 1.00 88.81 393 CYS A O 1
ATOM 2914 N N . PRO A 1 394 ? 1.200 -18.476 9.083 1.00 89.69 394 PRO A N 1
ATOM 2915 C CA . PRO A 1 394 ? 1.235 -17.473 10.151 1.00 89.69 394 PRO A CA 1
ATOM 2916 C C . PRO A 1 394 ? 2.428 -16.509 10.079 1.00 89.69 394 PRO A C 1
ATOM 2918 O O . PRO A 1 394 ? 2.323 -15.371 10.522 1.00 89.69 394 PRO A O 1
ATOM 2921 N N . SER A 1 395 ? 3.548 -16.931 9.481 1.00 91.19 395 SER A N 1
ATOM 2922 C CA 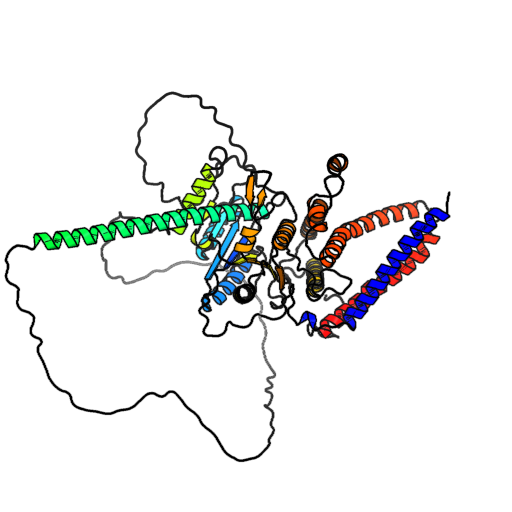. SER A 1 395 ? 4.757 -16.108 9.317 1.00 91.19 395 SER A CA 1
ATOM 2923 C C . SER A 1 395 ? 4.633 -15.008 8.256 1.00 91.19 395 SER A C 1
ATOM 2925 O O . SER A 1 395 ? 5.533 -14.176 8.130 1.00 91.19 395 SER A O 1
ATOM 2927 N N . VAL A 1 396 ? 3.570 -15.019 7.446 1.00 94.25 396 VAL A N 1
ATOM 2928 C CA . VAL A 1 396 ? 3.312 -13.955 6.470 1.00 94.25 396 VAL A CA 1
ATOM 2929 C C . VAL A 1 396 ? 2.680 -12.772 7.191 1.00 94.25 396 VAL A C 1
ATOM 2931 O O . VAL A 1 396 ? 1.607 -12.900 7.791 1.00 94.25 396 VAL A O 1
ATOM 2934 N N . ALA A 1 397 ? 3.357 -11.627 7.113 1.00 95.06 397 ALA A N 1
ATOM 2935 C CA . ALA A 1 397 ? 2.842 -10.358 7.611 1.00 95.06 397 ALA A CA 1
ATOM 2936 C C . ALA A 1 397 ? 2.122 -9.566 6.521 1.00 95.06 397 ALA A C 1
ATOM 2938 O O . ALA A 1 397 ? 1.111 -8.940 6.820 1.00 95.06 397 ALA A O 1
ATOM 2939 N N . ILE A 1 398 ? 2.629 -9.602 5.283 1.00 96.06 398 ILE A N 1
ATOM 2940 C CA . ILE A 1 398 ? 2.095 -8.823 4.162 1.00 96.06 398 ILE A CA 1
ATOM 2941 C C . ILE A 1 398 ? 1.902 -9.716 2.939 1.00 96.06 398 ILE A C 1
ATOM 2943 O O . ILE A 1 398 ? 2.826 -10.431 2.541 1.00 96.06 398 ILE A O 1
ATOM 2947 N N . ILE A 1 399 ? 0.727 -9.620 2.320 1.00 95.06 399 ILE A N 1
ATOM 2948 C CA . ILE A 1 399 ? 0.460 -10.104 0.963 1.00 95.06 399 ILE A CA 1
ATOM 2949 C C . ILE A 1 399 ? 0.220 -8.877 0.086 1.00 95.06 399 ILE A C 1
ATOM 2951 O O . ILE A 1 399 ? -0.816 -8.226 0.204 1.00 95.06 399 ILE A O 1
ATOM 2955 N N . GLN A 1 400 ? 1.185 -8.559 -0.769 1.00 93.81 400 GLN A N 1
ATOM 2956 C CA . GLN A 1 400 ? 1.103 -7.492 -1.759 1.00 93.81 400 GLN A CA 1
ATOM 2957 C C . GLN A 1 400 ? 0.550 -8.070 -3.059 1.00 93.81 400 GLN A C 1
ATOM 2959 O O . GLN A 1 400 ? 1.159 -8.968 -3.642 1.00 93.81 400 GLN A O 1
ATOM 2964 N N . HIS A 1 401 ? -0.586 -7.561 -3.526 1.00 90.88 401 HIS A N 1
ATOM 2965 C CA . HIS A 1 401 ? -1.118 -7.959 -4.822 1.00 90.88 401 HIS A CA 1
ATOM 2966 C C . HIS A 1 401 ? -0.503 -7.149 -5.959 1.00 90.88 401 HIS A C 1
ATOM 2968 O O . HIS A 1 401 ? -0.255 -5.949 -5.829 1.00 90.88 401 HIS A O 1
ATOM 2974 N N . GLU A 1 402 ? -0.299 -7.822 -7.090 1.00 83.44 402 GLU A N 1
ATOM 2975 C CA . GLU A 1 402 ? 0.044 -7.176 -8.353 1.00 83.44 402 GLU A CA 1
ATOM 2976 C C . GLU A 1 402 ? -1.152 -6.351 -8.864 1.00 83.44 402 GLU A C 1
ATOM 2978 O O . GLU A 1 402 ? -2.216 -6.907 -9.154 1.00 83.44 402 GLU A O 1
ATOM 2983 N N . SER A 1 403 ? -0.961 -5.041 -9.056 1.00 71.38 403 SER A N 1
ATOM 2984 C CA . SER A 1 403 ? -1.886 -4.176 -9.809 1.00 71.38 403 SER A CA 1
ATOM 2985 C C . SER A 1 403 ? -1.693 -4.385 -11.321 1.00 71.38 403 SER A C 1
ATOM 2987 O O . SER A 1 403 ? -1.257 -3.487 -12.046 1.00 71.38 403 SER A O 1
ATOM 2989 N N . ALA A 1 404 ? -1.889 -5.620 -11.798 1.00 55.84 404 ALA A N 1
ATOM 2990 C CA . ALA A 1 404 ? -1.521 -6.011 -13.165 1.00 55.84 404 ALA A CA 1
ATOM 2991 C C . ALA A 1 404 ? -2.408 -5.359 -14.234 1.00 55.84 404 ALA A C 1
ATOM 2993 O O . ALA A 1 404 ? -1.994 -5.253 -15.387 1.00 55.84 404 ALA A O 1
ATOM 2994 N N . ASP A 1 405 ? -3.619 -4.943 -13.863 1.00 60.16 405 ASP A N 1
ATOM 2995 C CA . ASP A 1 405 ? -4.514 -4.193 -14.732 1.00 60.16 405 ASP A CA 1
ATOM 2996 C C . ASP A 1 405 ? -4.698 -2.774 -14.192 1.00 60.16 405 ASP A C 1
ATOM 2998 O O . ASP A 1 405 ? -4.651 -2.522 -12.989 1.00 60.16 405 ASP A O 1
ATOM 3002 N N . VAL A 1 406 ? -4.866 -1.833 -15.108 1.00 66.56 406 VAL A N 1
ATOM 3003 C CA . VAL A 1 406 ? -4.959 -0.408 -14.805 1.00 66.56 406 VAL A CA 1
ATOM 3004 C C . VAL A 1 406 ? -6.367 0.044 -15.140 1.00 66.56 406 VAL A C 1
ATOM 3006 O O . VAL A 1 406 ? -6.863 -0.234 -16.234 1.00 66.56 406 VAL A O 1
ATOM 3009 N N . MET A 1 407 ? -7.009 0.763 -14.223 1.00 68.62 407 MET A N 1
ATOM 3010 C CA . MET A 1 407 ? -8.278 1.407 -14.517 1.00 68.62 407 MET A CA 1
ATOM 3011 C C . MET A 1 407 ? -8.021 2.603 -15.432 1.00 68.62 407 MET A C 1
ATOM 3013 O O . MET A 1 407 ? -7.461 3.611 -15.011 1.00 68.62 407 MET A O 1
ATOM 3017 N N . GLN A 1 408 ? -8.420 2.463 -16.694 1.00 70.25 408 GLN A N 1
ATOM 3018 C CA . GLN A 1 408 ? -8.403 3.552 -17.662 1.00 70.25 408 GLN A CA 1
ATOM 3019 C C . GLN A 1 408 ? -9.777 4.221 -17.689 1.00 70.25 408 GLN A C 1
ATOM 3021 O O . GLN A 1 408 ? -10.799 3.533 -17.728 1.00 70.25 408 GLN A O 1
ATOM 3026 N N . VAL A 1 409 ? -9.794 5.549 -17.654 1.00 67.81 409 VAL A N 1
ATOM 3027 C CA . VAL A 1 409 ? -11.009 6.365 -17.567 1.00 67.81 409 VAL A CA 1
ATOM 3028 C C . VAL A 1 409 ? -11.200 7.214 -18.823 1.00 67.81 409 VAL A C 1
ATOM 3030 O O . VAL A 1 409 ? -12.322 7.321 -19.315 1.00 67.81 409 VAL A O 1
ATOM 3033 N N . ALA A 1 410 ? -10.137 7.819 -19.360 1.00 69.88 410 ALA A N 1
ATOM 3034 C CA . ALA A 1 410 ? -10.237 8.803 -20.442 1.00 69.88 410 ALA A CA 1
ATOM 3035 C C . ALA A 1 410 ? -9.764 8.278 -21.814 1.00 69.88 410 ALA A C 1
ATOM 3037 O O . ALA A 1 410 ? -10.126 8.846 -22.845 1.00 69.88 410 ALA A O 1
ATOM 3038 N N . HIS A 1 411 ? -8.987 7.194 -21.839 1.00 77.19 411 HIS A N 1
ATOM 3039 C CA . HIS A 1 411 ? -8.425 6.526 -23.016 1.00 77.19 411 HIS A CA 1
ATOM 3040 C C . HIS A 1 411 ? -7.633 7.445 -23.965 1.00 77.19 411 HIS A C 1
ATOM 3042 O O . HIS A 1 411 ? -7.564 7.198 -25.171 1.00 77.19 411 HIS A O 1
ATOM 3048 N N . HIS A 1 412 ? -7.010 8.508 -23.450 1.00 82.62 412 HIS A N 1
ATOM 3049 C CA . HIS A 1 412 ? -6.137 9.366 -24.256 1.00 82.62 412 HIS A CA 1
ATOM 3050 C C . HIS A 1 412 ? -4.709 8.806 -24.351 1.00 82.62 412 HIS A C 1
ATOM 3052 O O . HIS A 1 412 ? -4.281 7.994 -23.534 1.00 82.62 412 HIS A O 1
ATOM 3058 N N . TYR A 1 413 ? -3.928 9.293 -25.324 1.00 81.88 413 TYR A N 1
ATOM 3059 C CA . TYR A 1 413 ? -2.574 8.794 -25.615 1.00 81.88 413 TYR A CA 1
ATOM 3060 C C . TYR A 1 413 ? -1.670 8.696 -24.374 1.00 81.88 413 TYR A C 1
ATOM 3062 O O . TYR A 1 413 ? -1.039 7.667 -24.148 1.00 81.88 413 TYR A O 1
ATOM 3070 N N . PHE A 1 414 ? -1.634 9.748 -23.549 1.00 83.44 414 PHE A N 1
ATOM 3071 C CA . PHE A 1 414 ? -0.823 9.754 -22.328 1.00 83.44 414 PHE A CA 1
ATOM 3072 C C . PHE A 1 414 ? -1.246 8.660 -21.331 1.00 83.44 414 PHE A C 1
ATOM 3074 O O . PHE A 1 414 ? -0.396 7.914 -20.858 1.00 83.44 414 PHE A O 1
ATOM 3081 N N . GLU A 1 415 ? -2.548 8.499 -21.080 1.00 80.50 415 GLU A N 1
ATOM 3082 C CA . GLU A 1 415 ? -3.077 7.478 -20.174 1.00 80.50 415 GLU A CA 1
ATOM 3083 C C . GLU A 1 415 ? -2.803 6.065 -20.697 1.00 80.50 415 GLU A C 1
ATOM 3085 O O . GLU A 1 415 ? -2.402 5.194 -19.930 1.00 80.50 415 GLU A O 1
ATOM 3090 N N . ASN A 1 416 ? -2.942 5.832 -22.007 1.00 82.81 416 ASN A N 1
ATOM 3091 C CA . ASN A 1 416 ? -2.588 4.550 -22.626 1.00 82.81 416 ASN A CA 1
ATOM 3092 C C . ASN A 1 416 ? -1.092 4.240 -22.473 1.00 82.81 416 ASN A C 1
ATOM 3094 O O . ASN A 1 416 ? -0.723 3.107 -22.148 1.00 82.81 416 ASN A O 1
ATOM 3098 N N . GLY A 1 417 ? -0.237 5.251 -22.654 1.00 82.06 417 GLY A N 1
ATOM 3099 C CA . GLY A 1 417 ? 1.208 5.136 -22.467 1.00 82.06 417 GLY A CA 1
ATOM 3100 C C . GLY A 1 417 ? 1.590 4.789 -21.027 1.00 82.06 417 GLY A C 1
ATOM 3101 O O . GLY A 1 417 ? 2.334 3.830 -20.808 1.00 82.06 417 GLY A O 1
ATOM 3102 N N . ILE A 1 418 ? 1.046 5.516 -20.046 1.00 82.31 418 ILE A N 1
ATOM 3103 C CA . ILE A 1 418 ? 1.293 5.254 -18.620 1.00 82.31 418 ILE A CA 1
ATOM 3104 C C . ILE A 1 418 ? 0.706 3.905 -18.204 1.00 82.31 418 ILE A C 1
ATOM 3106 O O . ILE A 1 418 ? 1.389 3.128 -17.546 1.00 82.31 418 ILE A O 1
ATOM 3110 N N . ALA A 1 419 ? -0.497 3.551 -18.657 1.00 80.94 419 ALA A N 1
ATOM 3111 C CA . ALA A 1 419 ? -1.085 2.246 -18.371 1.00 80.94 419 ALA A CA 1
ATOM 3112 C C . ALA A 1 419 ? -0.209 1.099 -18.900 1.00 80.94 419 ALA A C 1
ATOM 3114 O O . ALA A 1 419 ? 0.031 0.120 -18.194 1.00 80.94 419 ALA A O 1
ATOM 3115 N N . TYR A 1 420 ? 0.324 1.215 -20.121 1.00 79.31 420 TYR A N 1
ATOM 3116 C CA . TYR A 1 420 ? 1.276 0.237 -20.654 1.00 79.31 420 TYR A CA 1
ATOM 3117 C C . TYR A 1 420 ? 2.567 0.174 -19.827 1.00 79.31 420 TYR A C 1
ATOM 3119 O O . TYR A 1 420 ? 3.042 -0.920 -19.512 1.00 79.31 420 TYR A O 1
ATOM 3127 N N . PHE A 1 421 ? 3.116 1.330 -19.452 1.00 79.38 421 PHE A N 1
ATOM 3128 C CA . PHE A 1 421 ? 4.320 1.425 -18.633 1.00 79.38 421 PHE A CA 1
ATOM 3129 C C . PHE A 1 421 ? 4.136 0.765 -17.257 1.00 79.38 421 PHE A C 1
ATOM 3131 O O . PHE A 1 421 ? 4.934 -0.097 -16.885 1.00 79.38 421 PHE A O 1
ATOM 3138 N N . THR A 1 422 ? 3.045 1.074 -16.555 1.00 78.62 422 THR A N 1
ATOM 3139 C CA . THR A 1 422 ? 2.696 0.485 -15.254 1.00 78.62 422 THR A CA 1
ATOM 3140 C C . THR A 1 422 ? 2.512 -1.027 -15.351 1.00 78.62 422 THR A C 1
ATOM 3142 O O . THR A 1 422 ? 3.099 -1.769 -14.561 1.00 78.62 422 THR A O 1
ATOM 3145 N N . ARG A 1 423 ? 1.788 -1.516 -16.373 1.00 78.00 423 ARG A N 1
ATOM 3146 C CA . ARG A 1 423 ? 1.644 -2.962 -16.629 1.00 78.00 423 ARG A CA 1
ATOM 3147 C C . ARG A 1 423 ? 2.995 -3.643 -16.817 1.00 78.00 423 ARG A C 1
ATOM 3149 O O . ARG A 1 423 ? 3.229 -4.723 -16.277 1.00 78.00 423 ARG A O 1
ATOM 3156 N N . ARG A 1 424 ? 3.898 -3.017 -17.575 1.00 76.94 424 ARG A N 1
ATOM 3157 C CA . ARG A 1 424 ? 5.241 -3.555 -17.812 1.00 76.94 424 ARG A CA 1
ATOM 3158 C C . ARG A 1 424 ? 6.063 -3.606 -16.525 1.00 76.94 424 ARG A C 1
ATOM 3160 O O . ARG A 1 424 ? 6.701 -4.625 -16.286 1.00 76.94 424 ARG A O 1
ATOM 3167 N N . ILE A 1 425 ? 6.015 -2.570 -15.687 1.00 78.12 425 ILE A N 1
ATOM 3168 C CA . ILE A 1 425 ? 6.723 -2.547 -14.397 1.00 78.12 425 ILE A CA 1
ATOM 3169 C C . ILE A 1 425 ? 6.210 -3.638 -13.458 1.00 78.12 425 ILE A C 1
ATOM 3171 O O . ILE A 1 425 ? 7.013 -4.431 -12.971 1.00 78.12 425 ILE A O 1
ATOM 3175 N N . ASN A 1 426 ? 4.895 -3.725 -13.236 1.00 78.50 426 ASN A N 1
ATOM 3176 C CA . ASN A 1 426 ? 4.306 -4.733 -12.343 1.00 78.50 426 ASN A CA 1
ATOM 3177 C C . ASN A 1 426 ? 4.641 -6.159 -12.793 1.00 78.50 426 ASN A C 1
ATOM 3179 O O . ASN A 1 426 ? 4.965 -7.033 -11.981 1.00 78.50 426 ASN A O 1
ATOM 3183 N N . LYS A 1 427 ? 4.678 -6.369 -14.109 1.00 77.25 427 LYS A N 1
ATOM 3184 C CA . LYS A 1 427 ? 5.081 -7.645 -14.679 1.00 77.25 427 LYS A CA 1
ATOM 3185 C C . LYS A 1 427 ? 6.574 -7.929 -14.489 1.00 77.25 427 LYS A C 1
ATOM 3187 O O . LYS A 1 427 ? 6.930 -9.068 -14.177 1.00 77.25 427 LYS A O 1
ATOM 3192 N N . CYS A 1 428 ? 7.435 -6.920 -14.639 1.00 76.38 428 CYS A N 1
ATOM 3193 C CA . CYS A 1 428 ? 8.860 -7.033 -14.328 1.00 76.38 428 CYS A CA 1
ATOM 3194 C C . CYS A 1 428 ? 9.092 -7.349 -12.843 1.00 76.38 428 CYS A C 1
ATOM 3196 O O . CYS A 1 428 ? 9.885 -8.236 -12.570 1.00 76.38 428 CYS A O 1
ATOM 3198 N N . ILE A 1 429 ? 8.355 -6.736 -11.911 1.00 77.06 429 ILE A N 1
ATOM 3199 C CA . ILE A 1 429 ? 8.427 -7.045 -10.467 1.00 77.06 429 ILE A CA 1
ATOM 3200 C C . ILE A 1 429 ? 8.015 -8.501 -10.185 1.00 77.06 429 ILE A C 1
ATOM 3202 O O . ILE A 1 429 ? 8.643 -9.237 -9.422 1.00 77.06 429 ILE A O 1
ATOM 3206 N N . SER A 1 430 ? 6.935 -8.945 -10.825 1.00 75.62 430 SER A N 1
ATOM 3207 C CA . SER A 1 430 ? 6.408 -10.293 -10.614 1.00 75.62 430 SER A CA 1
ATOM 3208 C C . SER A 1 430 ? 7.364 -11.370 -11.122 1.00 75.62 430 SER A C 1
ATOM 3210 O O . SER A 1 430 ? 7.556 -12.393 -10.467 1.00 75.62 430 SER A O 1
ATOM 3212 N N . MET A 1 431 ? 7.936 -11.164 -12.310 1.00 67.38 431 MET A N 1
ATOM 3213 C CA . MET A 1 431 ? 8.702 -12.191 -13.019 1.00 67.38 431 MET A CA 1
ATOM 3214 C C . MET A 1 431 ? 10.207 -12.068 -12.940 1.00 67.38 431 MET A C 1
ATOM 3216 O O . MET A 1 431 ? 10.849 -13.083 -13.189 1.00 67.38 431 MET A O 1
ATOM 3220 N N . GLY A 1 432 ? 10.712 -10.858 -12.690 1.00 58.38 432 GLY A N 1
ATOM 3221 C CA . GLY A 1 432 ? 12.059 -10.350 -12.954 1.00 58.38 432 GLY A CA 1
ATOM 3222 C C . GLY A 1 432 ? 13.071 -11.367 -13.468 1.00 58.38 432 GLY A C 1
ATOM 3223 O O . GLY A 1 432 ? 13.372 -12.380 -12.855 1.00 58.38 432 GLY A O 1
ATOM 3224 N N . THR A 1 433 ? 13.668 -11.112 -14.617 1.00 48.91 433 THR A N 1
ATOM 3225 C CA . THR A 1 433 ? 14.839 -11.888 -15.052 1.00 48.91 433 THR A CA 1
ATOM 3226 C C . THR A 1 433 ? 16.020 -11.699 -14.095 1.00 48.91 433 THR A C 1
ATOM 3228 O O . THR A 1 433 ? 16.055 -10.712 -13.374 1.00 48.91 433 THR A O 1
ATOM 3231 N N . ILE A 1 434 ? 17.034 -12.576 -14.149 1.00 43.81 434 ILE A N 1
ATOM 3232 C CA . ILE A 1 434 ? 18.250 -12.538 -13.296 1.00 43.81 434 ILE A CA 1
ATOM 3233 C C . ILE A 1 434 ? 18.884 -11.131 -13.160 1.00 43.81 434 ILE A C 1
ATOM 3235 O O . ILE A 1 434 ? 19.540 -10.857 -12.161 1.00 43.81 434 ILE A O 1
ATOM 3239 N N . ASN A 1 435 ? 18.680 -10.249 -14.146 1.00 43.50 435 ASN A N 1
ATOM 3240 C CA . ASN A 1 435 ? 19.303 -8.928 -14.234 1.00 43.50 435 ASN A CA 1
ATOM 3241 C C . ASN A 1 435 ? 18.372 -7.737 -13.910 1.00 43.50 435 ASN A C 1
ATOM 3243 O O . ASN A 1 435 ? 18.884 -6.627 -13.816 1.00 43.50 435 ASN A O 1
ATOM 3247 N N . ASP A 1 436 ? 17.062 -7.954 -13.716 1.00 50.31 436 ASP A N 1
ATOM 3248 C CA . ASP A 1 436 ? 16.073 -6.903 -13.399 1.00 50.31 436 ASP A CA 1
ATOM 3249 C C . ASP A 1 436 ? 15.372 -7.220 -12.065 1.00 50.31 436 ASP A C 1
ATOM 3251 O O . ASP A 1 436 ? 14.388 -7.967 -12.049 1.00 50.31 436 ASP A O 1
ATOM 3255 N N . PRO A 1 437 ? 15.875 -6.691 -10.938 1.00 52.22 437 PRO A N 1
ATOM 3256 C CA . PRO A 1 437 ? 15.213 -6.825 -9.652 1.00 52.22 437 PRO A CA 1
ATOM 3257 C C . PRO A 1 437 ? 14.085 -5.790 -9.453 1.00 52.22 437 PRO A C 1
ATOM 3259 O O . PRO A 1 437 ? 14.243 -4.637 -9.866 1.00 52.22 437 PRO A O 1
ATOM 3262 N N . PRO A 1 438 ? 12.976 -6.155 -8.775 1.00 50.22 438 PRO A N 1
ATOM 3263 C CA . PRO A 1 438 ? 12.779 -7.409 -8.056 1.00 50.22 438 PRO A CA 1
ATOM 3264 C C . PRO A 1 438 ? 12.192 -8.542 -8.906 1.00 50.22 438 PRO A C 1
ATOM 3266 O O . PRO A 1 438 ? 11.266 -8.334 -9.674 1.00 50.22 438 PRO A O 1
ATOM 3269 N N . ALA A 1 439 ? 12.700 -9.759 -8.730 1.00 65.88 439 ALA A N 1
ATOM 3270 C CA . ALA A 1 439 ? 12.224 -10.978 -9.371 1.00 65.88 439 ALA A CA 1
ATOM 3271 C C . ALA A 1 439 ? 11.488 -11.886 -8.376 1.00 65.88 439 ALA A C 1
ATOM 3273 O O . ALA A 1 439 ? 12.013 -12.931 -7.972 1.00 65.88 439 ALA A O 1
ATOM 3274 N N . CYS A 1 440 ? 10.286 -11.502 -7.936 1.00 76.75 440 CYS A N 1
ATOM 3275 C CA . CYS A 1 440 ? 9.610 -12.210 -6.839 1.00 76.75 440 CYS A CA 1
ATOM 3276 C C . CYS A 1 440 ? 9.401 -13.707 -7.141 1.00 76.75 440 CYS A C 1
ATOM 3278 O O . CYS A 1 440 ? 9.675 -14.552 -6.283 1.00 76.75 440 CYS A O 1
ATOM 3280 N N . ALA A 1 441 ? 9.034 -14.059 -8.380 1.00 77.50 441 ALA A N 1
ATOM 3281 C CA . ALA A 1 441 ? 8.926 -15.454 -8.823 1.00 77.50 441 ALA A CA 1
ATOM 3282 C C . ALA A 1 441 ? 10.250 -16.242 -8.725 1.00 77.50 441 ALA A C 1
ATOM 3284 O O . ALA A 1 441 ? 10.234 -17.441 -8.456 1.00 77.50 441 ALA A O 1
ATOM 3285 N N . ASN A 1 442 ? 11.403 -15.580 -8.867 1.00 77.19 442 ASN A N 1
ATOM 3286 C CA . ASN A 1 442 ? 12.729 -16.202 -8.746 1.00 77.19 442 ASN A CA 1
ATOM 3287 C C . ASN A 1 442 ? 13.264 -16.214 -7.299 1.00 77.19 442 ASN A C 1
ATOM 3289 O O . ASN A 1 442 ? 14.439 -16.504 -7.074 1.00 77.19 442 ASN A O 1
ATOM 3293 N N . GLY A 1 443 ? 12.412 -15.929 -6.308 1.00 76.56 443 GLY A N 1
ATOM 3294 C CA . GLY A 1 443 ? 12.768 -15.981 -4.888 1.00 76.56 443 GLY A CA 1
ATOM 3295 C C . GLY A 1 443 ? 13.288 -14.663 -4.321 1.00 76.56 443 GLY A C 1
ATOM 3296 O O . GLY A 1 443 ? 13.847 -14.649 -3.222 1.00 76.56 443 GLY A O 1
ATOM 3297 N N . GLU A 1 444 ? 13.102 -13.555 -5.036 1.00 80.25 444 GLU A N 1
ATOM 3298 C CA . GLU A 1 444 ? 13.383 -12.237 -4.489 1.00 80.25 444 GLU A CA 1
ATOM 3299 C C . GLU A 1 444 ? 12.327 -11.795 -3.471 1.00 80.25 444 GLU A C 1
ATOM 3301 O O . GLU A 1 444 ? 11.168 -12.201 -3.540 1.00 80.25 444 GLU A O 1
ATOM 3306 N N . VAL A 1 445 ? 12.732 -10.966 -2.507 1.00 84.38 445 VAL A N 1
ATOM 3307 C CA . VAL A 1 445 ? 11.812 -10.418 -1.508 1.00 84.38 445 VAL A CA 1
ATOM 3308 C C . VAL A 1 445 ? 10.827 -9.477 -2.195 1.00 84.38 445 VAL A C 1
ATOM 3310 O O . VAL A 1 445 ? 11.218 -8.622 -2.987 1.00 84.38 445 VAL A O 1
ATOM 3313 N N . ALA A 1 446 ? 9.547 -9.641 -1.875 1.00 87.00 446 ALA A N 1
ATOM 3314 C CA . ALA A 1 446 ? 8.483 -8.828 -2.431 1.00 87.00 446 ALA A CA 1
ATOM 3315 C C . ALA A 1 446 ? 8.564 -7.367 -1.949 1.00 87.00 446 ALA A C 1
ATOM 3317 O O . ALA A 1 446 ? 8.701 -7.140 -0.741 1.00 87.00 446 ALA A O 1
ATOM 3318 N N . PRO A 1 447 ? 8.466 -6.378 -2.859 1.00 85.56 447 PRO A N 1
ATOM 3319 C CA . PRO A 1 447 ? 8.337 -4.984 -2.465 1.00 85.56 447 PRO A CA 1
ATOM 3320 C C . PRO A 1 447 ? 6.955 -4.743 -1.848 1.00 85.56 447 PRO A C 1
ATOM 3322 O O . PRO A 1 447 ? 5.968 -5.361 -2.247 1.00 85.56 447 PRO A O 1
ATOM 3325 N N . PHE A 1 448 ? 6.885 -3.825 -0.889 1.00 88.81 448 PHE A N 1
ATOM 3326 C CA . PHE A 1 448 ? 5.630 -3.327 -0.335 1.00 88.81 448 PHE A CA 1
ATOM 3327 C C . PHE A 1 448 ? 5.430 -1.891 -0.821 1.00 88.81 448 PHE A C 1
ATOM 3329 O O . PHE A 1 448 ? 6.337 -1.080 -0.654 1.00 88.81 448 PHE A O 1
ATOM 3336 N N . VAL A 1 449 ? 4.285 -1.616 -1.455 1.00 83.31 449 VAL A N 1
ATOM 3337 C CA . VAL A 1 449 ? 4.027 -0.365 -2.207 1.00 83.31 449 VAL A CA 1
ATOM 3338 C C . VAL A 1 449 ? 2.994 0.534 -1.500 1.00 83.31 449 VAL A C 1
ATOM 3340 O O . VAL A 1 449 ? 2.611 1.586 -1.998 1.00 83.31 449 VAL A O 1
ATOM 3343 N N . GLY A 1 450 ? 2.521 0.132 -0.314 1.00 83.56 450 GLY A N 1
ATOM 3344 C CA . GLY A 1 450 ? 1.644 0.961 0.520 1.00 83.56 450 GLY A CA 1
ATOM 3345 C C . GLY A 1 450 ? 0.153 0.947 0.151 1.00 83.56 450 GLY A C 1
ATOM 3346 O O . GLY A 1 450 ? -0.620 1.676 0.776 1.00 83.56 450 GLY A O 1
ATOM 3347 N N . HIS A 1 451 ? -0.266 0.122 -0.813 1.00 88.50 451 HIS A N 1
ATOM 3348 C CA . HIS A 1 451 ? -1.666 -0.122 -1.197 1.00 88.50 451 HIS A CA 1
ATOM 3349 C C . HIS A 1 451 ? -1.828 -1.515 -1.825 1.00 88.50 451 HIS A C 1
ATOM 3351 O O . HIS A 1 451 ? -0.843 -2.191 -2.122 1.00 88.50 451 HIS A O 1
ATOM 3357 N N . ASN A 1 452 ? -3.073 -1.963 -2.022 1.00 91.88 452 ASN A N 1
ATOM 3358 C CA . ASN A 1 452 ? -3.412 -3.288 -2.565 1.00 91.88 452 ASN A CA 1
ATOM 3359 C C . ASN A 1 452 ? -2.757 -4.436 -1.794 1.00 91.88 452 ASN A C 1
ATOM 3361 O O . ASN A 1 452 ? -2.319 -5.440 -2.365 1.00 91.88 452 ASN A O 1
ATOM 3365 N N . ALA A 1 453 ? -2.689 -4.271 -0.475 1.00 94.69 453 ALA A N 1
ATOM 3366 C CA . ALA A 1 453 ? -1.965 -5.172 0.398 1.00 94.69 453 ALA A CA 1
ATOM 3367 C C . ALA A 1 453 ? -2.808 -5.595 1.597 1.00 94.69 453 ALA A C 1
ATOM 3369 O O . ALA A 1 453 ? -3.451 -4.772 2.253 1.00 94.69 453 ALA A O 1
ATOM 3370 N N . PHE A 1 454 ? -2.747 -6.885 1.910 1.00 96.31 454 PHE A N 1
ATOM 3371 C CA . PHE A 1 454 ? -3.274 -7.435 3.151 1.00 96.31 454 PHE A CA 1
ATOM 3372 C C . PHE A 1 454 ? -2.162 -7.500 4.186 1.00 96.31 454 PHE A C 1
ATOM 3374 O O . PHE A 1 454 ? -1.104 -8.077 3.934 1.00 96.31 454 PHE A O 1
ATOM 3381 N N . LEU A 1 455 ? -2.415 -6.925 5.353 1.00 96.06 455 LEU A N 1
ATOM 3382 C CA . LEU A 1 455 ? -1.487 -6.809 6.464 1.00 96.06 455 LEU A CA 1
ATOM 3383 C C . LEU A 1 455 ? -2.037 -7.566 7.669 1.00 96.06 455 LEU A C 1
ATOM 3385 O O . LEU A 1 455 ? -3.223 -7.485 7.983 1.00 96.06 455 LEU A O 1
ATOM 3389 N N . ARG A 1 456 ? -1.172 -8.276 8.387 1.00 95.81 456 ARG A N 1
ATOM 3390 C CA . ARG A 1 456 ? -1.544 -8.928 9.644 1.00 95.81 456 ARG A CA 1
ATOM 3391 C C . ARG A 1 456 ? -1.442 -7.913 10.765 1.00 95.81 456 ARG A C 1
ATOM 3393 O O . ARG A 1 456 ? -0.338 -7.463 11.067 1.00 95.81 456 ARG A O 1
ATOM 3400 N N . TRP A 1 457 ? -2.554 -7.621 11.433 1.00 95.06 457 TRP A N 1
ATOM 3401 C CA . TRP A 1 457 ? -2.590 -6.595 12.475 1.00 95.06 457 TRP A CA 1
ATOM 3402 C C . TRP A 1 457 ? -1.584 -6.868 13.598 1.00 95.06 457 TRP A C 1
ATOM 3404 O O . TRP A 1 457 ? -0.783 -6.003 13.938 1.00 95.06 457 TRP A O 1
ATOM 3414 N N . ARG A 1 458 ? -1.513 -8.116 14.072 1.00 94.00 458 ARG A N 1
ATOM 3415 C CA . ARG A 1 458 ? -0.537 -8.529 15.092 1.00 94.00 458 ARG A CA 1
ATOM 3416 C C . ARG A 1 458 ? 0.920 -8.316 14.665 1.00 94.00 458 ARG A C 1
ATOM 3418 O O . ARG A 1 458 ? 1.732 -7.894 15.473 1.00 94.00 458 ARG A O 1
ATOM 3425 N N . ALA A 1 459 ? 1.249 -8.558 13.395 1.00 94.56 459 ALA A N 1
ATOM 3426 C CA . ALA A 1 459 ? 2.608 -8.333 12.902 1.00 94.56 459 ALA A CA 1
ATOM 3427 C C . ALA A 1 459 ? 2.947 -6.834 12.836 1.00 94.56 459 ALA A C 1
ATOM 3429 O O . ALA A 1 459 ? 4.086 -6.454 13.091 1.00 94.56 459 ALA A O 1
ATOM 3430 N N . LEU A 1 460 ? 1.961 -5.982 12.526 1.00 93.62 460 LEU A N 1
ATOM 3431 C CA . LEU A 1 460 ? 2.130 -4.527 12.571 1.00 93.62 460 LEU A CA 1
ATOM 3432 C C . LEU A 1 460 ? 2.347 -4.023 14.001 1.00 93.62 460 LEU A C 1
ATOM 3434 O O . LEU A 1 460 ? 3.184 -3.148 14.199 1.00 93.62 460 LEU A O 1
ATOM 3438 N N . GLN A 1 461 ? 1.637 -4.592 14.980 1.00 92.62 461 GLN A N 1
ATOM 3439 C CA . GLN A 1 461 ? 1.834 -4.296 16.403 1.00 92.62 461 GLN A CA 1
ATOM 3440 C C . GLN A 1 461 ? 3.229 -4.727 16.875 1.00 92.62 461 GLN A C 1
ATOM 3442 O O . GLN A 1 461 ? 3.930 -3.941 17.498 1.00 92.62 461 GLN A O 1
ATOM 3447 N N . ASP A 1 462 ? 3.689 -5.924 16.500 1.00 92.56 462 ASP A N 1
ATOM 3448 C CA . ASP A 1 462 ? 5.040 -6.398 16.843 1.00 92.56 462 ASP A CA 1
ATOM 3449 C C . ASP A 1 462 ? 6.156 -5.544 16.211 1.00 92.56 462 ASP A C 1
ATOM 3451 O O . ASP A 1 462 ? 7.274 -5.486 16.722 1.00 92.56 462 ASP A O 1
ATOM 3455 N N . ALA A 1 463 ? 5.873 -4.909 15.071 1.00 90.81 463 ALA A N 1
ATOM 3456 C CA . ALA A 1 463 ? 6.794 -4.013 14.379 1.00 90.81 463 ALA A CA 1
ATOM 3457 C C . ALA A 1 463 ? 6.611 -2.536 14.760 1.00 90.81 463 ALA A C 1
ATOM 3459 O O . ALA A 1 463 ? 7.316 -1.690 14.198 1.00 90.81 463 ALA A O 1
ATOM 3460 N N . ALA A 1 464 ? 5.684 -2.207 15.666 1.00 91.38 464 ALA A N 1
ATOM 3461 C CA . ALA A 1 464 ? 5.456 -0.844 16.127 1.00 91.38 464 ALA A CA 1
ATOM 3462 C C . ALA A 1 464 ? 6.722 -0.263 16.770 1.00 91.38 464 ALA A C 1
ATOM 3464 O O . ALA A 1 464 ? 7.581 -0.980 17.292 1.00 91.38 464 ALA A O 1
ATOM 3465 N N . PHE A 1 465 ? 6.873 1.056 16.697 1.00 89.12 465 PHE A N 1
ATOM 3466 C CA . PHE A 1 465 ? 8.035 1.736 17.255 1.00 89.12 465 PHE A CA 1
ATOM 3467 C C . PHE A 1 465 ? 7.618 3.006 17.982 1.00 89.12 465 PHE A C 1
ATOM 3469 O O . PHE A 1 465 ? 6.603 3.621 17.669 1.00 89.12 465 PHE A O 1
ATOM 3476 N N . VAL A 1 466 ? 8.434 3.412 18.949 1.00 87.19 466 VAL A N 1
ATOM 3477 C CA . VAL A 1 466 ? 8.268 4.691 19.636 1.00 87.19 466 VAL A CA 1
ATOM 3478 C C . VAL A 1 466 ? 8.954 5.768 18.806 1.00 87.19 466 VAL A C 1
ATOM 3480 O O . VAL A 1 466 ? 10.168 5.703 18.588 1.00 87.19 466 VAL A O 1
ATOM 3483 N N . ASP A 1 467 ? 8.183 6.733 18.315 1.00 82.94 467 ASP A N 1
ATOM 3484 C CA . ASP A 1 467 ? 8.714 7.832 17.516 1.00 82.94 467 ASP A CA 1
ATOM 3485 C C . ASP A 1 467 ? 9.553 8.768 18.409 1.00 82.94 467 ASP A C 1
ATOM 3487 O O . ASP A 1 467 ? 9.046 9.290 19.405 1.00 82.94 467 ASP A O 1
ATOM 3491 N N . PRO A 1 468 ? 10.842 9.005 18.093 1.00 78.75 468 PRO A N 1
ATOM 3492 C CA . PRO A 1 468 ? 11.692 9.894 18.882 1.00 78.75 468 PRO A CA 1
ATOM 3493 C C . PRO A 1 468 ? 11.191 11.343 18.962 1.00 78.75 468 PRO A C 1
ATOM 3495 O O . PRO A 1 468 ? 11.636 12.077 19.844 1.00 78.75 468 PRO A O 1
ATOM 3498 N N . ALA A 1 469 ? 10.333 11.779 18.032 1.00 76.31 469 ALA A N 1
ATOM 3499 C CA . ALA A 1 469 ? 9.856 13.158 17.975 1.00 76.31 469 ALA A CA 1
ATOM 3500 C C . ALA A 1 469 ? 8.806 13.481 19.049 1.00 76.31 469 ALA A C 1
ATOM 3502 O O . ALA A 1 469 ? 8.813 14.588 19.586 1.00 76.31 469 ALA A O 1
ATOM 3503 N N . ASP A 1 470 ? 7.912 12.539 19.357 1.00 78.38 470 ASP A N 1
ATOM 3504 C CA . ASP A 1 470 ? 6.803 12.740 20.300 1.00 78.38 470 ASP A CA 1
ATOM 3505 C C . ASP A 1 470 ? 6.730 11.689 21.418 1.00 78.38 470 ASP A C 1
ATOM 3507 O O . ASP A 1 470 ? 5.918 11.827 22.332 1.00 78.38 470 ASP A O 1
ATOM 3511 N N . GLY A 1 471 ? 7.584 10.662 21.379 1.00 81.19 471 GLY A N 1
ATOM 3512 C CA . GLY A 1 471 ? 7.614 9.586 22.364 1.00 81.19 471 GLY A CA 1
ATOM 3513 C C . GLY A 1 471 ? 6.388 8.673 22.319 1.00 81.19 471 GLY A C 1
ATOM 3514 O O . GLY A 1 471 ? 6.187 7.903 23.259 1.00 81.19 471 GLY A O 1
ATOM 3515 N N . LYS A 1 472 ? 5.563 8.748 21.266 1.00 83.38 472 LYS A N 1
ATOM 3516 C CA . LYS A 1 472 ? 4.360 7.921 21.118 1.00 83.38 472 LYS A CA 1
ATOM 3517 C C . LYS A 1 472 ? 4.654 6.682 20.283 1.00 83.38 472 LYS A C 1
ATOM 3519 O O . LYS A 1 472 ? 5.464 6.707 19.357 1.00 83.38 472 LYS A O 1
ATOM 3524 N N . GLU A 1 473 ? 3.971 5.591 20.607 1.00 86.94 473 GLU A N 1
ATOM 3525 C CA . GLU A 1 473 ? 4.001 4.378 19.796 1.00 86.94 473 GLU A CA 1
ATOM 3526 C C . GLU A 1 473 ? 3.233 4.603 18.487 1.00 86.94 473 GLU A C 1
ATOM 3528 O O . GLU A 1 473 ? 2.085 5.054 18.490 1.00 86.94 473 GLU A O 1
ATOM 3533 N N . LYS A 1 474 ? 3.882 4.312 17.358 1.00 89.38 474 LYS A N 1
ATOM 3534 C CA . LYS A 1 474 ? 3.328 4.477 16.013 1.00 89.38 474 LYS A CA 1
ATOM 3535 C C . LYS A 1 474 ? 3.556 3.230 15.172 1.00 89.38 474 LYS A C 1
ATOM 3537 O O . LYS A 1 474 ? 4.553 2.519 15.305 1.00 89.38 474 LYS A O 1
ATOM 3542 N N . ILE A 1 475 ? 2.622 3.009 14.250 1.00 91.06 475 ILE A N 1
ATOM 3543 C CA . ILE A 1 475 ? 2.688 1.922 13.273 1.00 91.06 475 ILE A CA 1
ATOM 3544 C C . ILE A 1 475 ? 3.465 2.396 12.040 1.00 91.06 475 ILE A C 1
ATOM 3546 O O . ILE A 1 475 ? 4.452 1.775 11.639 1.00 91.06 475 ILE A O 1
ATOM 3550 N N . TRP A 1 476 ? 3.071 3.533 11.467 1.00 90.38 476 TRP A N 1
ATOM 3551 C CA . TRP A 1 476 ? 3.673 4.113 10.266 1.00 90.38 476 TRP A CA 1
ATOM 3552 C C . TRP A 1 476 ? 4.708 5.185 10.607 1.00 90.38 476 TRP A C 1
ATOM 3554 O O . TRP A 1 476 ? 4.488 5.994 11.509 1.00 90.38 476 TRP A O 1
ATOM 3564 N N . SER A 1 477 ? 5.814 5.237 9.859 1.00 86.12 477 SER A N 1
ATOM 3565 C CA . SER A 1 477 ? 6.759 6.353 9.979 1.00 86.12 477 SER A CA 1
ATOM 3566 C C . SER A 1 477 ? 6.159 7.619 9.376 1.00 86.12 477 SER A C 1
ATOM 3568 O O . SER A 1 477 ? 5.800 7.646 8.206 1.00 86.12 477 SER A O 1
ATOM 3570 N N . GLU A 1 478 ? 6.042 8.678 10.178 1.00 83.81 478 GLU A N 1
ATOM 3571 C CA . GLU A 1 478 ? 5.550 9.984 9.713 1.00 83.81 478 GLU A CA 1
ATOM 3572 C C . GLU A 1 478 ? 6.682 10.878 9.204 1.00 83.81 478 GLU A C 1
ATOM 3574 O O . GLU A 1 478 ? 6.454 11.785 8.402 1.00 83.81 478 GLU A O 1
ATOM 3579 N N . SER A 1 479 ? 7.902 10.630 9.680 1.00 76.75 479 SER A N 1
ATOM 3580 C CA . SER A 1 479 ? 9.084 11.417 9.329 1.00 76.75 479 SER A CA 1
ATOM 3581 C C . SER A 1 479 ? 9.588 11.104 7.923 1.00 76.75 479 SER A C 1
ATOM 3583 O O . SER A 1 479 ? 10.174 11.977 7.286 1.00 76.75 479 SER A O 1
ATOM 3585 N N . ASN A 1 480 ? 9.343 9.880 7.450 1.00 74.38 480 ASN A N 1
ATOM 3586 C CA . ASN A 1 480 ? 9.817 9.393 6.164 1.00 74.38 480 ASN A CA 1
ATOM 3587 C C . ASN A 1 480 ? 8.751 9.488 5.075 1.00 74.38 480 ASN A C 1
ATOM 3589 O O . ASN A 1 480 ? 7.562 9.318 5.330 1.00 74.38 480 ASN A O 1
ATOM 3593 N N . VAL A 1 481 ? 9.207 9.726 3.849 1.00 72.75 481 VAL A N 1
ATOM 3594 C CA . VAL A 1 481 ? 8.374 9.707 2.634 1.00 72.75 481 VAL A CA 1
ATOM 3595 C C . VAL A 1 481 ? 8.123 8.285 2.124 1.00 72.75 481 VAL A C 1
ATOM 3597 O O . VAL A 1 481 ? 7.166 8.066 1.396 1.00 72.75 481 VAL A O 1
ATOM 3600 N N . SER A 1 482 ? 8.988 7.343 2.501 1.00 77.69 482 SER A N 1
ATOM 3601 C CA . SER A 1 482 ? 8.899 5.922 2.148 1.00 77.69 482 SER A CA 1
ATOM 3602 C C . SER A 1 482 ? 8.425 5.106 3.360 1.00 77.69 482 SER A C 1
ATOM 3604 O O . SER A 1 482 ? 9.173 4.276 3.893 1.00 77.69 482 SER A O 1
ATOM 3606 N N . GLU A 1 483 ? 7.231 5.410 3.886 1.00 83.31 483 GLU A N 1
ATOM 3607 C CA . GLU A 1 483 ? 6.696 4.760 5.094 1.00 83.31 483 GLU A CA 1
ATOM 3608 C C . GLU A 1 483 ? 6.431 3.259 4.909 1.00 83.31 483 GLU A C 1
ATOM 3610 O O . GLU A 1 483 ? 6.540 2.477 5.857 1.00 83.31 483 GLU A O 1
ATOM 3615 N N . ASP A 1 484 ? 6.101 2.867 3.683 1.00 86.12 484 ASP A N 1
ATOM 3616 C CA . ASP A 1 484 ? 5.891 1.497 3.234 1.00 86.12 484 ASP A CA 1
ATOM 3617 C C . ASP A 1 484 ? 7.195 0.698 3.303 1.00 86.12 484 ASP A C 1
ATOM 3619 O O . ASP A 1 484 ? 7.267 -0.360 3.933 1.00 86.12 484 ASP A O 1
ATOM 3623 N N . PHE A 1 485 ? 8.271 1.244 2.748 1.00 81.62 485 PHE A N 1
ATOM 3624 C CA . PHE A 1 485 ? 9.580 0.618 2.786 1.00 81.62 485 PHE A CA 1
ATOM 3625 C C . PHE A 1 485 ? 10.100 0.469 4.221 1.00 81.62 485 PHE A C 1
ATOM 3627 O O . PHE A 1 485 ? 10.600 -0.597 4.590 1.00 81.62 485 PHE A O 1
ATOM 3634 N N . ASP A 1 486 ? 9.954 1.506 5.052 1.00 85.56 486 ASP A N 1
ATOM 3635 C CA . ASP A 1 486 ? 10.341 1.447 6.465 1.00 85.56 486 ASP A CA 1
ATOM 3636 C C . ASP A 1 486 ? 9.570 0.348 7.222 1.00 85.56 486 ASP A C 1
ATOM 3638 O O . ASP A 1 486 ? 10.178 -0.457 7.935 1.00 85.56 486 ASP A O 1
ATOM 3642 N N . MET A 1 487 ? 8.254 0.249 7.001 1.00 89.50 487 MET A N 1
ATOM 3643 C CA . MET A 1 487 ? 7.421 -0.823 7.555 1.00 89.50 487 MET A CA 1
ATOM 3644 C C . MET A 1 487 ? 7.907 -2.209 7.115 1.00 89.50 487 MET A C 1
ATOM 3646 O O . MET A 1 487 ? 8.087 -3.105 7.945 1.00 89.50 487 MET A O 1
ATOM 3650 N N . ALA A 1 488 ? 8.168 -2.391 5.819 1.00 88.81 488 ALA A N 1
ATOM 3651 C CA . ALA A 1 488 ? 8.660 -3.652 5.276 1.00 88.81 488 ALA A CA 1
ATOM 3652 C C . ALA A 1 488 ? 9.997 -4.068 5.911 1.00 88.81 488 ALA A C 1
ATOM 3654 O O . ALA A 1 488 ? 10.179 -5.232 6.284 1.00 88.81 488 ALA A O 1
ATOM 3655 N N . LEU A 1 489 ? 10.922 -3.118 6.081 1.00 85.25 489 LEU A N 1
ATOM 3656 C CA . LEU A 1 489 ? 12.200 -3.363 6.746 1.00 85.25 489 LEU A CA 1
ATOM 3657 C C . LEU A 1 489 ? 12.033 -3.774 8.209 1.00 85.25 489 LEU A C 1
ATOM 3659 O O . LEU A 1 489 ? 12.710 -4.708 8.648 1.00 85.25 489 LEU A O 1
ATOM 3663 N N . ARG A 1 490 ? 11.149 -3.106 8.957 1.00 88.94 490 ARG A N 1
ATOM 3664 C CA . ARG A 1 490 ? 10.879 -3.452 10.361 1.00 88.94 490 ARG A CA 1
ATOM 3665 C C . ARG A 1 490 ? 10.292 -4.852 10.490 1.00 88.94 490 ARG A C 1
ATOM 3667 O O . ARG A 1 490 ? 10.806 -5.647 11.272 1.00 88.94 490 ARG A O 1
ATOM 3674 N N . LEU A 1 491 ? 9.309 -5.195 9.660 1.00 91.31 491 LEU A N 1
ATOM 3675 C CA . LEU A 1 491 ? 8.707 -6.530 9.646 1.00 91.31 491 LEU A CA 1
ATOM 3676 C C . LEU A 1 491 ? 9.732 -7.625 9.333 1.00 91.31 491 LEU A C 1
ATOM 3678 O O . LEU A 1 491 ? 9.790 -8.636 10.035 1.00 91.31 491 LEU A O 1
ATOM 3682 N N . MET A 1 492 ? 10.588 -7.411 8.332 1.00 87.00 492 MET A N 1
ATOM 3683 C CA . MET A 1 492 ? 11.684 -8.340 8.036 1.00 87.00 492 MET A CA 1
ATOM 3684 C C . MET A 1 492 ? 12.703 -8.426 9.177 1.00 87.00 492 MET A C 1
ATOM 3686 O O . MET A 1 492 ? 13.228 -9.507 9.443 1.00 87.00 492 MET A O 1
ATOM 3690 N N . GLY A 1 493 ? 12.966 -7.314 9.870 1.00 83.94 493 GLY A N 1
ATOM 3691 C CA . GLY A 1 493 ? 13.792 -7.276 11.078 1.00 83.94 493 GLY A CA 1
ATOM 3692 C C . GLY A 1 493 ? 13.228 -8.136 12.213 1.00 83.94 493 GLY A C 1
ATOM 3693 O O . GLY A 1 493 ? 13.997 -8.811 12.895 1.00 83.94 493 GLY A O 1
ATOM 3694 N N . CYS A 1 494 ? 11.900 -8.185 12.348 1.00 88.62 494 CYS A N 1
ATOM 3695 C CA . CYS A 1 494 ? 11.183 -9.056 13.284 1.00 88.62 494 CYS A CA 1
ATOM 3696 C C . CYS A 1 494 ? 11.034 -10.512 12.789 1.00 88.62 494 CYS A C 1
ATOM 3698 O O . CYS A 1 494 ? 10.452 -11.341 13.483 1.00 88.62 494 CYS A O 1
ATOM 3700 N N . GLY A 1 495 ? 11.563 -10.852 11.606 1.00 88.50 495 GLY A N 1
ATOM 3701 C CA . GLY A 1 495 ? 11.529 -12.209 11.047 1.00 88.50 495 GLY A CA 1
ATOM 3702 C C . GLY A 1 495 ? 10.266 -12.558 10.252 1.00 88.50 495 GLY A C 1
ATOM 3703 O O . GLY A 1 495 ? 10.107 -13.711 9.841 1.00 88.50 495 GLY A O 1
ATOM 3704 N N . TYR A 1 496 ? 9.388 -11.586 9.994 1.00 93.00 496 TYR A N 1
ATOM 3705 C CA . TYR A 1 496 ? 8.198 -11.782 9.171 1.00 93.00 496 TYR A CA 1
ATOM 3706 C C . TYR A 1 496 ? 8.510 -11.808 7.669 1.00 93.00 496 TYR A C 1
ATOM 3708 O O . TYR A 1 496 ? 9.530 -11.296 7.199 1.00 93.00 496 TYR A O 1
ATOM 3716 N N . ILE A 1 497 ? 7.605 -12.416 6.898 1.00 92.06 497 ILE A N 1
ATOM 3717 C CA . ILE A 1 497 ? 7.725 -12.569 5.444 1.00 92.06 497 ILE A CA 1
ATOM 3718 C C . ILE A 1 497 ? 6.705 -11.673 4.732 1.00 92.06 497 ILE A C 1
ATOM 3720 O O . ILE A 1 497 ? 5.546 -11.582 5.143 1.00 92.06 497 ILE A O 1
ATOM 3724 N N . ILE A 1 498 ? 7.147 -11.064 3.632 1.00 92.56 498 ILE A N 1
ATOM 3725 C CA . ILE A 1 498 ? 6.327 -10.301 2.686 1.00 92.56 498 ILE A CA 1
ATOM 3726 C C . ILE A 1 498 ? 6.217 -11.125 1.404 1.00 92.56 498 ILE A C 1
ATOM 3728 O O . ILE A 1 498 ? 7.231 -11.630 0.911 1.00 92.56 498 ILE A O 1
ATOM 3732 N N . ARG A 1 499 ? 5.001 -11.299 0.884 1.00 92.12 499 ARG A N 1
ATOM 3733 C CA . ARG A 1 499 ? 4.732 -12.073 -0.333 1.00 92.12 499 ARG A CA 1
ATOM 3734 C C . ARG A 1 499 ? 4.126 -11.221 -1.427 1.00 92.12 499 ARG A C 1
ATOM 3736 O O . ARG A 1 499 ? 3.280 -10.379 -1.154 1.00 92.12 499 ARG A O 1
ATOM 3743 N N . TRP A 1 500 ? 4.519 -11.518 -2.657 1.00 92.00 500 TRP A N 1
ATOM 3744 C CA . TRP A 1 500 ? 3.924 -10.968 -3.864 1.00 92.00 500 TRP A CA 1
ATOM 3745 C C . TRP A 1 500 ? 2.916 -11.956 -4.453 1.00 92.00 500 TRP A C 1
ATOM 3747 O O . TRP A 1 500 ? 3.274 -13.095 -4.758 1.00 92.00 500 TRP A O 1
ATOM 3757 N N . ALA A 1 501 ? 1.663 -11.540 -4.607 1.00 90.75 501 ALA A N 1
ATOM 3758 C CA . ALA A 1 501 ? 0.557 -12.379 -5.045 1.00 90.75 501 ALA A CA 1
ATOM 3759 C C . ALA A 1 501 ? 0.070 -12.006 -6.451 1.00 90.75 501 ALA A C 1
ATOM 3761 O O . ALA A 1 501 ? -0.392 -10.889 -6.692 1.00 90.75 501 ALA A O 1
ATOM 3762 N N . THR A 1 502 ? 0.096 -12.982 -7.359 1.00 88.56 502 THR A N 1
ATOM 3763 C CA . THR A 1 502 ? -0.352 -12.845 -8.761 1.00 88.56 502 THR A CA 1
ATOM 3764 C C . THR A 1 502 ? -1.611 -13.651 -9.069 1.00 88.56 502 THR A C 1
ATOM 3766 O O . THR A 1 502 ? -2.230 -13.457 -10.113 1.00 88.56 502 THR A O 1
ATOM 3769 N N . TYR A 1 503 ? -2.058 -14.500 -8.140 1.00 87.06 503 TYR A N 1
ATOM 3770 C CA . TYR A 1 503 ? -3.254 -15.333 -8.307 1.00 87.06 503 TYR A CA 1
ATOM 3771 C C . TYR A 1 503 ? -4.564 -14.546 -8.460 1.00 87.06 503 TYR A C 1
ATOM 3773 O O . TYR A 1 503 ? -5.594 -15.126 -8.797 1.00 87.06 503 TYR A O 1
ATOM 3781 N N . SER A 1 504 ? -4.552 -13.236 -8.207 1.00 84.06 504 SER A N 1
ATOM 3782 C CA . SER A 1 504 ? -5.687 -12.347 -8.475 1.00 84.06 504 SER A CA 1
ATOM 3783 C C . SER A 1 504 ? -5.841 -11.999 -9.959 1.00 84.06 504 SER A C 1
ATOM 3785 O O . SER A 1 504 ? -6.825 -11.353 -10.303 1.00 84.06 504 SER A O 1
ATOM 3787 N N . GLU A 1 505 ? -4.892 -12.393 -10.819 1.00 81.06 505 GLU A N 1
ATOM 3788 C CA . GLU A 1 505 ? -4.950 -12.250 -12.285 1.00 81.06 505 GLU A CA 1
ATOM 3789 C C . GLU A 1 505 ? -5.265 -10.813 -12.756 1.00 81.06 505 GLU A C 1
ATOM 3791 O O . GLU A 1 505 ? -6.011 -10.601 -13.706 1.00 81.06 505 GLU A O 1
ATOM 3796 N N . GLY A 1 506 ? -4.721 -9.800 -12.068 1.00 76.06 506 GLY A N 1
ATOM 3797 C CA . GLY A 1 506 ? -4.994 -8.388 -12.376 1.00 76.06 506 GLY A CA 1
ATOM 3798 C C . GLY A 1 506 ? -6.372 -7.889 -11.934 1.00 76.06 506 GLY A C 1
ATOM 3799 O O . GLY A 1 506 ? -6.815 -6.830 -12.363 1.00 76.06 506 GLY A O 1
ATOM 3800 N N . GLY A 1 507 ? -7.068 -8.622 -11.062 1.00 82.19 507 GLY A N 1
ATOM 3801 C CA . GLY A 1 507 ? -8.341 -8.178 -10.493 1.00 82.19 507 GLY A CA 1
ATOM 3802 C C . GLY A 1 507 ? -8.227 -6.940 -9.595 1.00 82.19 507 GLY A C 1
ATOM 3803 O O . GLY A 1 507 ? -9.230 -6.265 -9.382 1.00 82.19 507 GLY A O 1
ATOM 3804 N N . PHE A 1 508 ? -7.026 -6.638 -9.086 1.00 86.75 508 PHE A N 1
ATOM 3805 C CA . PHE A 1 508 ? -6.716 -5.358 -8.450 1.00 86.75 508 PHE A CA 1
ATOM 3806 C C . PHE A 1 508 ? -6.382 -4.338 -9.533 1.00 86.75 508 PHE A C 1
ATOM 3808 O O . PHE A 1 508 ? -5.366 -4.479 -10.217 1.00 86.75 508 PHE A O 1
ATOM 3815 N N . LYS A 1 509 ? -7.247 -3.334 -9.683 1.00 85.44 509 LYS A N 1
ATOM 3816 C CA . LYS A 1 509 ? -7.102 -2.278 -10.686 1.00 85.44 509 LYS A CA 1
ATOM 3817 C C . LYS A 1 509 ? -6.872 -0.942 -10.010 1.00 85.44 509 LYS A C 1
ATOM 3819 O O . LYS A 1 509 ? -7.714 -0.508 -9.230 1.00 85.44 509 LYS A O 1
ATOM 3824 N N . GLU A 1 510 ? -5.757 -0.307 -10.339 1.00 81.31 510 GLU A N 1
ATOM 3825 C CA . GLU A 1 510 ? -5.363 1.010 -9.828 1.00 81.31 510 GLU A CA 1
ATOM 3826 C C . GLU A 1 510 ? -5.641 2.091 -10.879 1.00 81.31 510 GLU A C 1
ATOM 3828 O O . GLU A 1 510 ? -5.491 1.837 -12.081 1.00 81.31 510 GLU A O 1
ATOM 3833 N N . GLY A 1 511 ? -6.039 3.284 -10.437 1.00 74.56 511 GLY A N 1
ATOM 3834 C CA . GLY A 1 511 ? -6.120 4.461 -11.294 1.00 74.56 511 GLY A CA 1
ATOM 3835 C C . GLY A 1 511 ? -4.738 4.906 -11.781 1.00 74.56 511 GLY A C 1
ATOM 3836 O O . GLY A 1 511 ? -3.737 4.815 -11.071 1.00 74.56 511 GLY A O 1
ATOM 3837 N N . VAL A 1 512 ? -4.664 5.399 -13.016 1.00 76.19 512 VAL A N 1
ATOM 3838 C CA . VAL A 1 512 ? -3.452 6.047 -13.538 1.00 76.19 512 VAL A CA 1
ATOM 3839 C C . VAL A 1 512 ? -3.566 7.557 -13.520 1.00 76.19 512 VAL A C 1
ATOM 3841 O O . VAL A 1 512 ? -4.651 8.130 -13.607 1.00 76.19 512 VAL A O 1
ATOM 3844 N N . SER A 1 513 ? -2.404 8.203 -13.449 1.00 78.75 513 SER A N 1
ATOM 3845 C CA . SER A 1 513 ? -2.274 9.645 -13.599 1.00 78.75 513 SER A CA 1
ATOM 3846 C C . SER A 1 513 ? -2.868 10.088 -14.938 1.00 78.75 513 SER A C 1
ATOM 3848 O O . SER A 1 513 ? -2.425 9.658 -16.005 1.00 78.75 513 SER A O 1
ATOM 3850 N N . LEU A 1 514 ? -3.862 10.974 -14.879 1.00 76.50 514 LEU A N 1
ATOM 3851 C CA . LEU A 1 514 ? -4.522 11.516 -16.069 1.00 76.50 514 LEU A CA 1
ATOM 3852 C C . LEU A 1 514 ? -3.704 12.649 -16.706 1.00 76.50 514 LEU A C 1
ATOM 3854 O O . LEU A 1 514 ? -3.789 12.877 -17.911 1.00 76.50 514 LEU A O 1
ATOM 3858 N N . SER A 1 515 ? -2.885 13.351 -15.915 1.00 80.44 515 SER A N 1
ATOM 3859 C CA . SER A 1 515 ? -2.064 14.470 -16.379 1.00 80.44 515 SER A CA 1
ATOM 3860 C C . SER A 1 515 ? -0.564 14.236 -16.179 1.00 80.44 515 SER A C 1
ATOM 3862 O O . SER A 1 515 ? -0.129 13.461 -15.324 1.00 80.44 515 SER A O 1
ATOM 3864 N N . VAL A 1 516 ? 0.241 14.947 -16.974 1.00 85.69 516 VAL A N 1
ATOM 3865 C CA . VAL A 1 516 ? 1.707 14.949 -16.854 1.00 85.69 516 VAL A CA 1
ATOM 3866 C C . VAL A 1 516 ? 2.143 15.552 -15.520 1.00 85.69 516 VAL A C 1
ATOM 3868 O O . VAL A 1 516 ? 3.107 15.076 -14.928 1.00 85.69 516 VAL A O 1
ATOM 3871 N N . ASP A 1 517 ? 1.431 16.570 -15.033 1.00 84.88 517 ASP A N 1
ATOM 3872 C CA . ASP A 1 517 ? 1.740 17.223 -13.761 1.00 84.88 517 ASP A CA 1
ATOM 3873 C C . ASP A 1 517 ? 1.515 16.275 -12.577 1.00 84.88 517 ASP A C 1
ATOM 3875 O O . ASP A 1 517 ? 2.340 16.220 -11.662 1.00 84.88 517 ASP A O 1
ATOM 3879 N N . ASP A 1 518 ? 0.442 15.479 -12.604 1.00 81.12 518 ASP A N 1
ATOM 3880 C CA . ASP A 1 518 ? 0.181 14.460 -11.580 1.00 81.12 518 ASP A CA 1
ATOM 3881 C C . ASP A 1 518 ? 1.284 13.397 -11.564 1.00 81.12 518 ASP A C 1
ATOM 3883 O O . ASP A 1 518 ? 1.806 13.052 -10.499 1.00 81.12 518 ASP A O 1
ATOM 3887 N N . GLU A 1 519 ? 1.702 12.937 -12.747 1.00 84.25 519 GLU A N 1
ATOM 3888 C CA . GLU A 1 519 ? 2.779 11.956 -12.880 1.00 84.25 519 GLU A CA 1
ATOM 3889 C C . GLU A 1 519 ? 4.127 12.535 -12.427 1.00 84.25 519 GLU A C 1
ATOM 3891 O O . GLU A 1 519 ? 4.851 11.902 -11.659 1.00 84.25 519 GLU A O 1
ATOM 3896 N N . LEU A 1 520 ? 4.451 13.774 -12.805 1.00 85.44 520 LEU A N 1
ATOM 3897 C CA . LEU A 1 520 ? 5.671 14.450 -12.362 1.00 85.44 520 LEU A CA 1
ATOM 3898 C C . LEU A 1 520 ? 5.708 14.585 -10.834 1.00 85.44 520 LEU A C 1
ATOM 3900 O O . LEU A 1 520 ? 6.728 14.284 -10.209 1.00 85.44 520 LEU A O 1
ATOM 3904 N N . ASN A 1 521 ? 4.586 14.970 -10.222 1.00 83.56 521 ASN A N 1
ATOM 3905 C CA . ASN A 1 521 ? 4.452 15.040 -8.769 1.00 83.56 521 ASN A CA 1
ATOM 3906 C C . ASN A 1 521 ? 4.633 13.661 -8.113 1.00 83.56 521 ASN A C 1
ATOM 3908 O O . ASN A 1 521 ? 5.236 13.566 -7.041 1.00 83.56 521 ASN A O 1
ATOM 3912 N N . ARG A 1 522 ? 4.145 12.582 -8.738 1.00 81.38 522 ARG A N 1
ATOM 3913 C CA . ARG A 1 522 ? 4.323 11.197 -8.267 1.00 81.38 522 ARG A CA 1
ATOM 3914 C C . ARG A 1 522 ? 5.799 10.778 -8.316 1.00 81.38 522 ARG A C 1
ATOM 3916 O O . ARG A 1 522 ? 6.351 10.354 -7.300 1.00 81.38 522 ARG A O 1
ATOM 3923 N N . TRP A 1 523 ? 6.482 11.007 -9.437 1.00 83.44 523 TRP A N 1
ATOM 3924 C CA . TRP A 1 523 ? 7.917 10.725 -9.590 1.00 83.44 523 TRP A CA 1
ATOM 3925 C C . TRP A 1 523 ? 8.801 11.566 -8.667 1.00 83.44 523 TRP A C 1
ATOM 3927 O O . TRP A 1 523 ? 9.813 11.080 -8.149 1.00 83.44 523 TRP A O 1
ATOM 3937 N N . GLN A 1 524 ? 8.422 12.819 -8.415 1.00 85.94 524 GLN A N 1
ATOM 3938 C CA . GLN A 1 524 ? 9.123 13.676 -7.465 1.00 85.94 524 GLN A CA 1
ATOM 3939 C C . GLN A 1 524 ? 9.067 13.095 -6.047 1.00 85.94 524 GLN A C 1
ATOM 3941 O O . GLN A 1 524 ? 10.081 13.090 -5.351 1.00 85.94 524 GLN A O 1
ATOM 3946 N N . LYS A 1 525 ? 7.919 12.550 -5.625 1.00 82.44 525 LYS A N 1
ATOM 3947 C CA . LYS A 1 525 ? 7.790 11.879 -4.320 1.00 82.44 525 LYS A CA 1
ATOM 3948 C C . LYS A 1 525 ? 8.692 10.653 -4.229 1.00 82.44 525 LYS A C 1
ATOM 3950 O O . LYS A 1 525 ? 9.425 10.520 -3.254 1.00 82.44 525 LYS A O 1
ATOM 3955 N N . TYR A 1 526 ? 8.694 9.807 -5.259 1.00 82.69 526 TYR A N 1
ATOM 3956 C CA . TYR A 1 526 ? 9.511 8.590 -5.287 1.00 82.69 526 TYR A CA 1
ATOM 3957 C C . TYR A 1 526 ? 11.011 8.883 -5.281 1.00 82.69 526 TYR A C 1
ATOM 3959 O O . TYR A 1 526 ? 11.755 8.317 -4.483 1.00 82.69 526 TYR A O 1
ATOM 3967 N N . SER A 1 527 ? 11.458 9.818 -6.120 1.00 84.31 527 SER A N 1
ATOM 3968 C CA . SER A 1 527 ? 12.866 10.230 -6.165 1.00 84.31 527 SER A CA 1
ATOM 3969 C C . SER A 1 527 ? 13.318 10.897 -4.863 1.00 84.31 527 SER A C 1
ATOM 3971 O O . SER A 1 527 ? 14.434 10.650 -4.393 1.00 84.31 527 SER A O 1
ATOM 3973 N N . TYR A 1 528 ? 12.447 11.696 -4.244 1.00 86.38 528 TYR A N 1
ATOM 3974 C CA . TYR A 1 528 ? 12.718 12.299 -2.945 1.00 86.38 528 TYR A CA 1
ATOM 3975 C C . TYR A 1 528 ? 12.810 11.245 -1.836 1.00 86.38 528 TYR A C 1
ATOM 3977 O O . TYR A 1 528 ? 13.797 11.238 -1.104 1.00 86.38 528 TYR A O 1
ATOM 3985 N N . GLY A 1 529 ? 11.840 10.330 -1.740 1.00 84.12 529 GLY A N 1
ATOM 3986 C CA . GLY A 1 529 ? 11.845 9.253 -0.743 1.00 84.12 529 GLY A CA 1
ATOM 3987 C C . GLY A 1 529 ? 13.049 8.323 -0.889 1.00 84.12 529 GLY A C 1
ATOM 3988 O O . GLY A 1 529 ? 13.693 7.974 0.099 1.00 84.12 529 GLY A O 1
ATOM 3989 N N . CYS A 1 530 ? 13.444 8.008 -2.125 1.00 84.25 530 CYS A N 1
ATOM 3990 C CA . CYS A 1 530 ? 14.677 7.272 -2.396 1.00 84.25 530 CYS A CA 1
ATOM 3991 C C . CYS A 1 530 ? 15.931 8.035 -1.927 1.00 84.25 530 CYS A C 1
ATOM 3993 O O . CYS A 1 530 ? 16.859 7.433 -1.385 1.00 84.25 530 CYS A O 1
ATOM 3995 N N . SER A 1 531 ? 15.971 9.357 -2.124 1.00 87.94 531 SER A N 1
ATOM 3996 C CA . SER A 1 531 ? 17.107 10.191 -1.708 1.00 87.94 531 SER A CA 1
ATOM 3997 C C . SER A 1 531 ? 17.213 10.308 -0.191 1.00 87.94 531 SER A C 1
ATOM 3999 O O . SER A 1 531 ? 18.312 10.202 0.345 1.00 87.94 531 SER A O 1
ATOM 4001 N N . GLU A 1 532 ? 16.084 10.496 0.493 1.00 86.50 532 GLU A N 1
ATOM 4002 C CA . GLU A 1 532 ? 15.996 10.558 1.957 1.00 86.50 532 GLU A CA 1
ATOM 4003 C C . GLU A 1 532 ? 16.469 9.252 2.609 1.00 86.50 532 GLU A C 1
ATOM 4005 O O . GLU A 1 532 ? 17.157 9.264 3.628 1.00 86.50 532 GLU A O 1
ATOM 4010 N N . LEU A 1 533 ? 16.149 8.121 1.982 1.00 83.75 533 LEU A N 1
ATOM 4011 C CA . LEU A 1 533 ? 16.531 6.801 2.460 1.00 83.75 533 LEU A CA 1
ATOM 4012 C C . LEU A 1 533 ? 18.028 6.501 2.288 1.00 83.75 533 LEU A C 1
ATOM 4014 O O . LEU A 1 533 ? 18.613 5.785 3.105 1.00 83.75 533 LEU A O 1
ATOM 4018 N N . LEU A 1 534 ? 18.653 7.034 1.234 1.00 86.06 534 LEU A N 1
ATOM 4019 C CA . LEU A 1 534 ? 20.072 6.820 0.940 1.00 86.06 534 LEU A CA 1
ATOM 4020 C C . LEU A 1 534 ? 20.988 7.828 1.636 1.00 86.06 534 LEU A C 1
ATOM 4022 O O . LEU A 1 534 ? 22.041 7.441 2.156 1.00 86.06 534 LEU A O 1
ATOM 4026 N N . PHE A 1 535 ? 20.620 9.109 1.636 1.00 88.19 535 PHE A N 1
ATOM 4027 C CA . PHE A 1 535 ? 21.515 10.201 2.001 1.00 88.19 535 PHE A CA 1
ATOM 4028 C C . PHE A 1 535 ? 20.921 11.123 3.062 1.00 88.19 535 PHE A C 1
ATOM 4030 O O . PHE A 1 535 ? 19.746 11.480 3.030 1.00 88.19 535 PHE A O 1
ATOM 4037 N N . ASN A 1 536 ? 21.780 11.596 3.965 1.00 86.44 536 ASN A N 1
ATOM 4038 C CA . ASN A 1 536 ? 21.438 12.733 4.815 1.00 86.44 536 ASN A CA 1
ATOM 4039 C C . ASN A 1 536 ? 21.408 14.024 3.973 1.00 86.44 536 ASN A C 1
ATOM 4041 O O . ASN A 1 536 ? 22.029 14.079 2.906 1.00 86.44 536 ASN A O 1
ATOM 4045 N N . PRO A 1 537 ? 20.764 15.105 4.444 1.00 86.38 537 PRO A N 1
ATOM 4046 C CA . PRO A 1 537 ? 20.871 16.411 3.800 1.00 86.38 537 PRO A CA 1
ATOM 4047 C C . PRO A 1 537 ? 22.337 16.846 3.654 1.00 86.38 537 PRO A C 1
ATOM 4049 O O . PRO A 1 537 ? 23.114 16.701 4.595 1.00 86.38 537 PRO A O 1
ATOM 4052 N N . ILE A 1 538 ? 22.712 17.432 2.509 1.00 87.06 538 ILE A N 1
ATOM 4053 C CA . ILE A 1 538 ? 24.109 17.816 2.193 1.00 87.06 538 ILE A CA 1
ATOM 4054 C C . ILE A 1 538 ? 24.730 18.698 3.290 1.00 87.06 538 ILE A C 1
ATOM 4056 O O . ILE A 1 538 ? 25.900 18.550 3.633 1.00 87.06 538 ILE A O 1
ATOM 4060 N N . ILE A 1 539 ? 23.931 19.583 3.892 1.00 86.38 539 ILE A N 1
ATOM 4061 C CA . ILE A 1 539 ? 24.358 20.478 4.979 1.00 86.38 539 ILE A CA 1
ATOM 4062 C C . ILE A 1 539 ? 24.795 19.681 6.226 1.00 86.38 539 ILE A C 1
ATOM 4064 O O . ILE A 1 539 ? 25.685 20.105 6.961 1.00 86.38 539 ILE A O 1
ATOM 4068 N N . GLU A 1 540 ? 24.211 18.504 6.453 1.00 87.69 540 GLU A N 1
ATOM 4069 C CA . GLU A 1 540 ? 24.506 17.635 7.594 1.00 87.69 540 GLU A CA 1
ATOM 4070 C C . GLU A 1 540 ? 25.663 16.660 7.333 1.00 87.69 540 GLU A C 1
ATOM 4072 O O . GLU A 1 540 ? 26.133 16.021 8.278 1.00 87.69 540 GLU A O 1
ATOM 4077 N N . TRP A 1 541 ? 26.178 16.566 6.100 1.00 89.38 541 TRP A N 1
ATOM 4078 C CA . TRP A 1 541 ? 27.212 15.585 5.737 1.00 89.38 541 TRP A CA 1
ATOM 4079 C C . TRP A 1 541 ? 28.483 15.717 6.572 1.00 89.38 541 TRP A C 1
ATOM 4081 O O . TRP A 1 541 ? 29.069 14.711 6.963 1.00 89.38 541 TRP A O 1
ATOM 4091 N N . PHE A 1 542 ? 28.878 16.942 6.917 1.00 86.50 542 PHE A N 1
ATOM 4092 C CA . PHE A 1 542 ? 30.060 17.183 7.747 1.00 86.50 542 PHE A CA 1
ATOM 4093 C C . PHE A 1 542 ? 29.907 16.693 9.195 1.00 86.50 542 PHE A C 1
ATOM 4095 O O . PHE A 1 542 ? 30.912 16.481 9.867 1.00 86.50 542 PHE A O 1
ATOM 4102 N N . ARG A 1 543 ? 28.673 16.520 9.692 1.00 86.88 543 ARG A N 1
ATOM 4103 C CA . ARG A 1 543 ? 28.392 16.084 11.073 1.00 86.88 543 ARG A CA 1
ATOM 4104 C C . ARG A 1 543 ? 27.944 14.628 11.163 1.00 86.88 543 ARG A C 1
ATOM 4106 O O . ARG A 1 543 ? 28.374 13.924 12.068 1.00 86.88 543 ARG A O 1
ATOM 4113 N N . ARG A 1 544 ? 27.064 14.195 10.258 1.00 82.38 544 ARG A N 1
ATOM 4114 C CA . ARG A 1 544 ? 26.414 12.871 10.280 1.00 82.38 544 ARG A CA 1
ATOM 4115 C C . ARG A 1 544 ? 26.916 11.922 9.190 1.00 82.38 544 ARG A C 1
ATOM 4117 O O . ARG A 1 544 ? 26.531 10.759 9.178 1.00 82.38 544 ARG A O 1
ATOM 4124 N N . GLY A 1 545 ? 27.788 12.395 8.300 1.00 89.00 545 GLY A N 1
ATOM 4125 C CA . GLY A 1 545 ? 28.214 11.657 7.115 1.00 89.00 545 GLY A CA 1
ATOM 4126 C C . GLY A 1 545 ? 27.182 11.711 5.978 1.00 89.00 545 GLY A C 1
ATOM 4127 O O . GLY A 1 545 ? 26.048 12.159 6.179 1.00 89.00 545 GLY A O 1
ATOM 4128 N N . PRO A 1 546 ? 27.571 11.275 4.767 1.00 87.69 546 PRO A N 1
ATOM 4129 C CA . PRO A 1 546 ? 26.719 11.362 3.584 1.00 87.69 546 PRO A CA 1
ATOM 4130 C C . PRO A 1 546 ? 25.547 10.377 3.608 1.00 87.69 546 PRO A C 1
ATOM 4132 O O . PRO A 1 546 ? 24.471 10.716 3.131 1.00 87.69 546 PRO A O 1
ATOM 4135 N N . PHE A 1 547 ? 25.730 9.181 4.173 1.00 88.12 547 PHE A N 1
ATOM 4136 C CA . PHE A 1 547 ? 24.728 8.114 4.147 1.00 88.12 547 PHE A CA 1
ATOM 4137 C C . PHE A 1 547 ? 23.749 8.200 5.316 1.00 88.12 547 PHE A C 1
ATOM 4139 O O . PHE A 1 547 ? 24.150 8.424 6.461 1.00 88.12 547 PHE A O 1
ATOM 4146 N N . ALA A 1 548 ? 22.470 7.974 5.024 1.00 84.69 548 ALA A N 1
ATOM 4147 C CA . ALA A 1 548 ? 21.424 7.947 6.033 1.00 84.69 548 ALA A CA 1
ATOM 4148 C C . ALA A 1 548 ? 21.569 6.741 6.979 1.00 84.69 548 ALA A C 1
ATOM 4150 O O . ALA A 1 548 ? 22.060 5.667 6.618 1.00 84.69 548 ALA A O 1
ATOM 4151 N N . GLN A 1 549 ? 21.093 6.888 8.216 1.00 81.38 549 GLN A N 1
ATOM 4152 C CA . GLN A 1 549 ? 21.157 5.806 9.204 1.00 81.38 549 GLN A CA 1
ATOM 4153 C C . GLN A 1 549 ? 20.292 4.597 8.801 1.00 81.38 549 GLN A C 1
ATOM 4155 O O . GLN A 1 549 ? 20.625 3.461 9.144 1.00 81.38 549 GLN A O 1
ATOM 4160 N N . GLN A 1 550 ? 19.206 4.824 8.057 1.00 79.44 550 GLN A N 1
ATOM 4161 C CA . GLN A 1 550 ? 18.309 3.768 7.585 1.00 79.44 550 GLN A CA 1
ATOM 4162 C C . GLN A 1 550 ? 19.015 2.802 6.635 1.00 79.44 550 GLN A C 1
ATOM 4164 O O . GLN A 1 550 ? 18.963 1.593 6.865 1.00 79.44 550 GLN A O 1
ATOM 4169 N N . ILE A 1 551 ? 19.747 3.307 5.633 1.00 83.44 551 ILE A N 1
ATOM 4170 C CA . ILE A 1 551 ? 20.472 2.425 4.715 1.00 83.44 551 ILE A CA 1
ATOM 4171 C C . ILE A 1 551 ? 21.604 1.675 5.417 1.00 83.44 551 ILE A C 1
ATOM 4173 O O . ILE A 1 551 ? 21.824 0.496 5.149 1.00 83.44 551 ILE A O 1
ATOM 4177 N N . HIS A 1 552 ? 22.268 2.301 6.390 1.00 83.62 552 HIS A N 1
ATOM 4178 C CA . HIS A 1 552 ? 23.253 1.606 7.214 1.00 83.62 552 HIS A CA 1
ATOM 4179 C C . HIS A 1 552 ? 22.600 0.491 8.050 1.00 83.62 552 HIS A C 1
ATOM 4181 O O . HIS A 1 552 ? 23.106 -0.626 8.116 1.00 83.62 552 HIS A O 1
ATOM 4187 N N . ARG A 1 553 ? 21.434 0.731 8.659 1.00 82.81 553 ARG A N 1
ATOM 4188 C CA . ARG A 1 553 ? 20.702 -0.325 9.377 1.00 82.81 553 ARG A CA 1
ATOM 4189 C C . ARG A 1 553 ? 20.300 -1.459 8.433 1.00 82.81 553 ARG A C 1
ATOM 4191 O O . ARG A 1 553 ? 20.457 -2.623 8.786 1.00 82.81 553 ARG A O 1
ATOM 4198 N N . PHE A 1 554 ? 19.845 -1.130 7.227 1.00 84.06 554 PHE A N 1
ATOM 4199 C CA . PHE A 1 554 ? 19.463 -2.106 6.213 1.00 84.06 554 PHE A CA 1
ATOM 4200 C C . PHE A 1 554 ? 20.649 -2.956 5.734 1.00 84.06 554 PHE A C 1
ATOM 4202 O O . PHE A 1 554 ? 20.577 -4.186 5.753 1.00 84.06 554 PHE A O 1
ATOM 4209 N N . MET A 1 555 ? 21.766 -2.327 5.370 1.00 85.50 555 MET A N 1
ATOM 4210 C CA . MET A 1 555 ? 22.950 -3.017 4.850 1.00 85.50 555 MET A CA 1
ATOM 4211 C C . MET A 1 555 ? 23.564 -3.984 5.873 1.00 85.50 555 MET A C 1
ATOM 4213 O O . MET A 1 555 ? 24.017 -5.066 5.493 1.00 85.50 555 MET A O 1
ATOM 4217 N N . TRP A 1 556 ? 23.493 -3.656 7.167 1.00 85.06 556 TRP A N 1
ATOM 4218 C CA . TRP A 1 556 ? 23.964 -4.511 8.267 1.00 85.06 556 TRP A CA 1
ATOM 4219 C C . TRP A 1 556 ? 22.867 -5.372 8.915 1.00 85.06 556 TRP A C 1
ATOM 4221 O O . TRP A 1 556 ? 23.149 -6.111 9.853 1.00 85.06 556 TRP A O 1
ATOM 4231 N N . SER A 1 557 ? 21.631 -5.327 8.413 1.00 83.25 557 SER A N 1
ATOM 4232 C CA . SER A 1 557 ? 20.545 -6.188 8.896 1.00 83.25 557 SER A CA 1
ATOM 4233 C C . SER A 1 557 ? 20.729 -7.652 8.473 1.00 83.25 557 SER A C 1
ATOM 4235 O O . SER A 1 557 ? 21.503 -7.961 7.563 1.00 83.25 557 SER A O 1
ATOM 4237 N N . ASN A 1 558 ? 19.936 -8.553 9.059 1.00 81.94 558 ASN A N 1
ATOM 4238 C CA . ASN A 1 558 ? 19.853 -9.965 8.661 1.00 81.94 558 ASN A CA 1
ATOM 4239 C C . ASN A 1 558 ? 19.114 -10.192 7.327 1.00 81.94 558 ASN A C 1
ATOM 4241 O O . ASN A 1 558 ? 18.834 -11.336 6.966 1.00 81.94 558 ASN A O 1
ATOM 4245 N N . ALA A 1 559 ? 18.784 -9.128 6.585 1.00 80.44 559 ALA A N 1
ATOM 4246 C CA . ALA A 1 559 ? 18.159 -9.258 5.279 1.00 80.44 559 ALA A CA 1
ATOM 4247 C C . ALA A 1 559 ? 19.065 -10.036 4.296 1.00 80.44 559 ALA A C 1
ATOM 4249 O O . ALA A 1 559 ? 20.295 -9.887 4.340 1.00 80.44 559 ALA A O 1
ATOM 4250 N N . PRO A 1 560 ? 18.484 -10.838 3.383 1.00 83.88 560 PRO A N 1
ATOM 4251 C CA . PRO A 1 560 ? 19.249 -11.596 2.399 1.00 83.88 560 PRO A CA 1
ATOM 4252 C C . PRO A 1 560 ? 20.152 -10.712 1.530 1.00 83.88 560 PRO A C 1
ATOM 4254 O O . PRO A 1 560 ? 19.773 -9.609 1.136 1.00 83.88 560 PRO A O 1
ATOM 4257 N N . LEU A 1 561 ? 21.340 -11.217 1.176 1.00 85.69 561 LEU A N 1
ATOM 4258 C CA . LEU A 1 561 ? 22.316 -10.464 0.378 1.00 85.69 561 LEU A CA 1
ATOM 4259 C C . LEU A 1 561 ? 21.763 -10.059 -0.994 1.00 85.69 561 LEU A C 1
ATOM 4261 O O . LEU A 1 561 ? 21.965 -8.923 -1.413 1.00 85.69 561 LEU A O 1
ATOM 4265 N N . HIS A 1 562 ? 21.053 -10.967 -1.672 1.00 83.75 562 HIS A N 1
ATOM 4266 C CA . HIS A 1 562 ? 20.465 -10.681 -2.983 1.00 83.75 562 HIS A CA 1
ATOM 4267 C C . HIS A 1 562 ? 19.500 -9.491 -2.909 1.00 83.75 562 HIS A C 1
ATOM 4269 O O . HIS A 1 562 ? 19.614 -8.573 -3.709 1.00 83.75 562 HIS A O 1
ATOM 4275 N N . TYR A 1 563 ? 18.651 -9.433 -1.877 1.00 83.25 563 TYR A N 1
ATOM 4276 C CA . TYR A 1 563 ? 17.726 -8.321 -1.668 1.00 83.25 563 TYR A CA 1
ATOM 4277 C C . TYR A 1 563 ? 18.449 -6.988 -1.442 1.00 83.25 563 TYR A C 1
ATOM 4279 O O . TYR A 1 563 ? 18.039 -5.964 -1.980 1.00 83.25 563 TYR A O 1
ATOM 4287 N N . LYS A 1 564 ? 19.565 -6.991 -0.701 1.00 86.06 564 LYS A N 1
ATOM 4288 C CA . LYS A 1 564 ? 20.382 -5.782 -0.513 1.00 86.06 564 LYS A CA 1
ATOM 4289 C C . LYS A 1 564 ? 20.936 -5.270 -1.839 1.00 86.06 564 LYS A C 1
ATOM 4291 O O . LYS A 1 564 ? 20.811 -4.086 -2.125 1.00 86.06 564 LYS A O 1
ATOM 4296 N N . VAL A 1 565 ? 21.521 -6.150 -2.652 1.00 84.12 565 VAL A N 1
ATOM 4297 C CA . VAL A 1 565 ? 22.094 -5.774 -3.956 1.00 84.12 565 VAL A CA 1
ATOM 4298 C C . VAL A 1 565 ? 21.015 -5.212 -4.876 1.00 84.12 565 VAL A C 1
ATOM 4300 O O . VAL A 1 565 ? 21.182 -4.123 -5.423 1.00 84.12 565 VAL A O 1
ATOM 4303 N N . SER A 1 566 ? 19.899 -5.921 -4.988 1.00 79.25 566 SER A N 1
ATOM 4304 C CA . SER A 1 566 ? 18.748 -5.522 -5.783 1.00 79.25 566 SER A CA 1
ATOM 4305 C C . SER A 1 566 ? 18.177 -4.166 -5.395 1.00 79.25 566 SER A C 1
ATOM 4307 O O . SER A 1 566 ? 17.990 -3.293 -6.240 1.00 79.25 566 SER A O 1
ATOM 4309 N N . MET A 1 567 ? 17.948 -3.963 -4.098 1.00 81.25 567 MET A N 1
ATOM 4310 C CA . MET A 1 567 ? 17.377 -2.728 -3.583 1.00 81.25 567 MET A CA 1
ATOM 4311 C C . MET A 1 567 ? 18.333 -1.544 -3.791 1.00 81.25 567 MET A C 1
ATOM 4313 O O . MET A 1 567 ? 17.907 -0.469 -4.204 1.00 81.25 567 MET A O 1
ATOM 4317 N N . MET A 1 568 ? 19.643 -1.750 -3.607 1.00 84.00 568 MET A N 1
ATOM 4318 C CA . MET A 1 568 ? 20.647 -0.729 -3.926 1.00 84.00 568 MET A CA 1
ATOM 4319 C C . MET A 1 568 ? 20.682 -0.405 -5.424 1.00 84.00 568 MET A C 1
ATOM 4321 O O . MET A 1 568 ? 20.784 0.767 -5.787 1.00 84.00 568 MET A O 1
ATOM 4325 N N . ALA A 1 569 ? 20.586 -1.414 -6.295 1.00 81.88 569 ALA A N 1
ATOM 4326 C CA . ALA A 1 569 ? 20.539 -1.211 -7.742 1.00 81.88 569 ALA A CA 1
ATOM 4327 C C . ALA A 1 569 ? 19.307 -0.388 -8.153 1.00 81.88 569 ALA A C 1
ATOM 4329 O O . ALA A 1 569 ? 19.443 0.583 -8.899 1.00 81.88 569 ALA A O 1
ATOM 4330 N N . TYR A 1 570 ? 18.136 -0.711 -7.596 1.00 79.94 570 TYR A N 1
ATOM 4331 C CA . TYR A 1 570 ? 16.906 0.053 -7.795 1.00 79.94 570 TYR A CA 1
ATOM 4332 C C . TYR A 1 570 ? 17.065 1.510 -7.339 1.00 79.94 570 TYR A C 1
ATOM 4334 O O . TYR A 1 570 ? 16.816 2.433 -8.113 1.00 79.94 570 TYR A O 1
ATOM 4342 N N . MET A 1 571 ? 17.565 1.748 -6.126 1.00 83.56 571 MET A N 1
ATOM 4343 C CA . MET A 1 571 ? 17.721 3.112 -5.613 1.00 83.56 571 MET A CA 1
ATOM 4344 C C . MET A 1 571 ? 18.719 3.948 -6.428 1.00 83.56 571 MET A C 1
ATOM 4346 O O . MET A 1 571 ? 18.465 5.113 -6.738 1.00 83.56 571 MET A O 1
ATOM 4350 N N . PHE A 1 572 ? 19.848 3.360 -6.835 1.00 84.44 572 PHE A N 1
ATOM 4351 C CA . PHE A 1 572 ? 20.830 4.060 -7.666 1.00 84.44 572 PHE A CA 1
ATOM 4352 C C . PHE A 1 572 ? 20.371 4.279 -9.110 1.00 84.44 572 PHE A C 1
ATOM 4354 O O . PHE A 1 572 ? 20.907 5.166 -9.779 1.00 84.44 572 PHE A O 1
ATOM 4361 N N . SER A 1 573 ? 19.364 3.545 -9.587 1.00 81.62 573 SER A N 1
ATOM 4362 C CA . SER A 1 573 ? 18.820 3.741 -10.936 1.00 81.62 573 SER A CA 1
ATOM 4363 C C . SER A 1 573 ? 18.258 5.159 -11.132 1.00 81.62 573 SER A C 1
ATOM 4365 O O . SER A 1 573 ? 18.513 5.772 -12.170 1.00 81.62 573 SER A O 1
ATOM 4367 N N . TYR A 1 574 ? 17.626 5.744 -10.103 1.00 83.75 574 TYR A N 1
ATOM 4368 C CA . TYR A 1 574 ? 17.155 7.136 -10.107 1.00 83.75 574 TYR A CA 1
ATOM 4369 C C . TYR A 1 574 ? 18.295 8.129 -10.368 1.00 83.75 574 TYR A C 1
ATOM 4371 O O . TYR A 1 574 ? 18.164 9.044 -11.185 1.00 83.75 574 TYR A O 1
ATOM 4379 N N . TYR A 1 575 ? 19.446 7.922 -9.725 1.00 85.81 575 TYR A N 1
ATOM 4380 C CA . TYR A 1 575 ? 20.636 8.745 -9.944 1.00 85.81 575 TYR A CA 1
ATOM 4381 C C . TYR A 1 575 ? 21.271 8.488 -11.308 1.00 85.81 575 TYR A C 1
ATOM 4383 O O . TYR A 1 575 ? 21.785 9.424 -11.915 1.00 85.81 575 TYR A O 1
ATOM 4391 N N . GLY A 1 576 ? 21.207 7.255 -11.815 1.00 82.50 576 GLY A N 1
ATOM 4392 C CA . GLY A 1 576 ? 21.622 6.926 -13.178 1.00 82.50 576 GLY A CA 1
ATOM 4393 C C . GLY A 1 576 ? 20.820 7.705 -14.223 1.00 82.50 576 GLY A C 1
ATOM 4394 O O . GLY A 1 576 ? 21.403 8.327 -15.115 1.00 82.50 576 GLY A O 1
ATOM 4395 N N . ILE A 1 577 ? 19.494 7.755 -14.062 1.00 81.25 577 ILE A N 1
ATOM 4396 C CA . ILE A 1 577 ? 18.598 8.540 -14.923 1.00 81.25 577 ILE A CA 1
ATOM 4397 C C . ILE A 1 577 ? 18.939 10.034 -14.819 1.00 81.25 577 ILE A C 1
ATOM 4399 O O . ILE A 1 577 ? 19.146 10.684 -15.845 1.00 81.25 577 ILE A O 1
ATOM 4403 N N . ALA A 1 578 ? 19.093 10.580 -13.610 1.00 84.25 578 ALA A N 1
ATOM 4404 C CA . ALA A 1 578 ? 19.448 11.991 -13.419 1.00 84.25 578 ALA A CA 1
ATOM 4405 C C . ALA A 1 578 ? 20.836 12.351 -13.998 1.00 84.25 578 ALA A C 1
ATOM 4407 O O . ALA A 1 578 ? 21.023 13.407 -14.618 1.00 84.25 578 ALA A O 1
ATOM 4408 N N . ALA A 1 579 ? 21.814 11.455 -13.846 1.00 82.88 579 ALA A N 1
ATOM 4409 C CA . ALA A 1 579 ? 23.151 11.618 -14.403 1.00 82.88 579 ALA A CA 1
ATOM 4410 C C . ALA A 1 579 ? 23.124 11.640 -15.936 1.00 82.88 579 ALA A C 1
ATOM 4412 O O . ALA A 1 579 ? 23.860 12.423 -16.532 1.00 82.88 579 ALA A O 1
ATOM 4413 N N . SER A 1 580 ? 22.254 10.851 -16.579 1.00 76.62 580 SER A N 1
ATOM 4414 C CA . SER A 1 580 ? 22.145 10.807 -18.045 1.00 76.62 580 SER A CA 1
ATOM 4415 C C . SER A 1 580 ? 21.814 12.177 -18.655 1.00 76.62 580 SER A C 1
ATOM 4417 O O . SER A 1 580 ? 22.448 12.585 -19.631 1.00 76.62 580 SER A O 1
ATOM 4419 N N . VAL A 1 581 ? 20.909 12.943 -18.034 1.00 82.12 581 VAL A N 1
ATOM 4420 C CA . VAL A 1 581 ? 20.548 14.303 -18.469 1.00 82.12 581 VAL A CA 1
ATOM 4421 C C . VAL A 1 581 ? 21.726 15.255 -18.281 1.00 82.12 581 VAL A C 1
ATOM 4423 O O . VAL A 1 581 ? 22.084 15.998 -19.193 1.00 82.12 581 VAL A O 1
ATOM 4426 N N . THR A 1 582 ? 22.379 15.192 -17.120 1.00 81.44 582 THR A N 1
ATOM 4427 C CA . THR A 1 582 ? 23.527 16.055 -16.796 1.00 81.44 582 THR A CA 1
ATOM 4428 C C . THR A 1 582 ? 24.688 15.813 -17.757 1.00 81.44 582 THR A C 1
ATOM 4430 O O . THR A 1 582 ? 25.249 16.755 -18.318 1.00 81.44 582 THR A O 1
ATOM 4433 N N . ILE A 1 583 ? 25.013 14.541 -17.996 1.00 80.06 583 ILE A N 1
ATOM 4434 C CA . ILE A 1 583 ? 26.035 14.130 -18.957 1.00 80.06 583 ILE A CA 1
ATOM 4435 C C . ILE A 1 583 ? 25.651 14.626 -20.351 1.00 80.06 583 ILE A C 1
ATOM 4437 O O . ILE A 1 583 ? 26.503 15.198 -21.018 1.00 80.06 583 ILE A O 1
ATOM 4441 N N . SER A 1 584 ? 24.386 14.508 -20.763 1.00 75.31 584 SER A N 1
ATOM 4442 C CA . SER A 1 584 ? 23.912 14.990 -22.070 1.00 75.31 584 SER A CA 1
ATOM 4443 C C . SER A 1 584 ? 24.066 16.506 -22.250 1.00 75.31 584 SER A C 1
ATOM 4445 O O . SER A 1 584 ? 24.455 16.956 -23.326 1.00 75.31 584 SER A O 1
ATOM 4447 N N . VAL A 1 585 ? 23.833 17.306 -21.204 1.00 82.19 585 VAL A N 1
ATOM 4448 C CA . VAL A 1 585 ? 24.041 18.767 -21.247 1.00 82.19 585 VAL A CA 1
ATOM 4449 C C . VAL A 1 585 ? 25.526 19.113 -21.345 1.00 82.19 585 VAL A C 1
ATOM 4451 O O . VAL A 1 585 ? 25.914 19.926 -22.185 1.00 82.19 585 VAL A O 1
ATOM 4454 N N . ILE A 1 586 ? 26.372 18.472 -20.533 1.00 80.88 586 ILE A N 1
ATOM 4455 C CA . ILE A 1 586 ? 27.832 18.634 -20.624 1.00 80.88 586 ILE A CA 1
ATOM 4456 C C . ILE A 1 586 ? 28.297 18.282 -22.042 1.00 80.88 586 ILE A C 1
ATOM 4458 O O . ILE A 1 586 ? 29.080 19.010 -22.648 1.00 80.88 586 ILE A O 1
ATOM 4462 N N . ASN A 1 587 ? 27.761 17.196 -22.589 1.00 72.00 587 ASN A N 1
ATOM 4463 C CA . ASN A 1 587 ? 28.053 16.699 -23.921 1.00 72.00 587 ASN A CA 1
ATOM 4464 C C . ASN A 1 587 ? 27.676 17.711 -25.019 1.00 72.00 587 ASN A C 1
ATOM 4466 O O . ASN A 1 587 ? 28.486 17.981 -25.906 1.00 72.00 587 ASN A O 1
ATOM 4470 N N . TYR A 1 588 ? 26.494 18.331 -24.916 1.00 76.69 588 TYR A N 1
ATOM 4471 C CA . TYR A 1 588 ? 26.038 19.401 -25.812 1.00 76.69 588 TYR A CA 1
ATOM 4472 C C . TYR A 1 588 ? 26.971 20.620 -25.782 1.00 76.69 588 TYR A C 1
ATOM 4474 O O . TYR A 1 588 ? 27.351 21.139 -26.830 1.00 76.69 588 TYR A O 1
ATOM 4482 N N . ILE A 1 589 ? 27.396 21.041 -24.587 1.00 82.44 589 ILE A N 1
ATOM 4483 C CA . ILE A 1 589 ? 28.322 22.167 -24.416 1.00 82.44 589 ILE A CA 1
ATOM 4484 C C . ILE A 1 589 ? 29.686 21.845 -25.044 1.00 82.44 589 ILE A C 1
ATOM 4486 O O . ILE A 1 589 ? 30.229 22.661 -25.788 1.00 82.44 589 ILE A O 1
ATOM 4490 N N . LEU A 1 590 ? 30.229 20.649 -24.794 1.00 74.38 590 LEU A N 1
ATOM 4491 C CA . LEU A 1 590 ? 31.526 20.236 -25.339 1.00 74.38 590 LEU A CA 1
ATOM 4492 C C . LEU A 1 590 ? 31.531 20.169 -26.875 1.00 74.38 590 LEU A C 1
ATOM 4494 O O . LEU A 1 590 ? 32.516 20.585 -27.488 1.00 74.38 590 LEU A O 1
ATOM 4498 N N . LEU A 1 591 ? 30.436 19.703 -27.491 1.00 69.75 591 LEU A N 1
ATOM 4499 C CA . LEU A 1 591 ? 30.250 19.754 -28.948 1.00 69.75 591 LEU A CA 1
ATOM 4500 C C . LEU A 1 591 ? 30.132 21.188 -29.464 1.00 69.75 591 LEU A C 1
ATOM 4502 O O . LEU A 1 591 ? 30.750 21.527 -30.471 1.00 69.75 591 LEU A O 1
ATOM 4506 N N . GLY A 1 592 ? 29.355 22.033 -28.779 1.00 75.50 592 GLY A N 1
ATOM 4507 C CA . GLY A 1 592 ? 29.141 23.427 -29.170 1.00 75.50 592 GLY A CA 1
ATOM 4508 C C . GLY A 1 592 ? 30.431 24.250 -29.190 1.00 75.50 592 GLY A C 1
ATOM 4509 O O . GLY A 1 592 ? 30.608 25.093 -30.065 1.00 75.50 592 GLY A O 1
ATOM 4510 N N . PHE A 1 593 ? 31.368 23.954 -28.286 1.00 80.31 593 PHE A N 1
ATOM 4511 C CA . PHE A 1 593 ? 32.701 24.566 -28.263 1.00 80.31 593 PHE A CA 1
ATOM 4512 C C . PHE A 1 593 ? 33.712 23.915 -29.224 1.00 80.31 593 PHE A C 1
ATOM 4514 O O . PHE A 1 593 ? 34.888 24.275 -29.189 1.00 80.31 593 PHE A O 1
ATOM 4521 N N . GLN A 1 594 ? 33.275 22.981 -30.081 1.00 69.31 594 GLN A N 1
ATOM 4522 C CA . GLN A 1 594 ? 34.107 22.287 -31.074 1.00 69.31 594 GLN A CA 1
ATOM 4523 C C . GLN A 1 594 ? 35.401 21.703 -30.487 1.00 69.31 594 GLN A C 1
ATOM 4525 O O . GLN A 1 594 ? 36.444 21.657 -31.145 1.00 69.31 594 GLN A O 1
ATOM 4530 N N . PHE A 1 595 ? 35.355 21.234 -29.237 1.00 71.69 595 PHE A N 1
ATOM 4531 C CA . PHE A 1 595 ? 36.452 20.428 -28.720 1.00 71.69 595 PHE A CA 1
ATOM 4532 C C . PHE A 1 595 ? 36.572 19.169 -29.583 1.00 71.69 595 PHE A C 1
ATOM 4534 O O . PHE A 1 595 ? 35.560 18.608 -29.988 1.00 71.69 595 PHE A O 1
ATOM 4541 N N . GLY A 1 596 ? 37.796 18.717 -29.871 1.00 66.94 596 GLY A N 1
ATOM 4542 C CA . GLY A 1 596 ? 38.041 17.507 -30.663 1.00 66.94 596 GLY A CA 1
ATOM 4543 C C . GLY A 1 596 ? 37.570 16.248 -29.932 1.00 66.94 596 GLY A C 1
ATOM 4544 O O . GLY A 1 596 ? 38.376 15.535 -29.333 1.00 66.94 596 GLY A O 1
ATOM 4545 N N . VAL A 1 597 ? 36.260 16.001 -29.944 1.00 64.38 597 VAL A N 1
ATOM 4546 C CA . VAL A 1 597 ? 35.597 14.900 -29.238 1.00 64.38 597 VAL A CA 1
ATOM 4547 C C . VAL A 1 597 ? 35.233 13.737 -30.161 1.00 64.38 597 VAL A C 1
ATOM 4549 O O . VAL A 1 597 ? 34.838 12.688 -29.666 1.00 64.38 597 VAL A O 1
ATOM 4552 N N . ASP A 1 598 ? 35.440 13.856 -31.474 1.00 61.00 598 ASP A N 1
ATOM 4553 C CA . ASP A 1 598 ? 35.040 12.858 -32.483 1.00 61.00 598 ASP A CA 1
ATOM 4554 C C . ASP A 1 598 ? 35.549 11.437 -32.179 1.00 61.00 598 ASP A C 1
ATOM 4556 O O . ASP A 1 598 ? 34.820 10.454 -32.327 1.00 61.00 598 ASP A O 1
ATOM 4560 N N . GLY A 1 599 ? 36.774 11.320 -31.648 1.00 63.88 599 GLY A N 1
ATOM 4561 C CA . GLY A 1 599 ? 37.360 10.041 -31.223 1.00 63.88 599 GLY A CA 1
ATOM 4562 C C . GLY A 1 599 ? 36.662 9.383 -30.022 1.00 63.88 599 GLY A C 1
ATOM 4563 O O . GLY A 1 599 ? 36.790 8.174 -29.823 1.00 63.88 599 GLY A O 1
ATOM 4564 N N . PHE A 1 600 ? 35.910 10.149 -29.228 1.00 59.88 600 PHE A N 1
ATOM 4565 C CA . PHE A 1 600 ? 35.051 9.639 -28.155 1.00 59.88 600 PHE A CA 1
ATOM 4566 C C . PHE A 1 600 ? 33.643 9.291 -28.657 1.00 59.88 600 PHE A C 1
ATOM 4568 O O . PHE A 1 600 ? 33.019 8.378 -28.115 1.00 59.88 600 PHE A O 1
ATOM 4575 N N . TYR A 1 601 ? 33.153 9.977 -29.693 1.00 58.00 601 TYR A N 1
ATOM 4576 C CA . TYR A 1 601 ? 31.780 9.835 -30.179 1.00 58.00 601 TYR A CA 1
ATOM 4577 C C . TYR A 1 601 ? 31.568 8.659 -31.112 1.00 58.00 601 TYR A C 1
ATOM 4579 O O . TYR A 1 601 ? 30.589 7.952 -30.918 1.00 58.00 601 TYR A O 1
ATOM 4587 N N . MET A 1 602 ? 32.453 8.414 -32.082 1.00 66.56 602 MET A N 1
ATOM 4588 C CA . MET A 1 602 ? 32.204 7.378 -33.098 1.00 66.56 602 MET A CA 1
ATOM 4589 C C . MET A 1 602 ? 31.945 6.008 -32.460 1.00 66.56 602 MET A C 1
ATOM 4591 O O . MET A 1 602 ? 30.935 5.367 -32.735 1.00 66.56 602 MET A O 1
ATOM 4595 N N . HIS A 1 603 ? 32.783 5.619 -31.499 1.00 64.88 603 HIS A N 1
ATOM 4596 C CA . HIS A 1 603 ? 32.611 4.352 -30.794 1.00 64.88 603 HIS A CA 1
ATOM 4597 C C . HIS A 1 603 ? 31.445 4.369 -29.788 1.00 64.88 603 HIS A C 1
ATOM 4599 O O . HIS A 1 603 ? 30.764 3.366 -29.601 1.00 64.88 603 HIS A O 1
ATOM 4605 N N . SER A 1 604 ? 31.171 5.511 -29.149 1.00 65.25 604 SER A N 1
ATOM 4606 C CA . SER A 1 604 ? 30.017 5.641 -28.244 1.00 65.25 604 SER A CA 1
ATOM 4607 C C . SER A 1 604 ? 28.688 5.615 -29.004 1.00 65.25 604 SER A C 1
ATOM 4609 O O . SER A 1 604 ? 27.706 5.090 -28.493 1.00 65.25 604 SER A O 1
ATOM 4611 N N . PHE A 1 605 ? 28.659 6.136 -30.232 1.00 66.06 605 PHE A N 1
ATOM 4612 C CA . PHE A 1 605 ? 27.508 6.119 -31.128 1.00 66.06 605 PHE A CA 1
ATOM 4613 C C . PHE A 1 605 ? 27.244 4.713 -31.673 1.00 66.06 605 PHE A C 1
ATOM 4615 O O . PHE A 1 605 ? 26.093 4.291 -31.702 1.00 66.06 605 PHE A O 1
ATOM 4622 N N . GLU A 1 606 ? 28.288 3.949 -32.014 1.00 69.38 606 GLU A N 1
ATOM 4623 C CA . GLU A 1 606 ? 28.167 2.515 -32.326 1.00 69.38 606 GLU A CA 1
ATOM 4624 C C . GLU A 1 606 ? 27.537 1.741 -31.161 1.00 69.38 606 GLU A C 1
ATOM 4626 O O . GLU A 1 606 ? 26.588 0.981 -31.358 1.00 69.38 606 GLU A O 1
ATOM 4631 N N . ILE A 1 607 ? 28.025 1.973 -29.935 1.00 69.38 607 ILE A N 1
ATOM 4632 C CA . ILE A 1 607 ? 27.484 1.347 -28.723 1.00 69.38 607 ILE A CA 1
ATOM 4633 C C . ILE A 1 607 ? 26.042 1.796 -28.479 1.00 69.38 607 ILE A C 1
ATOM 4635 O O . ILE A 1 607 ? 25.209 0.950 -28.167 1.00 69.38 607 ILE A O 1
ATOM 4639 N N . TRP A 1 608 ? 25.726 3.086 -28.634 1.00 72.38 608 TRP A N 1
ATOM 4640 C CA . TRP A 1 608 ? 24.372 3.630 -28.481 1.00 72.38 608 TRP A CA 1
ATOM 4641 C C . TRP A 1 608 ? 23.393 3.053 -29.510 1.00 72.38 608 TRP A C 1
ATOM 4643 O O . TRP A 1 608 ? 22.280 2.667 -29.156 1.00 72.38 608 TRP A O 1
ATOM 4653 N N . LEU A 1 609 ? 23.799 2.938 -30.775 1.00 70.00 609 LEU A N 1
ATOM 4654 C CA . LEU A 1 609 ? 22.976 2.348 -31.828 1.00 70.00 609 LEU A CA 1
ATOM 4655 C C . LEU A 1 609 ? 22.751 0.854 -31.558 1.00 70.00 609 LEU A C 1
ATOM 4657 O O . LEU A 1 609 ? 21.615 0.381 -31.615 1.00 70.00 609 LEU A O 1
ATOM 4661 N N . ALA A 1 610 ? 23.810 0.125 -31.192 1.00 71.94 610 ALA A N 1
ATOM 4662 C CA . ALA A 1 610 ? 23.724 -1.284 -30.820 1.00 71.94 610 ALA A CA 1
ATOM 4663 C C . ALA A 1 610 ? 22.830 -1.497 -29.590 1.00 71.94 610 ALA A C 1
ATOM 4665 O O . ALA A 1 610 ? 21.969 -2.375 -29.603 1.00 71.94 610 ALA A O 1
ATOM 4666 N N . THR A 1 611 ? 22.974 -0.676 -28.546 1.00 70.88 611 THR A N 1
ATOM 4667 C CA . THR A 1 611 ? 22.100 -0.734 -27.366 1.00 70.88 611 THR A CA 1
ATOM 4668 C C . THR A 1 611 ? 20.674 -0.351 -27.719 1.00 70.88 611 THR A C 1
ATOM 4670 O O . THR A 1 611 ? 19.773 -1.063 -27.318 1.00 70.88 611 THR A O 1
ATOM 4673 N N . THR A 1 612 ? 20.422 0.669 -28.532 1.00 69.69 612 THR A N 1
ATOM 4674 C CA . THR A 1 612 ? 19.051 1.030 -28.933 1.00 69.69 612 THR A CA 1
ATOM 4675 C C . THR A 1 612 ? 18.369 -0.131 -29.664 1.00 69.69 612 THR A C 1
ATOM 4677 O O . THR A 1 612 ? 17.264 -0.534 -29.301 1.00 69.69 612 THR A O 1
ATOM 4680 N N . VAL A 1 613 ? 19.042 -0.753 -30.635 1.00 74.38 613 VAL A N 1
ATOM 4681 C CA . VAL A 1 613 ? 18.488 -1.900 -31.374 1.00 74.38 613 VAL A CA 1
ATOM 4682 C C . VAL A 1 613 ? 18.292 -3.123 -30.468 1.00 74.38 613 VAL A C 1
ATOM 4684 O O . VAL A 1 613 ? 17.264 -3.797 -30.554 1.00 74.38 613 VAL A O 1
ATOM 4687 N N . VAL A 1 614 ? 19.233 -3.411 -29.566 1.00 71.44 614 VAL A N 1
ATOM 4688 C CA . VAL A 1 614 ? 19.136 -4.559 -28.650 1.00 71.44 614 VAL A CA 1
ATOM 4689 C C . VAL A 1 614 ? 18.092 -4.320 -27.555 1.00 71.44 614 VAL A C 1
ATOM 4691 O O . VAL A 1 614 ? 17.240 -5.180 -27.339 1.00 71.44 614 VAL A O 1
ATOM 4694 N N . PHE A 1 615 ? 18.089 -3.164 -26.898 1.00 69.56 615 PHE A N 1
ATOM 4695 C CA . PHE A 1 615 ? 17.153 -2.840 -25.820 1.00 69.56 615 PHE A CA 1
ATOM 4696 C C . PHE A 1 615 ? 15.719 -2.723 -26.337 1.00 69.56 615 PHE A C 1
ATOM 4698 O O . PHE A 1 615 ? 14.825 -3.378 -25.801 1.00 69.56 615 PHE A O 1
ATOM 4705 N N . PHE A 1 616 ? 15.487 -1.951 -27.403 1.00 72.62 616 PHE A N 1
ATOM 4706 C CA . PHE A 1 616 ? 14.133 -1.778 -27.931 1.00 72.62 616 PHE A CA 1
ATOM 4707 C C . PHE A 1 616 ? 13.693 -2.962 -28.784 1.00 72.62 616 PHE A C 1
ATOM 4709 O O . PHE A 1 616 ? 12.601 -3.483 -28.574 1.00 72.62 616 PHE A O 1
ATOM 4716 N N . GLY A 1 617 ? 14.526 -3.419 -29.718 1.00 75.00 617 GLY A N 1
ATOM 4717 C CA . GLY A 1 617 ? 14.176 -4.517 -30.616 1.00 75.00 617 GLY A CA 1
ATOM 4718 C C . GLY A 1 617 ? 14.162 -5.856 -29.887 1.00 75.00 617 GLY A C 1
ATOM 4719 O O . GLY A 1 617 ? 13.106 -6.457 -29.692 1.00 75.00 617 GLY A O 1
ATOM 4720 N N . SER A 1 618 ? 15.333 -6.323 -29.447 1.00 77.44 618 SER A N 1
ATOM 4721 C CA . SER A 1 618 ? 15.434 -7.662 -28.851 1.00 77.44 618 SER A CA 1
ATOM 4722 C C . SER A 1 618 ? 14.772 -7.768 -27.473 1.00 77.44 618 SER A C 1
ATOM 4724 O O . SER A 1 618 ? 14.227 -8.823 -27.159 1.00 77.44 618 SER A O 1
ATOM 4726 N N . GLY A 1 619 ? 14.734 -6.684 -26.688 1.00 74.88 619 GLY A N 1
ATOM 4727 C CA . GLY A 1 619 ? 14.011 -6.649 -25.413 1.00 74.88 619 GLY A CA 1
ATOM 4728 C C . GLY A 1 619 ? 12.495 -6.763 -25.592 1.00 74.88 619 GLY A C 1
ATOM 4729 O O . GLY A 1 619 ? 11.851 -7.545 -24.898 1.00 74.88 619 GLY A O 1
ATOM 4730 N N . THR A 1 620 ? 11.916 -6.054 -26.569 1.00 77.38 620 THR A N 1
ATOM 4731 C CA . THR A 1 620 ? 10.476 -6.167 -26.872 1.00 77.38 620 THR A CA 1
ATOM 4732 C C . THR A 1 620 ? 10.131 -7.552 -27.404 1.00 77.38 620 THR A C 1
ATOM 4734 O O . THR A 1 620 ? 9.153 -8.148 -26.957 1.00 77.38 620 THR A O 1
ATOM 4737 N N . VAL A 1 621 ? 10.959 -8.109 -28.294 1.00 80.38 621 VAL A N 1
ATOM 4738 C CA . VAL A 1 621 ? 10.791 -9.484 -28.794 1.00 80.38 621 VAL A CA 1
ATOM 4739 C C . VAL A 1 621 ? 10.892 -10.499 -27.651 1.00 80.38 621 VAL A C 1
ATOM 4741 O O . VAL A 1 621 ? 10.018 -11.352 -27.519 1.00 80.38 621 VAL A O 1
ATOM 4744 N N . GLY A 1 622 ? 11.917 -10.396 -26.800 1.00 78.25 622 GLY A N 1
ATOM 4745 C CA . GLY A 1 622 ? 12.124 -11.303 -25.670 1.00 78.25 622 GLY A CA 1
ATOM 4746 C C . GLY A 1 622 ? 10.963 -11.274 -24.678 1.00 78.25 622 GLY A C 1
ATOM 4747 O O . GLY A 1 622 ? 10.448 -12.326 -24.302 1.00 78.25 622 GLY A O 1
ATOM 4748 N N . TYR A 1 623 ? 10.486 -10.078 -24.331 1.00 77.62 623 TYR A N 1
ATOM 4749 C CA . TYR A 1 623 ? 9.335 -9.895 -23.448 1.00 77.62 623 TYR A CA 1
ATOM 4750 C C . TYR A 1 623 ? 8.031 -10.427 -24.061 1.00 77.62 623 TYR A C 1
ATOM 4752 O O . TYR A 1 623 ? 7.263 -11.115 -23.391 1.00 77.62 623 TYR A O 1
ATOM 4760 N N . SER A 1 624 ? 7.807 -10.177 -25.351 1.00 78.62 624 SER A N 1
ATOM 4761 C CA . SER A 1 624 ? 6.649 -10.692 -26.094 1.00 78.62 624 SER A CA 1
ATOM 4762 C C . SER A 1 624 ? 6.620 -12.218 -26.129 1.00 78.62 624 SER A C 1
ATOM 4764 O O . SER A 1 624 ? 5.589 -12.843 -25.877 1.00 78.62 624 SER A O 1
ATOM 4766 N N . LEU A 1 625 ? 7.773 -12.831 -26.410 1.00 80.88 625 LEU A N 1
ATOM 4767 C CA . LEU A 1 625 ? 7.927 -14.282 -26.399 1.00 80.88 625 LEU A CA 1
ATOM 4768 C C . LEU A 1 625 ? 7.703 -14.850 -25.001 1.00 80.88 625 LEU A C 1
ATOM 4770 O O . LEU A 1 625 ? 7.050 -15.880 -24.865 1.00 80.88 625 LEU A O 1
ATOM 4774 N N . LEU A 1 626 ? 8.177 -14.171 -23.959 1.00 78.62 626 LEU A N 1
ATOM 4775 C CA . LEU A 1 626 ? 7.916 -14.574 -22.584 1.00 78.62 626 LEU A CA 1
ATOM 4776 C C . LEU A 1 626 ? 6.420 -14.533 -22.253 1.00 78.62 626 LEU A C 1
ATOM 4778 O O . LEU A 1 626 ? 5.897 -15.518 -21.744 1.00 78.62 626 LEU A O 1
ATOM 4782 N N . GLN A 1 627 ? 5.701 -13.462 -22.600 1.00 77.00 627 GLN A N 1
ATOM 4783 C CA . GLN A 1 627 ? 4.247 -13.398 -22.387 1.00 77.00 627 GLN A CA 1
ATOM 4784 C C . GLN A 1 627 ? 3.491 -14.521 -23.101 1.00 77.00 627 GLN A C 1
ATOM 4786 O O . GLN A 1 627 ? 2.549 -15.086 -22.539 1.00 77.00 627 GLN A O 1
ATOM 4791 N N . TYR A 1 628 ? 3.924 -14.869 -24.314 1.00 81.81 628 TYR A N 1
ATOM 4792 C CA . TYR A 1 628 ? 3.388 -16.014 -25.040 1.00 81.81 628 TYR A CA 1
ATOM 4793 C C . TYR A 1 628 ? 3.664 -17.336 -24.315 1.00 81.81 628 TYR A C 1
ATOM 4795 O O . TYR A 1 628 ? 2.757 -18.149 -24.147 1.00 81.81 628 TYR A O 1
ATOM 4803 N N . ARG A 1 629 ? 4.888 -17.535 -23.815 1.00 81.94 629 ARG A N 1
ATOM 4804 C CA . ARG A 1 629 ? 5.279 -18.748 -23.074 1.00 81.94 629 ARG A CA 1
ATOM 4805 C C . ARG A 1 629 ? 4.501 -18.935 -21.772 1.00 81.94 629 ARG A C 1
ATOM 4807 O O . ARG A 1 629 ? 4.261 -20.069 -21.381 1.00 81.94 629 ARG A O 1
ATOM 4814 N N . LEU A 1 630 ? 4.082 -17.846 -21.135 1.00 77.69 630 LEU A N 1
ATOM 4815 C CA . LEU A 1 630 ? 3.228 -17.871 -19.941 1.00 77.69 630 LEU A CA 1
ATOM 4816 C C . LEU A 1 630 ? 1.742 -18.087 -20.256 1.00 77.69 630 LEU A C 1
ATOM 4818 O O . LEU A 1 630 ? 0.929 -18.136 -19.336 1.00 77.69 630 LEU A O 1
ATOM 4822 N N . GLY A 1 631 ? 1.367 -18.136 -21.539 1.00 75.75 631 GLY A N 1
ATOM 4823 C CA . GLY A 1 631 ? -0.022 -18.266 -21.977 1.00 75.75 631 GLY A CA 1
ATOM 4824 C C . GLY A 1 631 ? -0.870 -17.003 -21.796 1.00 75.75 631 GLY A C 1
ATOM 4825 O O . GLY A 1 631 ? -2.092 -17.095 -21.833 1.00 75.75 631 GLY A O 1
ATOM 4826 N N . GLN A 1 632 ? -0.258 -15.829 -21.597 1.00 73.06 632 GLN A N 1
ATOM 4827 C CA . GLN A 1 632 ? -0.996 -14.587 -21.317 1.00 73.06 632 GLN A CA 1
ATOM 4828 C C . GLN A 1 632 ? -1.429 -13.828 -22.575 1.00 73.06 632 GLN A C 1
ATOM 4830 O O . GLN A 1 632 ? -2.501 -13.228 -22.589 1.00 73.06 632 GLN A O 1
ATOM 4835 N N . LYS A 1 633 ? -0.607 -13.835 -23.634 1.00 71.19 633 LYS A N 1
ATOM 4836 C CA . LYS A 1 633 ? -0.917 -13.184 -24.918 1.00 71.19 633 LYS A CA 1
ATOM 4837 C C . LYS A 1 633 ? -0.536 -14.074 -26.100 1.00 71.19 633 LYS A C 1
ATOM 4839 O O . LYS A 1 633 ? 0.405 -14.856 -26.025 1.00 71.19 633 LYS A O 1
ATOM 4844 N N . GLN A 1 634 ? -1.257 -13.931 -27.211 1.00 72.19 634 GLN A N 1
ATOM 4845 C CA . GLN A 1 634 ? -0.940 -14.604 -28.476 1.00 72.19 634 GLN A CA 1
ATOM 4846 C C . GLN A 1 634 ? 0.291 -13.973 -29.141 1.00 72.19 634 GLN A C 1
ATOM 4848 O O . GLN A 1 634 ? 0.566 -12.795 -28.954 1.00 72.19 634 GLN A O 1
ATOM 4853 N N . LEU A 1 635 ? 1.032 -14.745 -29.939 1.00 67.75 635 LEU A N 1
ATOM 4854 C CA . LEU A 1 635 ? 2.332 -14.319 -30.475 1.00 67.75 635 LEU A CA 1
ATOM 4855 C C . LEU A 1 635 ? 2.239 -13.237 -31.573 1.00 67.75 635 LEU A C 1
ATOM 4857 O O . LEU A 1 635 ? 3.141 -12.412 -31.687 1.00 67.75 635 LEU A O 1
ATOM 4861 N N . VAL A 1 636 ? 1.173 -13.244 -32.384 1.00 58.28 636 VAL A N 1
ATOM 4862 C CA . VAL A 1 636 ? 1.115 -12.506 -33.669 1.00 58.28 636 VAL A CA 1
ATOM 4863 C C . VAL A 1 636 ? 0.176 -11.292 -33.652 1.00 58.28 636 VAL A C 1
ATOM 4865 O O . VAL A 1 636 ? 0.319 -10.399 -34.481 1.00 58.28 636 VAL A O 1
ATOM 4868 N N . CYS A 1 637 ? -0.727 -11.181 -32.680 1.00 46.25 637 CYS A N 1
ATOM 4869 C CA . CYS A 1 637 ? -1.574 -9.999 -32.526 1.00 46.25 637 CYS A CA 1
ATOM 4870 C C . CYS A 1 637 ? -1.114 -9.234 -31.281 1.00 46.25 637 CYS A C 1
ATOM 4872 O O . CYS A 1 637 ? -1.164 -9.791 -30.189 1.00 46.25 637 CYS A O 1
ATOM 4874 N N . ASN A 1 638 ? -0.674 -7.982 -31.464 1.00 49.50 638 ASN A N 1
ATOM 4875 C CA . ASN A 1 638 ? -0.508 -6.947 -30.426 1.00 49.50 638 ASN A CA 1
ATOM 4876 C C . ASN A 1 638 ? 0.800 -6.873 -29.608 1.00 49.50 638 ASN A C 1
ATOM 4878 O O . ASN A 1 638 ? 0.899 -6.070 -28.688 1.00 49.50 638 ASN A O 1
ATOM 4882 N N . ASN A 1 639 ? 1.841 -7.646 -29.930 1.00 49.56 639 ASN A N 1
ATOM 4883 C CA . ASN A 1 639 ? 3.043 -7.683 -29.075 1.00 49.56 639 ASN A CA 1
ATOM 4884 C C . ASN A 1 639 ? 4.253 -6.863 -29.570 1.00 49.56 639 ASN A C 1
ATOM 4886 O O . ASN A 1 639 ? 5.076 -6.431 -28.767 1.00 49.56 639 ASN A O 1
ATOM 4890 N N . LEU A 1 640 ? 4.387 -6.636 -30.882 1.00 49.03 640 LEU A N 1
ATOM 4891 C CA . LEU A 1 640 ? 5.571 -5.979 -31.472 1.00 49.03 640 LEU A CA 1
ATOM 4892 C C . LEU A 1 640 ? 5.412 -4.474 -31.698 1.00 49.03 640 LEU A C 1
ATOM 4894 O O . LEU A 1 640 ? 6.400 -3.765 -31.882 1.00 49.03 640 LEU A O 1
ATOM 4898 N N . LEU A 1 641 ? 4.178 -3.990 -31.686 1.00 45.81 641 LEU A N 1
ATOM 4899 C CA . LEU A 1 641 ? 3.836 -2.587 -31.827 1.00 45.81 641 LEU A CA 1
ATOM 4900 C C . LEU A 1 641 ? 3.074 -2.206 -30.571 1.00 45.81 641 LEU A C 1
ATOM 4902 O O . LEU A 1 641 ? 2.199 -2.950 -30.143 1.00 45.81 641 LEU A O 1
ATOM 4906 N N . TRP A 1 642 ? 3.457 -1.073 -29.985 1.00 48.81 642 TRP A N 1
ATOM 4907 C CA . TRP A 1 642 ? 2.662 -0.343 -29.009 1.00 48.81 642 TRP A CA 1
ATOM 4908 C C . TRP A 1 642 ? 1.182 -0.491 -29.372 1.00 48.81 642 TRP A C 1
ATOM 4910 O O . TRP A 1 642 ? 0.811 -0.138 -30.490 1.00 48.81 642 TRP A O 1
ATOM 4920 N N . ASP A 1 643 ? 0.391 -1.096 -28.483 1.00 35.44 643 ASP A N 1
ATOM 4921 C CA . ASP A 1 643 ? -1.061 -1.194 -28.630 1.00 35.44 643 ASP A CA 1
ATOM 4922 C C . ASP A 1 643 ? -1.604 0.245 -28.735 1.00 35.44 643 ASP A C 1
ATOM 4924 O O . ASP A 1 643 ? -1.691 0.945 -27.724 1.00 35.44 643 ASP A O 1
ATOM 4928 N N . TRP A 1 644 ? -1.850 0.706 -29.966 1.00 34.53 644 TRP A N 1
ATOM 4929 C CA . TRP A 1 644 ? -2.509 1.974 -30.285 1.00 34.53 644 TRP A CA 1
ATOM 4930 C C . TRP A 1 644 ? -4.020 1.815 -30.226 1.00 34.53 644 TRP A C 1
ATOM 4932 O O . TRP A 1 644 ? -4.518 0.805 -30.779 1.00 34.53 644 TRP A O 1
#

Foldseek 3Di:
DDPPVVVVVVVVVVVVLVVVVVLLVVQLVCLQPNDDVLLCDDDQFAANDFFDPDPPPDPPQQWEEFEEEEEEADACPPFQVQAVVLVVLLQVLCVVVRYHYFYEYLYQCLQVDDPVSNVVVVVVCVVSLHWYWHWDDAFDLFDDDFDPQFLPPPVPPPDDDDDDDDDDDDPDPQDRRDGDHQFFDVSRQSSVFVLVLLQVQLVVLLVVVVVVVVVVVVVVVVVVVVVVVVVVVVPPDDDDDDDDDDDDDDDDDDDDDDDDDDDDDDDDDDDDDDDDDDDDDDDDDDDDDDDDDDDDDDDDDDDDDDDDDDDDDDDDDDDDDDDDPPPDPDDSLSVSSVVSQVVVQVPRDSSRIGMTIHNSVSSHHIQKYAYAYSRKRADSNVSVSVSSVCVVPVLAFKEAEQLLAADDDPPDPVQLVQRVVSNVVSVCDDCPGPSAPPHSSVPHAHQFDRHNMMGGPVLLVVLWDQDPVPRDTGSFDRHALPRRRVNVLSSVLVVGGHHYYCNSVNNIYGYDDPDPVSVVVVVVSVLVRLCQQAADPPVCCVPPNGGDVNLVCVVPGPDDPVNNVNVVVVSCVSVVVVVVVVVVVVVVVCVVVVDVCVVVCPVVVVSVVVCCCSCLPSVLLSVLSSCVVVVNDDNPPDRNDSPD